Protein AF-A0A4Q2YGX0-F1 (afdb_monomer_lite)

Sequence (435 aa):
AQVLEQMKENGVRLKVLEDLTTLKMTSPLGIYGHFYEHHWKTAEKRLLVSARPHDRGGDFHHTRDIAAATGAAMVWLDSRIPEEKAMFGKFLGDMKAGEAVVLGWFTSERSGITTVSEYGIGTLPADFYVSGSVYSGTDHHIRIPAVPKKPALENKVYVSIIISDGDNIQYTQHAMRRVWDRTADIRGKFPLSWTIAPGLVDIGPAIMNYYYTHATPNDCFVTGPSGMGYMMPVNTLGDVIDDKVEVPVGEYLKDSARMDGYARLTETYLQRSGLRVATIWDEASPMHRASYEKHCRSLYGMTVQNFRDMPAVKGSVENNRLPFDKLVIPYAGSYDHIYGSLSRNVSCWDGKAPMFISYQADIWGDLKPDRLMQVHDDLLKAFPGKVEFVRADHYFNLHNEAKGRPYNLCMSSTTVAKSDSEGSLEALTDGTPET

Structure (mmCIF, N/CA/C/O backbone):
data_AF-A0A4Q2YGX0-F1
#
_entry.id   AF-A0A4Q2YGX0-F1
#
loop_
_atom_site.group_PDB
_atom_site.id
_atom_site.type_symbol
_atom_site.label_atom_id
_atom_site.label_alt_id
_atom_site.label_comp_id
_atom_site.label_asym_id
_atom_site.label_entity_id
_atom_site.label_seq_id
_atom_site.pdbx_PDB_ins_code
_atom_site.Cartn_x
_atom_site.Cartn_y
_atom_site.Cartn_z
_atom_site.occupancy
_atom_site.B_iso_or_equiv
_atom_site.auth_seq_id
_atom_site.auth_comp_id
_atom_site.auth_asym_id
_atom_site.auth_atom_id
_atom_site.pdbx_PDB_model_num
ATOM 1 N N . ALA A 1 1 ? 21.920 -17.804 -30.377 1.00 62.19 1 ALA A N 1
ATOM 2 C CA . ALA A 1 1 ? 22.000 -18.884 -31.387 1.00 62.19 1 ALA A CA 1
ATOM 3 C C . ALA A 1 1 ? 21.332 -20.174 -30.906 1.00 62.19 1 ALA A C 1
ATOM 5 O O . ALA A 1 1 ? 20.417 -20.629 -31.573 1.00 62.19 1 ALA A O 1
ATOM 6 N N . GLN A 1 2 ? 21.702 -20.718 -29.738 1.00 82.94 2 GLN A N 1
ATOM 7 C CA . GLN A 1 2 ? 21.226 -22.033 -29.273 1.00 82.94 2 GLN A CA 1
ATOM 8 C C . GLN A 1 2 ? 19.692 -22.186 -29.207 1.00 82.94 2 GLN A C 1
ATOM 10 O O . GLN A 1 2 ? 19.166 -23.140 -29.763 1.00 82.94 2 GLN A O 1
ATOM 15 N N . VAL A 1 3 ? 18.962 -21.233 -28.611 1.00 87.19 3 VAL A N 1
ATOM 16 C CA . VAL A 1 3 ? 17.488 -21.322 -28.492 1.00 87.19 3 VAL A CA 1
ATOM 17 C C . VAL A 1 3 ? 16.779 -21.203 -29.849 1.00 87.19 3 VAL A C 1
ATOM 19 O O . VAL A 1 3 ? 15.829 -21.932 -30.106 1.00 87.19 3 VAL A O 1
ATOM 22 N N . LEU A 1 4 ? 17.244 -20.320 -30.741 1.00 87.56 4 LEU A N 1
ATOM 23 C CA . LEU A 1 4 ? 16.642 -20.145 -32.071 1.00 87.56 4 LEU A CA 1
ATOM 24 C C . LEU A 1 4 ? 16.810 -21.400 -32.937 1.00 87.56 4 LEU A C 1
ATOM 26 O O . LEU A 1 4 ? 15.876 -21.788 -33.634 1.00 87.56 4 LEU A O 1
ATOM 30 N N . GLU A 1 5 ? 17.981 -22.038 -32.890 1.00 89.69 5 GLU A N 1
ATOM 31 C CA . GLU A 1 5 ? 18.196 -23.299 -33.603 1.00 89.69 5 GLU A CA 1
ATOM 32 C C . GLU A 1 5 ? 17.350 -24.427 -33.002 1.00 89.69 5 GLU A C 1
ATOM 34 O O . GLU A 1 5 ? 16.658 -25.114 -33.748 1.00 89.69 5 GLU A O 1
ATOM 39 N N . GLN A 1 6 ? 17.263 -24.529 -31.671 1.00 93.50 6 GLN A N 1
ATOM 40 C CA . GLN A 1 6 ? 16.359 -25.481 -31.013 1.00 93.50 6 GLN A CA 1
ATOM 41 C C . GLN A 1 6 ? 14.889 -25.262 -31.401 1.00 93.50 6 GLN A C 1
ATOM 43 O O . GLN A 1 6 ? 14.167 -26.225 -31.652 1.00 93.50 6 GLN A O 1
ATOM 48 N N . MET A 1 7 ? 14.424 -24.011 -31.499 1.00 92.81 7 MET A N 1
ATOM 49 C CA . MET A 1 7 ? 13.072 -23.707 -31.984 1.00 92.81 7 MET A CA 1
ATOM 50 C C . MET A 1 7 ? 12.863 -24.232 -33.409 1.00 92.81 7 MET A C 1
ATOM 52 O O . MET A 1 7 ? 11.864 -24.903 -33.670 1.00 92.81 7 MET A O 1
ATOM 56 N N . LYS A 1 8 ? 13.821 -23.995 -34.316 1.00 92.94 8 LYS A N 1
ATOM 57 C CA . LYS A 1 8 ? 13.754 -24.478 -35.705 1.00 92.94 8 LYS A CA 1
ATOM 58 C C . LYS A 1 8 ? 13.746 -26.004 -35.791 1.00 92.94 8 LYS A C 1
ATOM 60 O O . LYS A 1 8 ? 12.961 -26.546 -36.569 1.00 92.94 8 LYS A O 1
ATOM 65 N N . GLU A 1 9 ? 14.582 -26.679 -35.002 1.00 95.31 9 GLU A N 1
ATOM 66 C CA . GLU A 1 9 ? 14.627 -28.146 -34.892 1.00 95.31 9 GLU A CA 1
ATOM 67 C C . GLU A 1 9 ? 13.281 -28.721 -34.431 1.00 95.31 9 GLU A C 1
ATOM 69 O O . GLU A 1 9 ? 12.860 -29.771 -34.909 1.00 95.31 9 GLU A O 1
ATOM 74 N N . ASN A 1 10 ? 12.554 -27.986 -33.584 1.00 95.69 10 ASN A N 1
ATOM 75 C CA . ASN A 1 10 ? 11.211 -28.335 -33.115 1.00 95.69 10 ASN A CA 1
ATOM 76 C C . ASN A 1 10 ? 10.080 -27.780 -34.008 1.00 95.69 10 ASN A C 1
ATOM 78 O O . ASN A 1 10 ? 8.926 -27.712 -33.591 1.00 95.69 10 ASN A O 1
ATOM 82 N N . GLY A 1 11 ? 10.386 -27.366 -35.242 1.00 96.19 11 GLY A N 1
ATOM 83 C CA . GLY A 1 11 ? 9.389 -26.912 -36.218 1.00 96.19 11 GLY A CA 1
ATOM 84 C C . GLY A 1 11 ? 8.860 -25.488 -36.007 1.00 96.19 11 GLY A C 1
ATOM 85 O O . GLY A 1 11 ? 8.007 -25.040 -36.772 1.00 96.19 11 GLY A O 1
ATOM 86 N N . VAL A 1 12 ? 9.381 -24.741 -35.031 1.00 95.75 12 VAL A N 1
ATOM 87 C CA . VAL A 1 12 ? 9.000 -23.349 -34.758 1.00 95.75 12 VAL A CA 1
ATOM 88 C C . VAL A 1 12 ? 9.884 -22.403 -35.572 1.00 95.75 12 VAL A C 1
ATOM 90 O O . VAL A 1 12 ? 11.080 -22.254 -35.322 1.00 95.75 12 VAL A O 1
ATOM 93 N N . ARG A 1 13 ? 9.292 -21.737 -36.570 1.00 92.06 13 ARG A N 1
ATOM 94 C CA . ARG A 1 13 ? 9.995 -20.806 -37.469 1.00 92.06 13 ARG A CA 1
ATOM 95 C C . ARG A 1 13 ? 9.469 -19.385 -37.293 1.00 92.06 13 ARG A C 1
ATOM 97 O O . ARG A 1 13 ? 8.480 -19.006 -37.911 1.00 92.06 13 ARG A O 1
ATOM 104 N N . LEU A 1 14 ? 10.147 -18.599 -36.461 1.00 89.81 14 LEU A N 1
ATOM 105 C CA . LEU A 1 14 ? 9.826 -17.187 -36.240 1.00 89.81 14 LEU A CA 1
ATOM 106 C C . LEU A 1 14 ? 10.683 -16.286 -37.139 1.00 89.81 14 LEU A C 1
ATOM 108 O O . LEU A 1 14 ? 11.870 -16.547 -37.349 1.00 89.81 14 LEU A O 1
ATOM 112 N N . LYS A 1 15 ? 10.087 -15.212 -37.667 1.00 92.19 15 LYS A N 1
ATOM 113 C CA . LYS A 1 15 ? 10.819 -14.171 -38.401 1.00 92.19 15 LYS A CA 1
ATOM 114 C C . LYS A 1 15 ? 11.692 -13.388 -37.418 1.00 92.19 15 LYS A C 1
ATOM 116 O O . LYS A 1 15 ? 11.182 -12.880 -36.424 1.00 92.19 15 LYS A O 1
ATOM 121 N N . VAL A 1 16 ? 12.979 -13.231 -37.730 1.00 89.88 16 VAL A N 1
ATOM 122 C CA . VAL A 1 16 ? 13.850 -12.295 -37.005 1.00 89.88 16 VAL A CA 1
ATOM 123 C C . VAL A 1 16 ? 13.428 -10.876 -37.380 1.00 89.88 16 VAL A C 1
ATOM 125 O O . VAL A 1 16 ? 13.535 -10.485 -38.543 1.00 89.88 16 VAL A O 1
ATOM 128 N N . LEU A 1 17 ? 12.882 -10.142 -36.412 1.00 91.12 17 LEU A N 1
ATOM 129 C CA . LEU A 1 17 ? 12.509 -8.736 -36.588 1.00 91.12 17 LEU A CA 1
ATOM 130 C C . LEU A 1 17 ? 13.713 -7.815 -36.377 1.00 91.12 17 LEU A C 1
ATOM 132 O O . LEU A 1 17 ? 13.877 -6.855 -37.121 1.00 91.12 17 LEU A O 1
ATOM 136 N N . GLU A 1 18 ? 14.562 -8.150 -35.407 1.00 90.75 18 GLU A N 1
ATOM 137 C CA . GLU A 1 18 ? 15.748 -7.385 -35.034 1.00 90.75 18 GLU A CA 1
ATOM 138 C C . GLU A 1 18 ? 16.792 -8.311 -34.388 1.00 90.75 18 GLU A C 1
ATOM 140 O O . GLU A 1 18 ? 16.433 -9.239 -33.659 1.00 90.75 18 GLU A O 1
ATOM 145 N N . ASP A 1 19 ? 18.079 -8.079 -34.671 1.00 90.50 19 ASP A N 1
ATOM 146 C CA . ASP A 1 19 ? 19.200 -8.821 -34.078 1.00 90.50 19 ASP A CA 1
ATOM 147 C C . ASP A 1 19 ? 20.018 -7.924 -33.139 1.00 90.50 19 ASP A C 1
ATOM 149 O O . ASP A 1 19 ? 20.997 -7.275 -33.527 1.00 90.50 19 ASP A O 1
ATOM 153 N N . LEU A 1 20 ? 19.620 -7.937 -31.867 1.00 91.00 20 LEU A N 1
ATOM 154 C CA . LEU A 1 20 ? 20.273 -7.184 -30.798 1.00 91.00 20 LEU A CA 1
ATOM 155 C C . LEU A 1 20 ? 21.613 -7.800 -30.347 1.00 91.00 20 LEU A C 1
ATOM 157 O O . LEU A 1 20 ? 22.318 -7.191 -29.546 1.00 91.00 20 LEU A O 1
ATOM 161 N N . THR A 1 21 ? 22.017 -8.976 -30.850 1.00 87.44 21 THR A N 1
ATOM 162 C CA . THR A 1 21 ? 23.297 -9.612 -30.460 1.00 87.44 21 THR A CA 1
ATOM 163 C C . THR A 1 21 ? 24.525 -8.910 -31.046 1.00 87.44 21 THR A C 1
ATOM 165 O O . THR A 1 21 ? 25.661 -9.136 -30.618 1.00 87.44 21 THR A O 1
ATOM 168 N N . THR A 1 22 ? 24.304 -8.028 -32.022 1.00 89.62 22 THR A N 1
ATOM 169 C CA . THR A 1 22 ? 25.344 -7.195 -32.632 1.00 89.62 22 THR A CA 1
ATOM 170 C C . THR A 1 22 ? 25.799 -6.060 -31.712 1.00 89.62 22 THR A C 1
ATOM 172 O O . THR A 1 22 ? 26.944 -5.608 -31.822 1.00 89.62 22 THR A O 1
ATOM 175 N N . LEU A 1 23 ? 24.949 -5.649 -30.764 1.00 92.81 23 LEU A N 1
ATOM 176 C CA . LEU A 1 23 ? 25.240 -4.606 -29.788 1.00 92.81 23 LEU A CA 1
ATOM 177 C C . LEU A 1 23 ? 26.396 -5.025 -28.864 1.00 92.81 23 LEU A C 1
ATOM 179 O O . LEU A 1 23 ? 26.499 -6.173 -28.435 1.00 92.81 23 LEU A O 1
ATOM 183 N N . LYS A 1 24 ? 27.298 -4.080 -28.568 1.00 94.12 24 LYS A N 1
ATOM 184 C CA . LYS A 1 24 ? 28.525 -4.318 -27.774 1.00 94.12 24 LYS A CA 1
ATOM 185 C C . LYS A 1 24 ? 28.500 -3.684 -26.385 1.00 94.12 24 LYS A C 1
ATOM 187 O O . LYS A 1 24 ? 29.482 -3.774 -25.655 1.00 94.12 24 LYS A O 1
ATOM 192 N N . MET A 1 25 ? 27.402 -3.022 -26.031 1.00 93.88 25 MET A N 1
ATOM 193 C CA . MET A 1 25 ? 27.248 -2.359 -24.739 1.00 93.88 25 MET A CA 1
ATOM 194 C C . MET A 1 25 ? 27.134 -3.403 -23.628 1.00 93.88 25 MET A C 1
ATOM 196 O O . MET A 1 25 ? 26.355 -4.344 -23.741 1.00 93.88 25 MET A O 1
ATOM 200 N N . THR A 1 26 ? 27.903 -3.220 -22.556 1.00 91.25 26 THR A N 1
ATOM 201 C CA . THR A 1 26 ? 27.922 -4.129 -21.398 1.00 91.25 26 THR A CA 1
ATOM 202 C C . THR A 1 26 ? 27.529 -3.450 -20.088 1.00 91.25 26 THR A C 1
ATOM 204 O O . THR A 1 26 ? 27.266 -4.142 -19.109 1.00 91.25 26 THR A O 1
ATOM 207 N N . SER A 1 27 ? 27.479 -2.114 -20.047 1.00 94.75 27 SER A N 1
ATOM 208 C CA . SER A 1 27 ? 27.049 -1.358 -18.868 1.00 94.75 27 SER A CA 1
ATOM 209 C C . SER A 1 27 ? 25.545 -1.060 -18.914 1.00 94.75 27 SER A C 1
ATOM 211 O O . SER A 1 27 ? 25.017 -0.817 -20.007 1.00 94.75 27 SER A O 1
ATOM 213 N N . PRO A 1 28 ? 24.856 -0.995 -17.755 1.00 94.94 28 PRO A N 1
ATOM 214 C CA . PRO A 1 28 ? 23.454 -0.579 -17.689 1.00 94.94 28 PRO A CA 1
ATOM 215 C C . PRO A 1 28 ? 23.197 0.748 -18.413 1.00 94.94 28 PRO A C 1
ATOM 217 O O . PRO A 1 28 ? 22.279 0.840 -19.222 1.00 94.94 28 PRO A O 1
ATOM 220 N N . LEU A 1 29 ? 24.058 1.752 -18.217 1.00 97.38 29 LEU A N 1
ATOM 221 C CA . LEU A 1 29 ? 23.921 3.059 -18.870 1.00 97.38 29 LEU A CA 1
ATOM 222 C C . LEU A 1 29 ? 23.987 2.987 -20.397 1.00 97.38 29 LEU A C 1
ATOM 224 O O . LEU A 1 29 ? 23.206 3.660 -21.064 1.00 97.38 29 LEU A O 1
ATOM 228 N N . GLY A 1 30 ? 24.895 2.180 -20.956 1.00 96.81 30 GLY A N 1
ATOM 229 C CA . GLY A 1 30 ? 24.980 1.997 -22.404 1.00 96.81 30 GLY A CA 1
ATOM 230 C C . GLY A 1 30 ? 23.735 1.298 -22.945 1.00 96.81 30 GLY A C 1
ATOM 231 O O . GLY A 1 30 ? 23.107 1.787 -23.879 1.00 96.81 30 GLY A O 1
ATOM 232 N N . ILE A 1 31 ? 23.340 0.195 -22.305 1.00 96.00 31 ILE A N 1
ATOM 233 C CA . ILE A 1 31 ? 22.195 -0.627 -22.717 1.00 96.00 31 ILE A CA 1
ATOM 234 C C . ILE A 1 31 ? 20.890 0.178 -22.660 1.00 96.00 31 ILE A C 1
ATOM 236 O O . ILE A 1 31 ? 20.177 0.278 -23.659 1.00 96.00 31 ILE A O 1
ATOM 240 N N . TYR A 1 32 ? 20.583 0.785 -21.512 1.00 97.12 32 TYR A N 1
ATOM 241 C CA . TYR A 1 32 ? 19.331 1.520 -21.332 1.00 97.12 32 TYR A CA 1
ATOM 242 C C . TYR A 1 32 ? 19.355 2.899 -21.988 1.00 97.12 32 TYR A C 1
ATOM 244 O O . TYR A 1 32 ? 18.302 3.375 -22.398 1.00 97.12 32 TYR A O 1
ATOM 252 N N . GLY A 1 33 ? 20.531 3.509 -22.174 1.00 97.44 33 GLY A N 1
ATOM 253 C CA . GLY A 1 33 ? 20.682 4.705 -23.002 1.00 97.44 33 GLY A CA 1
ATOM 254 C C . GLY A 1 33 ? 20.326 4.430 -24.463 1.00 97.44 33 GLY A C 1
ATOM 255 O O . GLY A 1 33 ? 19.490 5.129 -25.032 1.00 97.44 33 GLY A O 1
ATOM 256 N N . HIS A 1 34 ? 20.862 3.351 -25.040 1.00 96.69 34 HIS A N 1
ATOM 257 C CA . HIS A 1 34 ? 20.499 2.926 -26.392 1.00 96.69 34 HIS A CA 1
ATOM 258 C C . HIS A 1 34 ? 19.005 2.604 -26.507 1.00 96.69 34 HIS A C 1
ATOM 260 O O . HIS A 1 34 ? 18.346 3.074 -27.436 1.00 96.69 34 HIS A O 1
ATOM 266 N N . PHE A 1 35 ? 18.448 1.867 -25.539 1.00 96.06 35 PHE A N 1
ATOM 267 C CA . PHE A 1 35 ? 17.017 1.564 -25.508 1.00 96.06 35 PHE A CA 1
ATOM 268 C C . PHE A 1 35 ? 16.149 2.831 -25.431 1.00 96.06 35 PHE A C 1
ATOM 270 O O . PHE A 1 35 ? 15.153 2.940 -26.151 1.00 96.06 35 PHE A O 1
ATOM 277 N N . TYR A 1 36 ? 16.540 3.805 -24.604 1.00 97.94 36 TYR A N 1
ATOM 278 C CA . TYR A 1 36 ? 15.854 5.092 -24.491 1.00 97.94 36 TYR A CA 1
ATOM 279 C C . TYR A 1 36 ? 15.825 5.843 -25.830 1.00 97.94 36 TYR A C 1
ATOM 281 O O . TYR A 1 36 ? 14.788 6.354 -26.244 1.00 97.94 36 TYR A O 1
ATOM 289 N N . GLU A 1 37 ? 16.948 5.875 -26.542 1.00 97.25 37 GLU A N 1
ATOM 290 C CA . GLU A 1 37 ? 17.062 6.585 -27.819 1.00 97.25 37 GLU A CA 1
ATOM 291 C C . GLU A 1 37 ? 16.275 5.918 -28.957 1.00 97.25 37 GLU A C 1
ATOM 293 O O . GLU A 1 37 ? 15.679 6.616 -29.779 1.00 97.25 37 GLU A O 1
ATOM 298 N N . HIS A 1 38 ? 16.251 4.582 -29.006 1.00 95.88 38 HIS A N 1
ATOM 299 C CA . HIS A 1 38 ? 15.778 3.846 -30.185 1.00 95.88 38 HIS A CA 1
ATOM 300 C C . HIS A 1 38 ? 14.375 3.249 -30.024 1.00 95.88 38 HIS A C 1
ATOM 302 O O . HIS A 1 38 ? 13.641 3.159 -31.008 1.00 95.88 38 HIS A O 1
ATOM 308 N N . HIS A 1 39 ? 13.971 2.870 -28.807 1.00 95.62 39 HIS A N 1
ATOM 309 C CA . HIS A 1 39 ? 12.738 2.102 -28.587 1.00 95.62 39 HIS A CA 1
ATOM 310 C C . HIS A 1 39 ? 11.758 2.768 -27.619 1.00 95.62 39 HIS A C 1
ATOM 312 O O . HIS A 1 39 ? 10.545 2.588 -27.750 1.00 95.62 39 HIS A O 1
ATOM 318 N N . TRP A 1 40 ? 12.241 3.570 -26.664 1.00 97.69 40 TRP A N 1
ATOM 319 C CA . TRP A 1 40 ? 11.368 4.159 -25.646 1.00 97.69 40 TRP A CA 1
ATOM 320 C C . TRP A 1 40 ? 10.278 5.050 -26.240 1.00 97.69 40 TRP A C 1
ATOM 322 O O . TRP A 1 40 ? 9.143 4.985 -25.779 1.00 97.69 40 TRP A O 1
ATOM 332 N N . LYS A 1 41 ? 10.557 5.802 -27.312 1.00 96.56 41 LYS A N 1
ATOM 333 C CA . LYS A 1 41 ? 9.565 6.671 -27.972 1.00 96.56 41 LYS A CA 1
ATOM 334 C C . LYS A 1 41 ? 8.278 5.940 -28.386 1.00 96.56 41 LYS A C 1
ATOM 336 O O . LYS A 1 41 ? 7.216 6.554 -28.391 1.00 96.56 41 LYS A O 1
ATOM 341 N N . THR A 1 42 ? 8.368 4.661 -28.744 1.00 95.75 42 THR A N 1
ATOM 342 C CA . THR A 1 42 ? 7.226 3.841 -29.186 1.00 95.75 42 THR A CA 1
ATOM 343 C C . THR A 1 42 ? 6.708 2.882 -28.118 1.00 95.75 42 THR A C 1
ATOM 345 O O . THR A 1 42 ? 5.686 2.242 -28.337 1.00 95.75 42 THR A O 1
ATOM 348 N N . ALA A 1 43 ? 7.404 2.752 -26.987 1.00 97.25 43 ALA A N 1
ATOM 349 C CA . ALA A 1 43 ? 6.978 1.893 -25.887 1.00 97.25 43 ALA A CA 1
ATOM 350 C C . ALA A 1 43 ? 5.782 2.492 -25.129 1.00 97.25 43 ALA A C 1
ATOM 352 O O . ALA A 1 43 ? 5.595 3.712 -25.107 1.00 97.25 43 ALA A O 1
ATOM 353 N N . GLU A 1 44 ? 5.030 1.648 -24.427 1.00 97.06 44 GLU A N 1
ATOM 354 C CA . GLU A 1 44 ? 4.002 2.081 -23.474 1.00 97.06 44 GLU A CA 1
ATOM 355 C C . GLU A 1 44 ? 4.609 2.984 -22.374 1.00 97.06 44 GLU A C 1
ATOM 357 O O . GLU A 1 44 ? 5.788 2.873 -22.025 1.00 97.06 44 GLU A O 1
ATOM 362 N N . LYS A 1 45 ? 3.813 3.935 -21.872 1.00 97.62 45 LYS A N 1
ATOM 363 C CA . LYS A 1 45 ? 4.181 4.949 -20.862 1.00 97.62 45 LYS A CA 1
ATOM 364 C C . LYS A 1 45 ? 3.350 4.844 -19.580 1.00 97.62 45 LYS A C 1
ATOM 366 O O . LYS A 1 45 ? 3.680 5.471 -18.579 1.00 97.62 45 LYS A O 1
ATOM 371 N N . ARG A 1 46 ? 2.278 4.054 -19.597 1.00 97.25 46 ARG A N 1
ATOM 372 C CA . ARG A 1 46 ? 1.420 3.745 -18.444 1.00 97.25 46 ARG A CA 1
ATOM 373 C C . ARG A 1 46 ? 1.959 2.591 -17.601 1.00 97.25 46 ARG A C 1
ATOM 375 O O . ARG A 1 46 ? 1.545 2.418 -16.460 1.00 97.25 46 ARG A O 1
ATOM 382 N N . LEU A 1 47 ? 2.878 1.804 -18.152 1.00 97.50 47 LEU A N 1
ATOM 383 C CA . LEU A 1 47 ? 3.503 0.685 -17.467 1.00 97.50 47 LEU A CA 1
ATOM 384 C C . LEU A 1 47 ? 4.995 0.636 -17.795 1.00 97.50 47 LEU A C 1
ATOM 386 O O . LEU A 1 47 ? 5.386 0.629 -18.962 1.00 97.50 47 LEU A O 1
ATOM 390 N N . LEU A 1 48 ? 5.810 0.552 -16.749 1.00 98.00 48 LEU A N 1
ATOM 391 C CA . LEU A 1 48 ? 7.226 0.214 -16.829 1.00 98.00 48 LEU A CA 1
ATOM 392 C C . LEU A 1 48 ? 7.497 -0.984 -15.921 1.00 98.00 48 LEU A C 1
ATOM 394 O O . LEU A 1 48 ? 6.954 -1.076 -14.823 1.00 98.00 48 LEU A O 1
ATOM 398 N N . VAL A 1 49 ? 8.346 -1.901 -16.373 1.00 97.06 49 VAL A N 1
ATOM 399 C CA . VAL A 1 49 ? 8.772 -3.056 -15.584 1.00 97.06 49 VAL A CA 1
ATOM 400 C C . VAL A 1 49 ? 10.214 -2.864 -15.133 1.00 97.06 49 VAL A C 1
ATOM 402 O O . VAL A 1 49 ? 11.122 -2.776 -15.956 1.00 97.06 49 VAL A O 1
ATOM 405 N N . SER A 1 50 ? 10.432 -2.828 -13.823 1.00 95.94 50 SER A N 1
ATOM 406 C CA . SER A 1 50 ? 11.760 -2.881 -13.224 1.00 95.94 50 SER A CA 1
ATOM 407 C C . SER A 1 50 ? 12.110 -4.335 -12.908 1.00 95.94 50 SER A C 1
ATOM 409 O O . SER A 1 50 ? 11.637 -4.893 -11.920 1.00 95.94 50 SER A O 1
ATOM 411 N N . ALA A 1 51 ? 12.883 -4.996 -13.770 1.00 92.25 51 ALA A N 1
ATOM 412 C CA . ALA A 1 51 ? 13.147 -6.431 -13.640 1.00 92.25 51 ALA A CA 1
ATOM 413 C C . ALA A 1 51 ? 14.599 -6.793 -13.926 1.00 92.25 51 ALA A C 1
ATOM 415 O O . ALA A 1 51 ? 15.159 -6.480 -14.979 1.00 92.25 51 ALA A O 1
ATOM 416 N N . ARG A 1 52 ? 15.192 -7.533 -12.990 1.00 89.44 52 ARG A N 1
ATOM 417 C CA . ARG A 1 52 ? 16.589 -7.946 -13.045 1.00 89.44 52 ARG A CA 1
ATOM 418 C C . ARG A 1 52 ? 16.853 -8.867 -14.246 1.00 89.44 52 ARG A C 1
ATOM 420 O O . ARG A 1 52 ? 16.107 -9.823 -14.457 1.00 89.44 52 ARG A O 1
ATOM 427 N N . PRO A 1 53 ? 17.914 -8.631 -15.042 1.00 86.44 53 PRO A N 1
ATOM 428 C CA . PRO A 1 53 ? 18.142 -9.361 -16.292 1.00 86.44 53 PRO A CA 1
ATOM 429 C C . PRO A 1 53 ? 18.856 -10.713 -16.126 1.00 86.44 53 PRO A C 1
ATOM 431 O O . PRO A 1 53 ? 19.111 -11.377 -17.128 1.00 86.44 53 PRO A O 1
ATOM 434 N N . HIS A 1 54 ? 19.215 -11.119 -14.904 1.00 78.81 54 HIS A N 1
ATOM 435 C CA . HIS A 1 54 ? 19.992 -12.333 -14.659 1.00 78.81 54 HIS A CA 1
ATOM 436 C C . HIS A 1 54 ? 19.453 -13.149 -13.471 1.00 78.81 54 HIS A C 1
ATOM 438 O O . HIS A 1 54 ? 18.821 -12.626 -12.558 1.00 78.81 54 HIS A O 1
ATOM 444 N N . ASP A 1 55 ? 19.763 -14.438 -13.500 1.00 59.59 55 ASP A N 1
ATOM 445 C CA . ASP A 1 55 ? 19.291 -15.565 -12.685 1.00 59.59 55 ASP A CA 1
ATOM 446 C C . ASP A 1 55 ? 19.644 -15.508 -11.191 1.00 59.59 55 ASP A C 1
ATOM 448 O O . ASP A 1 55 ? 18.926 -16.046 -10.346 1.00 59.59 55 ASP A O 1
ATOM 452 N N . ARG A 1 56 ? 20.728 -14.828 -10.806 1.00 53.47 56 ARG A N 1
ATOM 453 C CA . ARG A 1 56 ? 21.025 -14.616 -9.380 1.00 53.47 56 ARG A CA 1
ATOM 454 C C . ARG A 1 56 ? 20.122 -13.528 -8.789 1.00 53.47 56 ARG A C 1
ATOM 456 O O . ARG A 1 56 ? 20.517 -12.368 -8.776 1.00 53.47 56 ARG A O 1
ATOM 463 N N . GLY A 1 57 ? 18.955 -13.913 -8.268 1.00 54.34 57 GLY A N 1
ATOM 464 C CA . GLY A 1 57 ? 17.993 -13.003 -7.623 1.00 54.34 57 GLY A CA 1
ATOM 465 C C . GLY A 1 57 ? 17.137 -12.201 -8.607 1.00 54.34 57 GLY A C 1
ATOM 466 O O . GLY A 1 57 ? 16.733 -11.089 -8.293 1.00 54.34 57 GLY A O 1
ATOM 467 N N . GLY A 1 58 ? 16.961 -12.737 -9.809 1.00 57.97 58 GLY A N 1
ATOM 468 C CA . GLY A 1 58 ? 16.007 -12.339 -10.834 1.00 57.97 58 GLY A CA 1
ATOM 469 C C . GLY A 1 58 ? 15.654 -13.587 -11.632 1.00 57.97 58 GLY A C 1
ATOM 470 O O . GLY A 1 58 ? 16.176 -14.669 -11.350 1.00 57.97 58 GLY A O 1
ATOM 471 N N . ASP A 1 59 ? 14.808 -13.466 -12.645 1.00 67.31 59 ASP A N 1
ATOM 472 C CA . ASP A 1 59 ? 14.478 -14.609 -13.487 1.00 67.31 59 ASP A CA 1
ATOM 473 C C . ASP A 1 59 ? 14.049 -14.210 -14.910 1.00 67.31 59 ASP A C 1
ATOM 475 O O . ASP A 1 59 ? 13.861 -13.042 -15.279 1.00 67.31 59 ASP A O 1
ATOM 479 N N . PHE A 1 60 ? 13.929 -15.242 -15.741 1.00 75.44 60 PHE A N 1
ATOM 480 C CA . PHE A 1 60 ? 13.674 -15.129 -17.169 1.00 75.44 60 PHE A CA 1
ATOM 481 C C . PHE A 1 60 ? 12.187 -15.177 -17.549 1.00 75.44 60 PHE A C 1
ATOM 483 O O . PHE A 1 60 ? 11.895 -15.295 -18.737 1.00 75.44 60 PHE A O 1
ATOM 490 N N . HIS A 1 61 ? 11.243 -15.092 -16.603 1.00 80.50 61 HIS A N 1
ATOM 491 C CA . HIS A 1 61 ? 9.825 -15.355 -16.891 1.00 80.50 61 HIS A CA 1
ATOM 492 C C . HIS A 1 61 ? 8.803 -14.502 -16.123 1.00 80.50 61 HIS A C 1
ATOM 494 O O . HIS A 1 61 ? 7.777 -14.157 -16.707 1.00 80.50 61 HIS A O 1
ATOM 500 N N . HIS A 1 62 ? 9.053 -14.120 -14.874 1.00 90.19 62 HIS A N 1
ATOM 501 C CA . HIS A 1 62 ? 8.146 -13.308 -14.067 1.00 90.19 62 HIS A CA 1
ATOM 502 C C . HIS A 1 62 ? 7.984 -11.908 -14.659 1.00 90.19 62 HIS A C 1
ATOM 504 O O . HIS A 1 62 ? 8.960 -11.264 -15.049 1.00 90.19 62 HIS A O 1
ATOM 510 N N . THR A 1 63 ? 6.736 -11.445 -14.762 1.00 88.25 63 THR A N 1
ATOM 511 C CA . THR A 1 63 ? 6.332 -10.119 -15.278 1.00 88.25 63 THR A CA 1
ATOM 512 C C . THR A 1 63 ? 6.777 -9.786 -16.719 1.00 88.25 63 THR A C 1
ATOM 514 O O . THR A 1 63 ? 6.333 -8.803 -17.315 1.00 88.25 63 THR A O 1
ATOM 517 N N . ARG A 1 64 ? 7.601 -10.625 -17.359 1.00 91.50 64 ARG A N 1
ATOM 518 C CA . ARG A 1 64 ? 8.051 -10.445 -18.748 1.00 91.50 64 ARG A CA 1
ATOM 519 C C . ARG A 1 64 ? 6.929 -10.677 -19.751 1.00 91.50 64 ARG A C 1
ATOM 521 O O . ARG A 1 64 ? 6.909 -10.028 -20.793 1.00 91.50 64 ARG A O 1
ATOM 528 N N . ASP A 1 65 ? 5.999 -11.572 -19.433 1.00 94.06 65 ASP A N 1
ATOM 529 C CA . ASP A 1 65 ? 4.850 -11.874 -20.282 1.00 94.06 65 ASP A CA 1
ATOM 530 C C . ASP A 1 65 ? 3.894 -10.676 -20.385 1.00 94.06 65 ASP A C 1
ATOM 532 O O . ASP A 1 65 ? 3.500 -10.308 -21.491 1.00 94.06 65 ASP A O 1
ATOM 536 N N . ILE A 1 66 ? 3.592 -10.006 -19.265 1.00 94.81 66 ILE A N 1
ATOM 537 C CA . ILE A 1 66 ? 2.769 -8.792 -19.294 1.00 94.81 66 ILE A CA 1
ATOM 538 C C . ILE A 1 66 ? 3.498 -7.635 -19.983 1.00 94.81 66 ILE A C 1
ATOM 540 O O . ILE A 1 66 ? 2.884 -6.943 -20.790 1.00 94.81 66 ILE A O 1
ATOM 544 N N . ALA A 1 67 ? 4.810 -7.471 -19.764 1.00 94.88 67 ALA A N 1
ATOM 545 C CA . ALA A 1 67 ? 5.583 -6.438 -20.455 1.00 94.88 67 ALA A CA 1
ATOM 546 C C . ALA A 1 67 ? 5.515 -6.593 -21.981 1.00 94.88 67 ALA A C 1
ATOM 548 O O . ALA A 1 67 ? 5.286 -5.620 -22.701 1.00 94.88 67 ALA A O 1
ATOM 549 N N . ALA A 1 68 ? 5.669 -7.829 -22.466 1.00 94.62 68 ALA A N 1
ATOM 550 C CA . ALA A 1 68 ? 5.548 -8.146 -23.882 1.00 94.62 68 ALA A CA 1
ATOM 551 C C . ALA A 1 68 ? 4.122 -7.904 -24.407 1.00 94.62 68 ALA A C 1
ATOM 553 O O . ALA A 1 68 ? 3.967 -7.348 -25.492 1.00 94.62 68 ALA A O 1
ATOM 554 N N . ALA A 1 69 ? 3.093 -8.278 -23.639 1.00 95.81 69 ALA A N 1
ATOM 555 C CA . ALA A 1 69 ? 1.692 -8.117 -24.031 1.00 95.81 69 ALA A CA 1
ATOM 556 C C . ALA A 1 69 ? 1.264 -6.645 -24.161 1.00 95.81 69 ALA A C 1
ATOM 558 O O . ALA A 1 69 ? 0.455 -6.319 -25.027 1.00 95.81 69 ALA A O 1
ATOM 559 N N . THR A 1 70 ? 1.811 -5.752 -23.331 1.00 95.88 70 THR A N 1
ATOM 560 C CA . THR A 1 70 ? 1.448 -4.325 -23.325 1.00 95.88 70 THR A CA 1
ATOM 561 C C . THR A 1 70 ? 2.429 -3.437 -24.089 1.00 95.88 70 THR A C 1
ATOM 563 O O . THR A 1 70 ? 2.197 -2.239 -24.204 1.00 95.88 70 THR A O 1
ATOM 566 N N . GLY A 1 71 ? 3.559 -3.975 -24.561 1.00 96.44 71 GLY A N 1
ATOM 567 C CA . GLY A 1 71 ? 4.647 -3.165 -25.119 1.00 96.44 71 GLY A CA 1
ATOM 568 C C . GLY A 1 71 ? 5.334 -2.271 -24.078 1.00 96.44 71 GLY A C 1
ATOM 569 O O . GLY A 1 71 ? 5.840 -1.198 -24.421 1.00 96.44 71 GLY A O 1
ATOM 570 N N . ALA A 1 72 ? 5.326 -2.680 -22.804 1.00 96.62 72 ALA A N 1
ATOM 571 C CA . ALA A 1 72 ? 5.986 -1.945 -21.731 1.00 96.62 72 ALA A CA 1
ATOM 572 C C . ALA A 1 72 ? 7.507 -2.089 -21.809 1.00 96.62 72 ALA A C 1
ATOM 574 O O . ALA A 1 72 ? 8.047 -3.144 -22.151 1.00 96.62 72 ALA A O 1
ATOM 575 N N . ALA A 1 73 ? 8.204 -1.017 -21.441 1.00 96.62 73 ALA A N 1
ATOM 576 C CA . ALA A 1 73 ? 9.647 -1.068 -21.282 1.00 96.62 73 ALA A CA 1
ATOM 577 C C . ALA A 1 73 ? 10.033 -1.918 -20.071 1.00 96.62 73 ALA A C 1
ATOM 579 O O . ALA A 1 73 ? 9.365 -1.885 -19.036 1.00 96.62 73 ALA A O 1
ATOM 580 N N . MET A 1 74 ? 11.162 -2.613 -20.194 1.00 94.94 74 MET A N 1
ATOM 581 C CA . MET A 1 74 ? 11.794 -3.324 -19.095 1.00 94.94 74 MET A CA 1
ATOM 582 C C . MET A 1 74 ? 13.183 -2.755 -18.840 1.00 94.94 74 MET A C 1
ATOM 584 O O . MET A 1 74 ? 14.018 -2.737 -19.744 1.00 94.94 74 MET A O 1
ATOM 588 N N . VAL A 1 75 ? 13.426 -2.296 -17.616 1.00 95.81 75 VAL A N 1
ATOM 589 C CA . VAL A 1 75 ? 14.698 -1.694 -17.205 1.00 95.81 75 VAL A CA 1
ATOM 590 C C . VAL A 1 75 ? 15.175 -2.279 -15.877 1.00 95.81 75 VAL A C 1
ATOM 592 O O . VAL A 1 75 ? 14.394 -2.830 -15.111 1.00 95.81 75 VAL A O 1
ATOM 595 N N . TRP A 1 76 ? 16.471 -2.177 -15.598 1.00 95.38 76 TRP A N 1
ATOM 596 C CA . TRP A 1 76 ? 17.067 -2.548 -14.314 1.00 95.38 76 TRP A CA 1
ATOM 597 C C . TRP A 1 76 ? 18.237 -1.614 -14.035 1.00 95.38 76 TRP A C 1
ATOM 599 O O . TRP A 1 76 ? 19.348 -1.847 -14.512 1.00 95.38 76 TRP A O 1
ATOM 609 N N . LEU A 1 77 ? 17.945 -0.524 -13.332 1.00 96.25 77 LEU A N 1
ATOM 610 C CA . LEU A 1 77 ? 18.869 0.570 -13.043 1.00 96.25 77 LEU A CA 1
ATOM 611 C C . LEU A 1 77 ? 18.996 0.720 -11.528 1.00 96.25 77 LEU A C 1
ATOM 613 O O . LEU A 1 77 ? 17.991 0.787 -10.818 1.00 96.25 77 LEU A O 1
ATOM 617 N N . ASP A 1 78 ? 20.227 0.765 -11.030 1.00 94.56 78 ASP A N 1
ATOM 618 C CA . ASP A 1 78 ? 20.506 0.878 -9.606 1.00 94.56 78 ASP A CA 1
ATOM 619 C C . ASP A 1 78 ? 20.365 2.332 -9.141 1.00 94.56 78 ASP A C 1
ATOM 621 O O . ASP A 1 78 ? 21.219 3.178 -9.404 1.00 94.56 78 ASP A O 1
ATOM 625 N N . SER A 1 79 ? 19.299 2.631 -8.398 1.00 94.25 79 SER A N 1
ATOM 626 C CA . SER A 1 79 ? 19.023 3.997 -7.924 1.00 94.25 79 SER A CA 1
ATOM 627 C C . SER A 1 79 ? 20.033 4.514 -6.887 1.00 94.25 79 SER A C 1
ATOM 629 O O . SER A 1 79 ? 20.004 5.693 -6.536 1.00 94.25 79 SER A O 1
ATOM 631 N N . ARG A 1 80 ? 20.954 3.660 -6.423 1.00 91.50 80 ARG A N 1
ATOM 632 C CA . ARG A 1 80 ? 22.092 4.037 -5.570 1.00 91.50 80 ARG A CA 1
ATOM 633 C C . ARG A 1 80 ? 23.240 4.664 -6.356 1.00 91.50 80 ARG A C 1
ATOM 635 O O . ARG A 1 80 ? 24.065 5.366 -5.776 1.00 91.50 80 ARG A O 1
ATOM 642 N N . ILE A 1 81 ? 23.311 4.398 -7.660 1.00 93.94 81 ILE A N 1
ATOM 643 C CA . ILE A 1 81 ? 24.330 4.937 -8.559 1.00 93.94 81 ILE A CA 1
ATOM 644 C C . ILE A 1 81 ? 23.747 6.205 -9.202 1.00 93.94 81 ILE A C 1
ATOM 646 O O . ILE A 1 81 ? 22.762 6.097 -9.936 1.00 93.94 81 ILE A O 1
ATOM 650 N N . PRO A 1 82 ? 24.301 7.409 -8.951 1.00 94.88 82 PRO A N 1
ATOM 651 C CA . PRO A 1 82 ? 23.699 8.670 -9.395 1.00 94.88 82 PRO A CA 1
ATOM 652 C C . PRO A 1 82 ? 23.383 8.730 -10.893 1.00 94.88 82 PRO A C 1
ATOM 654 O O . PRO A 1 82 ? 22.328 9.225 -11.288 1.00 94.88 82 PRO A O 1
ATOM 657 N N . GLU A 1 83 ? 24.267 8.200 -11.734 1.00 97.69 83 GLU A N 1
ATOM 658 C CA . GLU A 1 83 ? 24.103 8.183 -13.186 1.00 97.69 83 GLU A CA 1
ATOM 659 C C . GLU A 1 83 ? 22.987 7.226 -13.628 1.00 97.69 83 GLU A C 1
ATOM 661 O O . GLU A 1 83 ? 22.234 7.538 -14.553 1.00 97.69 83 GLU A O 1
ATOM 666 N N . GLU A 1 84 ? 22.844 6.076 -12.962 1.00 97.88 84 GLU A N 1
ATOM 667 C CA . GLU A 1 84 ? 21.763 5.124 -13.241 1.00 97.88 84 GLU A CA 1
ATOM 668 C C . GLU A 1 84 ? 20.422 5.638 -12.716 1.00 97.88 84 GLU A C 1
ATOM 670 O O . GLU A 1 84 ? 19.426 5.547 -13.434 1.00 97.88 84 GLU A O 1
ATOM 675 N N . LYS A 1 85 ? 20.397 6.284 -11.539 1.00 97.44 85 LYS A N 1
ATOM 676 C CA . LYS A 1 85 ? 19.221 7.016 -11.041 1.00 97.44 85 LYS A CA 1
ATOM 677 C C . LYS A 1 85 ? 18.794 8.107 -12.024 1.00 97.44 85 LYS A C 1
ATOM 679 O O . LYS A 1 85 ? 17.608 8.228 -12.325 1.00 97.44 85 LYS A O 1
ATOM 684 N N . ALA A 1 86 ? 19.740 8.876 -12.566 1.00 98.44 86 ALA A N 1
ATOM 685 C CA . ALA A 1 86 ? 19.450 9.900 -13.568 1.00 98.44 86 ALA A CA 1
ATOM 686 C C . ALA A 1 86 ? 18.897 9.294 -14.868 1.00 98.44 86 ALA A C 1
ATOM 688 O O . ALA A 1 86 ? 17.952 9.836 -15.441 1.00 98.44 86 ALA A O 1
ATOM 689 N N . MET A 1 87 ? 19.441 8.160 -15.321 1.00 98.56 87 MET A N 1
ATOM 690 C CA . MET A 1 87 ? 18.893 7.425 -16.463 1.00 98.56 87 MET A CA 1
ATOM 691 C C . MET A 1 87 ? 17.474 6.924 -16.173 1.00 98.56 87 MET A C 1
ATOM 693 O O . MET A 1 87 ? 16.591 7.089 -17.010 1.00 98.56 87 MET A O 1
ATOM 697 N N . PHE A 1 88 ? 17.222 6.378 -14.982 1.00 98.62 88 PHE A N 1
ATOM 698 C CA . PHE A 1 88 ? 15.897 5.893 -14.600 1.00 98.62 88 PHE A CA 1
ATOM 699 C C . PHE A 1 88 ? 14.880 7.039 -14.544 1.00 98.62 88 PHE A C 1
ATOM 701 O O . PHE A 1 88 ? 13.775 6.923 -15.073 1.00 98.62 88 PHE A O 1
ATOM 708 N N . GLY A 1 89 ? 15.302 8.192 -14.019 1.00 98.50 89 GLY A N 1
ATOM 709 C CA . GLY A 1 89 ? 14.524 9.426 -14.008 1.00 98.50 89 GLY A CA 1
ATOM 710 C C . GLY A 1 89 ? 14.103 9.918 -15.395 1.00 98.50 89 GLY A C 1
ATOM 711 O O . GLY A 1 89 ? 13.039 10.516 -15.513 1.00 98.50 89 GLY A O 1
ATOM 712 N N . LYS A 1 90 ? 14.861 9.625 -16.464 1.00 98.50 90 LYS A N 1
ATOM 713 C CA . LYS A 1 90 ? 14.421 9.932 -17.838 1.00 98.50 90 LYS A CA 1
ATOM 714 C C . LYS A 1 90 ? 13.185 9.122 -18.231 1.00 98.50 90 LYS A C 1
ATOM 716 O O . LYS A 1 90 ? 12.228 9.689 -18.740 1.00 98.50 90 LYS A O 1
ATOM 721 N N . PHE A 1 91 ? 13.178 7.816 -17.952 1.00 98.69 91 PHE A N 1
ATOM 722 C CA . PHE A 1 91 ? 12.007 6.971 -18.207 1.00 98.69 91 PHE A CA 1
ATOM 723 C C . PHE A 1 91 ? 10.808 7.427 -17.371 1.00 98.69 91 PHE A C 1
ATOM 725 O O . PHE A 1 91 ? 9.734 7.660 -17.916 1.00 98.69 91 PHE A O 1
ATOM 732 N N . LEU A 1 92 ? 11.004 7.610 -16.062 1.00 98.69 92 LEU A N 1
ATOM 733 C CA . LEU A 1 92 ? 9.941 8.030 -15.145 1.00 98.69 92 LEU A CA 1
ATOM 734 C C . LEU A 1 92 ? 9.406 9.434 -15.466 1.00 98.69 92 LEU A C 1
ATOM 736 O O . LEU A 1 92 ? 8.218 9.688 -15.300 1.00 98.69 92 LEU A O 1
ATOM 740 N N . GLY A 1 93 ? 10.259 10.338 -15.953 1.00 98.19 93 GLY A N 1
ATOM 741 C CA . GLY A 1 93 ? 9.883 11.697 -16.347 1.00 98.19 93 GLY A CA 1
ATOM 742 C C . GLY A 1 93 ? 8.932 11.761 -17.541 1.00 98.19 93 GLY A C 1
ATOM 743 O O . GLY A 1 93 ? 8.121 12.683 -17.611 1.00 98.19 93 GLY A O 1
ATOM 744 N N . ASP A 1 94 ? 8.993 10.769 -18.432 1.00 98.00 94 ASP A N 1
ATOM 745 C CA . ASP A 1 94 ? 8.082 10.629 -19.574 1.00 98.00 94 ASP A CA 1
ATOM 746 C C . ASP A 1 94 ? 6.772 9.902 -19.207 1.00 98.00 94 ASP A C 1
ATOM 748 O O . ASP A 1 94 ? 5.830 9.869 -20.004 1.00 98.00 94 ASP A O 1
ATOM 752 N N . MET A 1 95 ? 6.695 9.305 -18.014 1.00 98.31 95 MET A N 1
ATOM 753 C CA . MET A 1 95 ? 5.491 8.658 -17.494 1.00 98.31 95 MET A CA 1
ATOM 754 C C . MET A 1 95 ? 4.611 9.682 -16.764 1.00 98.31 95 MET A C 1
ATOM 756 O O . MET A 1 95 ? 5.086 10.535 -16.014 1.00 98.31 95 MET A O 1
ATOM 760 N N . LYS A 1 96 ? 3.291 9.603 -16.963 1.00 97.88 96 LYS A N 1
ATOM 761 C CA . LYS A 1 96 ? 2.351 10.574 -16.389 1.00 97.88 96 LYS A CA 1
ATOM 762 C C . LYS A 1 96 ? 1.848 10.134 -15.012 1.00 97.88 96 LYS A C 1
ATOM 764 O O . LYS A 1 96 ? 1.170 9.113 -14.880 1.00 97.88 96 LYS A O 1
ATOM 769 N N . ALA A 1 97 ? 2.117 10.954 -13.996 1.00 97.19 97 ALA A N 1
ATOM 770 C CA . ALA A 1 97 ? 1.559 10.784 -12.657 1.00 97.19 97 ALA A CA 1
ATOM 771 C C . ALA A 1 97 ? 0.024 10.706 -12.706 1.00 97.19 97 ALA A C 1
ATOM 773 O O . ALA A 1 97 ? -0.643 11.541 -13.325 1.00 97.19 97 ALA A O 1
ATOM 774 N N . GLY A 1 98 ? -0.535 9.701 -12.036 1.00 96.38 98 GLY A N 1
ATOM 775 C CA . GLY A 1 98 ? -1.969 9.421 -12.051 1.00 96.38 98 GLY A CA 1
ATOM 776 C C . GLY A 1 98 ? -2.474 8.596 -13.240 1.00 96.38 98 GLY A C 1
ATOM 777 O O . GLY A 1 98 ? -3.670 8.341 -13.321 1.00 96.38 98 GLY A O 1
ATOM 778 N N . GLU A 1 99 ? -1.594 8.167 -14.146 1.00 97.12 99 GLU A N 1
ATOM 779 C CA . GLU A 1 99 ? -1.933 7.256 -15.253 1.00 97.12 99 GLU A CA 1
ATOM 780 C C . GLU A 1 99 ? -0.984 6.060 -15.358 1.00 97.12 99 GLU A C 1
ATOM 782 O O . GLU A 1 99 ? -1.285 5.105 -16.076 1.00 97.12 99 GLU A O 1
ATOM 787 N N . ALA A 1 100 ? 0.150 6.115 -14.657 1.00 97.75 100 ALA A N 1
ATOM 788 C CA . ALA A 1 100 ? 1.225 5.153 -14.793 1.00 97.75 100 ALA A CA 1
ATOM 789 C C . ALA A 1 100 ? 1.574 4.442 -13.480 1.00 97.75 100 ALA A C 1
ATOM 791 O O . ALA A 1 100 ? 1.433 5.007 -12.392 1.00 97.75 100 ALA A O 1
ATOM 792 N N . VAL A 1 101 ? 2.067 3.210 -13.609 1.00 97.88 101 VAL A N 1
ATOM 793 C CA . VAL A 1 101 ? 2.582 2.374 -12.515 1.00 97.88 101 VAL A CA 1
ATOM 794 C C . VAL A 1 101 ? 3.890 1.695 -12.922 1.00 97.88 101 VAL A C 1
ATOM 796 O O . VAL A 1 101 ? 4.166 1.500 -14.110 1.00 97.88 101 VAL A O 1
ATOM 799 N N . VAL A 1 102 ? 4.684 1.310 -11.927 1.00 98.50 102 VAL A N 1
ATOM 800 C CA . VAL A 1 102 ? 5.836 0.419 -12.108 1.00 98.50 102 VAL A CA 1
ATOM 801 C C . VAL A 1 102 ? 5.476 -0.975 -11.597 1.00 98.50 102 VAL A C 1
ATOM 803 O O . VAL A 1 102 ? 4.897 -1.105 -10.524 1.00 98.50 102 VAL A O 1
ATOM 806 N N . LEU A 1 103 ? 5.821 -2.022 -12.344 1.00 97.44 103 LEU A N 1
ATOM 807 C CA . LEU A 1 103 ? 5.825 -3.405 -11.854 1.00 97.44 103 LEU A CA 1
ATOM 808 C C . LEU A 1 103 ? 7.260 -3.875 -11.619 1.00 97.44 103 LEU A C 1
ATOM 810 O O . LEU A 1 103 ? 8.188 -3.389 -12.264 1.00 97.44 103 LEU A O 1
ATOM 814 N N . GLY A 1 104 ? 7.434 -4.879 -10.767 1.00 95.38 104 GLY A N 1
ATOM 815 C CA . GLY A 1 104 ? 8.718 -5.549 -10.561 1.00 95.38 104 GLY A CA 1
ATOM 816 C C . GLY A 1 104 ? 9.362 -5.151 -9.240 1.00 95.38 104 GLY A C 1
ATOM 817 O O . GLY A 1 104 ? 8.656 -5.024 -8.246 1.00 95.38 104 GLY A O 1
ATOM 818 N N . TRP A 1 105 ? 10.683 -4.993 -9.209 1.00 95.06 105 TRP A N 1
ATOM 819 C CA . TRP A 1 105 ? 11.419 -4.642 -7.992 1.00 95.06 105 TRP A CA 1
ATOM 820 C C . TRP A 1 105 ? 12.685 -3.838 -8.293 1.00 95.06 105 TRP A C 1
ATOM 822 O O . TRP A 1 105 ? 12.911 -3.429 -9.430 1.00 95.06 105 TRP A O 1
ATOM 832 N N . PHE A 1 106 ? 13.518 -3.589 -7.287 1.00 93.75 106 PHE A N 1
ATOM 833 C CA . PHE A 1 106 ? 14.713 -2.755 -7.400 1.00 93.75 106 PHE A CA 1
ATOM 834 C C . PHE A 1 106 ? 15.930 -3.421 -6.760 1.00 93.75 106 PHE A C 1
ATOM 836 O O . PHE A 1 106 ? 15.830 -4.432 -6.065 1.00 93.75 106 PHE A O 1
ATOM 843 N N . THR A 1 107 ? 17.106 -2.842 -6.992 1.00 90.19 107 THR A N 1
ATOM 844 C CA . THR A 1 107 ? 18.363 -3.263 -6.353 1.00 90.19 107 THR A CA 1
ATOM 845 C C . THR A 1 107 ? 18.336 -3.109 -4.832 1.00 90.19 107 THR A C 1
ATOM 847 O O . THR A 1 107 ? 19.030 -3.851 -4.137 1.00 90.19 107 THR A O 1
ATOM 850 N N . SER A 1 108 ? 17.538 -2.164 -4.335 1.00 90.44 108 SER A N 1
ATOM 851 C CA . SER A 1 108 ? 17.199 -1.950 -2.932 1.00 90.44 108 SER A CA 1
ATOM 852 C C . SER A 1 108 ? 15.822 -1.282 -2.852 1.00 90.44 108 SER A C 1
ATOM 854 O O . SER A 1 108 ? 15.473 -0.456 -3.701 1.00 90.44 108 SER A O 1
ATOM 856 N N . GLU A 1 109 ? 15.027 -1.671 -1.853 1.00 91.75 109 GLU A N 1
ATOM 857 C CA . GLU A 1 109 ? 13.646 -1.217 -1.674 1.00 91.75 109 GLU A CA 1
ATOM 858 C C . GLU A 1 109 ? 13.575 0.304 -1.558 1.00 91.75 109 GLU A C 1
ATOM 860 O O . GLU A 1 109 ? 12.916 0.965 -2.363 1.00 91.75 109 GLU A O 1
ATOM 865 N N . ARG A 1 110 ? 14.289 0.881 -0.581 1.00 92.19 110 ARG A N 1
ATOM 866 C CA . ARG A 1 110 ? 14.155 2.306 -0.276 1.00 92.19 110 ARG A CA 1
ATOM 867 C C . ARG A 1 110 ? 14.657 3.167 -1.421 1.00 92.19 110 ARG A C 1
ATOM 869 O O . ARG A 1 110 ? 14.004 4.162 -1.733 1.00 92.19 110 ARG A O 1
ATOM 876 N N . SER A 1 111 ? 15.762 2.815 -2.083 1.00 93.12 111 SER A N 1
ATOM 877 C CA . SER A 1 111 ? 16.297 3.652 -3.168 1.00 93.12 111 SER A CA 1
ATOM 878 C C . SER A 1 111 ? 15.422 3.604 -4.410 1.00 93.12 111 SER A C 1
ATOM 880 O O . SER A 1 111 ? 15.184 4.648 -5.020 1.00 93.12 111 SER A O 1
ATOM 882 N N . GLY A 1 112 ? 14.889 2.433 -4.755 1.00 95.56 112 GLY A N 1
ATOM 883 C CA . GLY A 1 112 ? 13.948 2.291 -5.857 1.00 95.56 112 GLY A CA 1
ATOM 884 C C . GLY A 1 112 ? 12.617 2.991 -5.595 1.00 95.56 112 GLY A C 1
ATOM 885 O O . GLY A 1 112 ? 12.213 3.859 -6.370 1.00 95.56 112 GLY A O 1
ATOM 886 N N . ILE A 1 113 ? 11.960 2.673 -4.474 1.00 96.75 113 ILE A N 1
ATOM 887 C CA . ILE A 1 113 ? 10.624 3.196 -4.153 1.00 96.75 113 ILE A CA 1
ATOM 888 C C . ILE A 1 113 ? 10.649 4.716 -4.005 1.00 96.75 113 ILE A C 1
ATOM 890 O O . ILE A 1 113 ? 9.786 5.389 -4.570 1.00 96.75 113 ILE A O 1
ATOM 894 N N . THR A 1 114 ? 11.636 5.288 -3.306 1.00 96.06 114 THR A N 1
ATOM 895 C CA . THR A 1 114 ? 11.743 6.753 -3.188 1.00 96.06 114 THR A CA 1
ATOM 896 C C . THR A 1 114 ? 11.994 7.420 -4.540 1.00 96.06 114 THR A C 1
ATOM 898 O O . THR A 1 114 ? 11.344 8.417 -4.847 1.00 96.06 114 THR A O 1
ATOM 901 N N . THR A 1 115 ? 12.844 6.836 -5.393 1.00 97.62 115 THR A N 1
ATOM 902 C CA . THR A 1 115 ? 13.108 7.348 -6.750 1.00 97.62 115 THR A CA 1
ATOM 903 C C . THR A 1 115 ? 11.851 7.356 -7.616 1.00 97.62 115 THR A C 1
ATOM 905 O O . THR A 1 115 ? 11.578 8.356 -8.272 1.00 97.62 115 THR A O 1
ATOM 908 N N . VAL A 1 116 ? 11.048 6.288 -7.598 1.00 98.44 116 VAL A N 1
ATOM 909 C CA . VAL A 1 116 ? 9.771 6.246 -8.337 1.00 98.44 116 VAL A CA 1
ATOM 910 C C . VAL A 1 116 ? 8.743 7.215 -7.734 1.00 98.44 116 VAL A C 1
ATOM 912 O O . VAL A 1 116 ? 8.030 7.906 -8.467 1.00 98.44 116 VAL A O 1
ATOM 915 N N . SER A 1 117 ? 8.727 7.352 -6.404 1.00 98.12 117 SER A N 1
ATOM 916 C CA . SER A 1 117 ? 7.824 8.260 -5.682 1.00 98.12 117 SER A CA 1
ATOM 917 C C . SER A 1 117 ? 8.040 9.732 -6.047 1.00 98.12 117 SER A C 1
ATOM 919 O O . SER A 1 117 ? 7.061 10.469 -6.127 1.00 98.12 117 SER A O 1
ATOM 921 N N . GLU A 1 118 ? 9.274 10.165 -6.351 1.00 98.31 118 GLU A N 1
ATOM 922 C CA . GLU A 1 118 ? 9.575 11.530 -6.835 1.00 98.31 118 GLU A CA 1
ATOM 923 C C . GLU A 1 118 ? 8.731 11.919 -8.072 1.00 98.31 118 GLU A C 1
ATOM 925 O O . GLU A 1 118 ? 8.470 13.104 -8.313 1.00 98.31 118 GLU A O 1
ATOM 930 N N . TYR A 1 119 ? 8.269 10.933 -8.850 1.00 98.62 119 TYR A N 1
ATOM 931 C CA . TYR A 1 119 ? 7.480 11.115 -10.070 1.00 98.62 119 TYR A CA 1
ATOM 932 C C . TYR A 1 119 ? 5.968 10.940 -9.866 1.00 98.62 119 TYR A C 1
ATOM 934 O O . TYR A 1 119 ? 5.213 11.072 -10.825 1.00 98.62 119 TYR A O 1
ATOM 942 N N . GLY A 1 120 ? 5.497 10.717 -8.632 1.00 98.31 120 GLY A N 1
ATOM 943 C CA . GLY A 1 120 ? 4.076 10.474 -8.345 1.00 98.31 120 GLY A CA 1
ATOM 944 C C . GLY A 1 120 ? 3.567 9.164 -8.951 1.00 98.31 120 GLY A C 1
ATOM 945 O O . GLY A 1 120 ? 2.424 9.088 -9.407 1.00 98.31 120 GLY A O 1
ATOM 946 N N . ILE A 1 121 ? 4.439 8.157 -9.007 1.00 98.62 121 ILE A N 1
ATOM 947 C CA . ILE A 1 121 ? 4.162 6.830 -9.555 1.00 98.62 121 ILE A CA 1
ATOM 948 C C . ILE A 1 121 ? 4.283 5.815 -8.413 1.00 98.62 121 ILE A C 1
ATOM 950 O O . ILE A 1 121 ? 5.173 5.915 -7.572 1.00 98.62 121 ILE A O 1
ATOM 954 N N . GLY A 1 122 ? 3.356 4.859 -8.362 1.00 97.94 122 GLY A N 1
ATOM 955 C CA . GLY A 1 122 ? 3.403 3.742 -7.416 1.00 97.94 122 GLY A CA 1
ATOM 956 C C . GLY A 1 122 ? 4.045 2.509 -8.041 1.00 97.94 122 GLY A C 1
ATOM 957 O O . GLY A 1 122 ? 3.925 2.290 -9.250 1.00 97.94 122 GLY A O 1
ATOM 958 N N . THR A 1 123 ? 4.683 1.686 -7.212 1.00 98.56 123 THR A N 1
ATOM 959 C CA . THR A 1 123 ? 5.216 0.380 -7.623 1.00 98.56 123 THR A CA 1
ATOM 960 C C . THR A 1 123 ? 4.325 -0.748 -7.116 1.00 98.56 123 THR A C 1
ATOM 962 O O . THR A 1 123 ? 3.980 -0.762 -5.944 1.00 98.56 123 THR A O 1
ATOM 965 N N . LEU A 1 124 ? 3.976 -1.723 -7.950 1.00 98.12 124 LEU A N 1
ATOM 966 C CA . LEU A 1 124 ? 3.434 -3.000 -7.484 1.00 98.12 124 LEU A CA 1
ATOM 967 C C . LEU A 1 124 ? 4.565 -4.041 -7.507 1.00 98.12 124 LEU A C 1
ATOM 969 O O . LEU A 1 124 ? 5.048 -4.372 -8.598 1.00 98.12 124 LEU A O 1
ATOM 973 N N . PRO A 1 125 ? 5.001 -4.556 -6.342 1.00 97.31 125 PRO A N 1
ATOM 974 C CA . PRO A 1 125 ? 6.035 -5.582 -6.275 1.00 97.31 125 PRO A CA 1
ATOM 975 C C . PRO A 1 125 ? 5.631 -6.839 -7.057 1.00 97.31 125 PRO A C 1
ATOM 977 O O . PRO A 1 125 ? 4.621 -7.475 -6.739 1.00 97.31 125 PRO A O 1
ATOM 980 N N . ALA A 1 126 ? 6.391 -7.164 -8.107 1.00 95.69 126 ALA A N 1
ATOM 981 C CA . ALA A 1 126 ? 6.008 -8.182 -9.095 1.00 95.69 126 ALA A CA 1
ATOM 982 C C . ALA A 1 126 ? 7.190 -8.950 -9.728 1.00 95.69 126 ALA A C 1
ATOM 984 O O . ALA A 1 126 ? 7.023 -9.615 -10.748 1.00 95.69 126 ALA A O 1
ATOM 985 N N . ASP A 1 127 ? 8.397 -8.879 -9.172 1.00 91.50 127 ASP A N 1
ATOM 986 C CA . ASP A 1 127 ? 9.579 -9.594 -9.676 1.00 91.50 127 ASP A CA 1
ATOM 987 C C . ASP A 1 127 ? 9.495 -11.137 -9.594 1.00 91.50 127 ASP A C 1
ATOM 989 O O . ASP A 1 127 ? 10.278 -11.823 -10.234 1.00 91.50 127 ASP A O 1
ATOM 993 N N . PHE A 1 128 ? 8.495 -11.676 -8.897 1.00 93.00 128 PHE A N 1
ATOM 994 C CA . PHE A 1 128 ? 8.095 -13.086 -8.803 1.00 93.00 128 PHE A CA 1
ATOM 995 C C . PHE A 1 128 ? 6.619 -13.330 -9.188 1.00 93.00 128 PHE A C 1
ATOM 997 O O . PHE A 1 128 ? 6.039 -14.378 -8.878 1.00 93.00 128 PHE A O 1
ATOM 1004 N N . TYR A 1 129 ? 5.966 -12.363 -9.840 1.00 95.00 129 TYR A N 1
ATOM 1005 C CA . TYR A 1 129 ? 4.591 -12.515 -10.320 1.00 95.00 129 TYR A CA 1
ATOM 1006 C C . TYR A 1 129 ? 4.565 -13.291 -11.643 1.00 95.00 129 TYR A C 1
ATOM 1008 O O . TYR A 1 129 ? 5.232 -12.922 -12.614 1.00 95.00 129 TYR A O 1
ATOM 1016 N N . VAL A 1 130 ? 3.804 -14.388 -11.696 1.00 93.94 130 VAL A N 1
ATOM 1017 C CA . VAL A 1 130 ? 3.700 -15.241 -12.893 1.00 93.94 130 VAL A CA 1
ATOM 1018 C C . VAL A 1 130 ? 2.430 -14.964 -13.685 1.00 93.94 130 VAL A C 1
ATOM 1020 O O . VAL A 1 130 ? 1.368 -14.715 -13.115 1.00 93.94 130 VAL A O 1
ATOM 1023 N N . SER A 1 131 ? 2.518 -15.167 -15.002 1.00 94.88 131 SER A N 1
ATOM 1024 C CA . SER A 1 131 ? 1.366 -15.235 -15.913 1.00 94.88 131 SER A CA 1
ATOM 1025 C C . SER A 1 131 ? 0.490 -13.977 -15.885 1.00 94.88 131 SER A C 1
ATOM 1027 O O . SER A 1 131 ? -0.737 -14.071 -15.954 1.00 94.88 131 SER A O 1
ATOM 1029 N N . GLY A 1 132 ? 1.099 -12.795 -15.757 1.00 94.88 132 GLY A N 1
ATOM 1030 C CA . GLY A 1 132 ? 0.356 -11.545 -15.632 1.00 94.88 132 GLY A CA 1
ATOM 1031 C C . GLY A 1 132 ? -0.515 -11.233 -16.846 1.00 94.88 132 GLY A C 1
ATOM 1032 O O . GLY A 1 132 ? -1.632 -10.752 -16.681 1.00 94.88 132 GLY A O 1
ATOM 1033 N N . SER A 1 133 ? -0.072 -11.589 -18.052 1.00 95.50 133 SER A N 1
ATOM 1034 C CA . SER A 1 133 ? -0.872 -11.476 -19.282 1.00 95.50 133 SER A CA 1
ATOM 1035 C C . SER A 1 133 ? -2.111 -12.381 -19.275 1.00 95.50 133 SER A C 1
ATOM 1037 O O . SER A 1 133 ? -3.157 -12.007 -19.797 1.00 95.50 133 SER A O 1
ATOM 1039 N N . VAL A 1 134 ? -2.027 -13.552 -18.637 1.00 96.12 134 VAL A N 1
ATOM 1040 C CA . VAL A 1 134 ? -3.150 -14.493 -18.516 1.00 96.12 134 VAL A CA 1
ATOM 1041 C C . VAL A 1 134 ? -4.127 -14.020 -17.447 1.00 96.12 134 VAL A C 1
ATOM 1043 O O . VAL A 1 134 ? -5.323 -13.937 -17.710 1.00 96.12 134 VAL A O 1
ATOM 1046 N N . TYR A 1 135 ? -3.632 -13.681 -16.254 1.00 96.38 135 TYR A N 1
ATOM 1047 C CA . TYR A 1 135 ? -4.478 -13.226 -15.150 1.00 96.38 135 TYR A CA 1
ATOM 1048 C C . TYR A 1 135 ? -5.202 -11.916 -15.479 1.00 96.38 135 TYR A C 1
ATOM 1050 O O . TYR A 1 135 ? -6.397 -11.806 -15.201 1.00 96.38 135 TYR A O 1
ATOM 1058 N N . SER A 1 136 ? -4.527 -10.968 -16.134 1.00 95.94 136 SER A N 1
ATOM 1059 C CA . SER A 1 136 ? -5.149 -9.717 -16.594 1.00 95.94 136 SER A CA 1
ATOM 1060 C C . SER A 1 136 ? -6.157 -9.904 -17.731 1.00 95.94 136 SER A C 1
ATOM 1062 O O . SER A 1 136 ? -7.021 -9.055 -17.926 1.00 95.94 136 SER A O 1
ATOM 1064 N N . GLY A 1 137 ? -6.100 -11.019 -18.463 1.00 94.56 137 GLY A N 1
ATOM 1065 C CA . GLY A 1 137 ? -7.069 -11.355 -19.510 1.00 94.56 137 GLY A CA 1
ATOM 1066 C C . GLY A 1 137 ? -8.366 -11.998 -19.003 1.00 94.56 137 GLY A C 1
ATOM 1067 O O . GLY A 1 137 ? -9.200 -12.384 -19.821 1.00 94.56 137 GLY A O 1
ATOM 1068 N N . THR A 1 138 ? -8.528 -12.173 -17.685 1.00 92.38 138 THR A N 1
ATOM 1069 C CA . THR A 1 138 ? -9.740 -12.767 -17.084 1.00 92.38 138 THR A CA 1
ATOM 1070 C C . THR A 1 138 ? -10.875 -11.746 -16.938 1.00 92.38 138 THR A C 1
ATOM 1072 O O . THR A 1 138 ? -10.742 -10.618 -17.389 1.00 92.38 138 THR A O 1
ATOM 1075 N N . ASP A 1 139 ? -12.020 -12.137 -16.372 1.00 94.00 139 ASP A N 1
ATOM 1076 C CA . ASP A 1 139 ? -13.137 -11.223 -16.091 1.00 94.00 139 ASP A CA 1
ATOM 1077 C C . ASP A 1 139 ? -12.741 -10.159 -15.049 1.00 94.00 139 ASP A C 1
ATOM 1079 O O . ASP A 1 139 ? -12.225 -10.499 -13.983 1.00 94.00 139 ASP A O 1
ATOM 1083 N N . HIS A 1 140 ? -12.997 -8.885 -15.366 1.00 95.06 140 HIS A N 1
ATOM 1084 C CA . HIS A 1 140 ? -12.655 -7.716 -14.542 1.00 95.06 140 HIS A CA 1
ATOM 1085 C C . HIS A 1 140 ? -13.766 -7.317 -13.562 1.00 95.06 140 HIS A C 1
ATOM 1087 O O . HIS A 1 140 ? -13.575 -6.380 -12.790 1.00 95.06 140 HIS A O 1
ATOM 1093 N N . HIS A 1 141 ? -14.912 -8.004 -13.564 1.00 95.56 141 HIS A N 1
ATOM 1094 C CA . HIS A 1 141 ? -15.970 -7.769 -12.584 1.00 95.56 141 HIS A CA 1
ATOM 1095 C C . HIS A 1 141 ? -15.526 -8.208 -11.177 1.00 95.56 141 HIS A C 1
ATOM 1097 O O . HIS A 1 141 ? -15.239 -9.386 -10.935 1.00 95.56 141 HIS A O 1
ATOM 1103 N N . ILE A 1 142 ? -15.475 -7.271 -10.228 1.00 97.12 142 ILE A N 1
ATOM 1104 C CA . ILE A 1 142 ? -15.002 -7.482 -8.856 1.00 97.12 142 ILE A CA 1
ATOM 1105 C C . ILE A 1 142 ? -16.177 -7.731 -7.909 1.00 97.12 142 ILE A C 1
ATOM 1107 O O . ILE A 1 142 ? -17.077 -6.913 -7.726 1.00 97.12 142 ILE A O 1
ATOM 1111 N N . ARG A 1 143 ? -16.134 -8.875 -7.229 1.00 95.50 143 ARG A N 1
ATOM 1112 C CA . ARG A 1 143 ? -17.175 -9.351 -6.313 1.00 95.50 143 ARG A CA 1
ATOM 1113 C C . ARG A 1 143 ? -16.898 -8.852 -4.903 1.00 95.50 143 ARG A C 1
ATOM 1115 O O . ARG A 1 143 ? -16.462 -9.623 -4.053 1.00 95.50 143 ARG A O 1
ATOM 1122 N N . ILE A 1 144 ? -17.074 -7.553 -4.684 1.00 95.75 144 ILE A N 1
ATOM 1123 C CA . ILE A 1 144 ? -16.741 -6.905 -3.409 1.00 95.75 144 ILE A CA 1
ATOM 1124 C C . ILE A 1 144 ? -17.562 -7.541 -2.262 1.00 95.75 144 ILE A C 1
ATOM 1126 O O . ILE A 1 144 ? -18.779 -7.683 -2.403 1.00 95.75 144 ILE A O 1
ATOM 1130 N N . PRO A 1 145 ? -16.939 -7.947 -1.134 1.00 93.69 145 PRO A N 1
ATOM 1131 C CA . PRO A 1 145 ? -17.658 -8.564 -0.022 1.00 93.69 145 PRO A CA 1
ATOM 1132 C C . PRO A 1 145 ? -18.608 -7.574 0.652 1.00 93.69 145 PRO A C 1
ATOM 1134 O O . PRO A 1 145 ? -18.264 -6.407 0.837 1.00 93.69 145 PRO A O 1
ATOM 1137 N N . ALA A 1 146 ? -19.766 -8.058 1.103 1.00 89.88 146 ALA A N 1
ATOM 1138 C CA . ALA A 1 146 ? -20.688 -7.252 1.897 1.00 89.88 146 ALA A CA 1
ATOM 1139 C C . ALA A 1 146 ? -20.028 -6.775 3.201 1.00 89.88 146 ALA A C 1
ATOM 1141 O O . ALA A 1 146 ? -19.342 -7.548 3.882 1.00 89.88 146 ALA A O 1
ATOM 1142 N N . VAL A 1 147 ? -20.276 -5.522 3.591 1.00 90.56 147 VAL A N 1
ATOM 1143 C CA . VAL A 1 147 ? -19.761 -4.995 4.855 1.00 90.56 147 VAL A CA 1
ATOM 1144 C C . VAL A 1 147 ? -20.761 -5.263 5.986 1.00 90.56 147 VAL A C 1
ATOM 1146 O O . VAL A 1 147 ? -21.896 -4.785 5.942 1.00 90.56 147 VAL A O 1
ATOM 1149 N N . PRO A 1 148 ? -20.383 -6.022 7.033 1.00 92.62 148 PRO A N 1
ATOM 1150 C CA . PRO A 1 148 ? -21.259 -6.258 8.168 1.00 92.62 148 PRO A CA 1
ATOM 1151 C C . PRO A 1 148 ? -21.422 -4.998 9.019 1.00 92.62 148 PRO A C 1
ATOM 1153 O O . PRO A 1 148 ? -20.604 -4.073 8.995 1.00 92.62 148 PRO A O 1
ATOM 1156 N N . LYS A 1 149 ? -22.468 -4.997 9.847 1.00 93.12 149 LYS A N 1
ATOM 1157 C CA . LYS A 1 149 ? -22.691 -3.953 10.850 1.00 93.12 149 LYS A CA 1
ATOM 1158 C C . LYS A 1 149 ? -21.529 -3.908 11.848 1.00 93.12 149 LYS A C 1
ATOM 1160 O O . LYS A 1 149 ? -21.053 -4.950 12.295 1.00 93.12 149 LYS A O 1
ATOM 1165 N N . LYS A 1 150 ? -21.105 -2.699 12.216 1.00 95.12 150 LYS A N 1
ATOM 1166 C CA . LYS A 1 150 ? -20.136 -2.471 13.296 1.00 95.12 150 LYS A CA 1
ATOM 1167 C C . LYS A 1 150 ? -20.820 -2.654 14.663 1.00 95.12 150 LYS A C 1
ATOM 1169 O O . LYS A 1 150 ? -22.032 -2.421 14.759 1.00 95.12 150 LYS A O 1
ATOM 1174 N N . PRO A 1 151 ? -20.081 -3.014 15.729 1.00 95.81 151 PRO A N 1
ATOM 1175 C CA . PRO A 1 151 ? -20.636 -3.031 17.081 1.00 95.81 151 PRO A CA 1
ATOM 1176 C C . PRO A 1 151 ? -21.106 -1.633 17.517 1.00 95.81 151 PRO A C 1
ATOM 1178 O O . PRO A 1 151 ? -20.730 -0.609 16.935 1.00 95.81 151 PRO A O 1
ATOM 1181 N N . ALA A 1 152 ? -21.950 -1.580 18.549 1.00 95.88 152 ALA A N 1
ATOM 1182 C CA . ALA A 1 152 ? -22.319 -0.308 19.162 1.00 95.88 152 ALA A CA 1
ATOM 1183 C C . ALA A 1 152 ? -21.074 0.368 19.758 1.00 95.88 152 ALA A C 1
ATOM 1185 O O . ALA A 1 152 ? -20.177 -0.300 20.282 1.00 95.88 152 ALA A O 1
ATOM 1186 N N . LEU A 1 153 ? -21.013 1.697 19.654 1.00 97.38 153 LEU A N 1
ATOM 1187 C CA . LEU A 1 153 ? -19.949 2.457 20.289 1.00 97.38 153 LEU A CA 1
ATOM 1188 C C . LEU A 1 153 ? -20.162 2.466 21.807 1.00 97.38 153 LEU A C 1
ATOM 1190 O O . LEU A 1 153 ? -21.197 2.911 22.299 1.00 97.38 153 LEU A O 1
ATOM 1194 N N . GLU A 1 154 ? -19.153 2.011 22.536 1.00 97.44 154 GLU A N 1
ATOM 1195 C CA . GLU A 1 154 ? -19.110 1.950 23.992 1.00 97.44 154 GLU A CA 1
ATOM 1196 C C . GLU A 1 154 ? -17.778 2.521 24.494 1.00 97.44 154 GLU A C 1
ATOM 1198 O O . GLU A 1 154 ? -16.826 2.710 23.733 1.00 97.44 154 GLU A O 1
ATOM 1203 N N . ASN A 1 155 ? -17.673 2.754 25.801 1.00 98.31 155 ASN A N 1
ATOM 1204 C CA . ASN A 1 155 ? -16.382 3.007 26.428 1.00 98.31 155 ASN A CA 1
ATOM 1205 C C . ASN A 1 155 ? -15.625 1.679 26.518 1.00 98.31 155 ASN A C 1
ATOM 1207 O O . ASN A 1 155 ? -15.738 0.982 27.519 1.00 98.31 155 ASN A O 1
ATOM 1211 N N . LYS A 1 156 ? -14.885 1.339 25.460 1.00 98.56 156 LYS A N 1
ATOM 1212 C CA . LYS A 1 156 ? -13.998 0.172 25.351 1.00 98.56 156 LYS A CA 1
ATOM 1213 C C . LYS A 1 156 ? -12.677 0.552 24.685 1.00 98.56 156 LYS A C 1
ATOM 1215 O O . LYS A 1 156 ? -12.538 1.631 24.101 1.00 98.56 156 LYS A O 1
ATOM 1220 N N . VAL A 1 157 ? -11.713 -0.360 24.745 1.00 98.75 157 VAL A N 1
ATOM 1221 C CA . VAL A 1 157 ? -10.518 -0.325 23.902 1.00 98.75 157 VAL A CA 1
ATOM 1222 C C . VAL A 1 157 ? -10.799 -1.073 22.604 1.00 98.75 157 VAL A C 1
ATOM 1224 O O . VAL A 1 157 ? -10.910 -2.297 22.608 1.00 98.75 157 VAL A O 1
ATOM 1227 N N . TYR A 1 158 ? -10.890 -0.343 21.499 1.00 98.81 158 TYR A N 1
ATOM 1228 C CA . TYR A 1 158 ? -11.040 -0.904 20.163 1.00 98.81 158 TYR A CA 1
ATOM 1229 C C . TYR A 1 158 ? -9.671 -1.196 19.550 1.00 98.81 158 TYR A C 1
ATOM 1231 O O . TYR A 1 158 ? -8.822 -0.303 19.448 1.00 98.81 158 TYR A O 1
ATOM 1239 N N . VAL A 1 159 ? -9.470 -2.447 19.137 1.00 98.75 159 VAL A N 1
ATOM 1240 C CA . VAL A 1 159 ? -8.211 -2.946 18.575 1.00 98.75 159 VAL A CA 1
ATOM 1241 C C . VAL A 1 159 ? -8.418 -3.367 17.126 1.00 98.75 159 VAL A C 1
ATOM 1243 O O . VAL A 1 159 ? -9.278 -4.197 16.846 1.00 98.75 159 VAL A O 1
ATOM 1246 N N . SER A 1 160 ? -7.597 -2.844 16.215 1.00 98.50 160 SER A N 1
ATOM 1247 C CA . SER A 1 160 ? -7.530 -3.319 14.827 1.00 98.50 160 SER A CA 1
ATOM 1248 C C . SER A 1 160 ? -6.141 -3.868 14.520 1.00 98.50 160 SER A C 1
ATOM 1250 O O . SER A 1 160 ? -5.141 -3.169 14.701 1.00 98.50 160 SER A O 1
ATOM 1252 N N . ILE A 1 161 ? -6.080 -5.104 14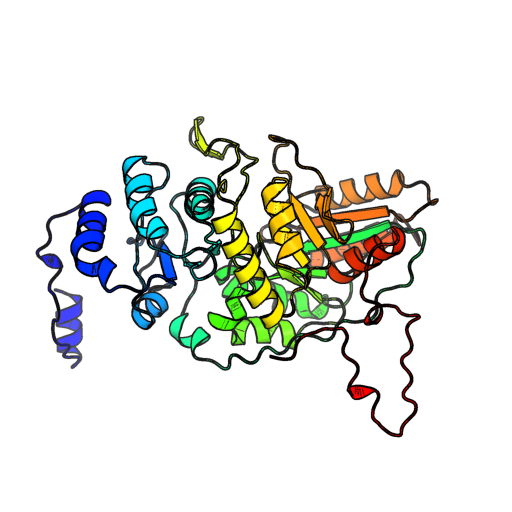.020 1.00 98.25 161 ILE A N 1
ATOM 1253 C CA . ILE A 1 161 ? -4.844 -5.736 13.543 1.00 98.25 161 ILE A CA 1
ATOM 1254 C C . ILE A 1 161 ? -4.900 -5.848 12.020 1.00 98.25 161 ILE A C 1
ATOM 1256 O O . ILE A 1 161 ? -5.855 -6.390 11.458 1.00 98.25 161 ILE A O 1
ATOM 1260 N N . ILE A 1 162 ? -3.862 -5.326 11.369 1.00 98.38 162 ILE A N 1
ATOM 1261 C CA . ILE A 1 162 ? -3.691 -5.325 9.917 1.00 98.38 162 ILE A CA 1
ATOM 1262 C C . ILE A 1 162 ? -2.516 -6.242 9.556 1.00 98.38 162 ILE A C 1
ATOM 1264 O O . ILE A 1 162 ? -1.401 -6.027 10.014 1.00 98.38 162 ILE A O 1
ATOM 1268 N N . ILE A 1 163 ? -2.735 -7.250 8.722 1.00 97.56 163 ILE A N 1
ATOM 1269 C CA . ILE A 1 163 ? -1.674 -8.095 8.162 1.00 97.56 163 ILE A CA 1
ATOM 1270 C C . ILE A 1 163 ? -0.960 -7.335 7.041 1.00 97.56 163 ILE A C 1
ATOM 1272 O O . ILE A 1 163 ? -1.619 -6.730 6.191 1.00 97.56 163 ILE A O 1
ATOM 1276 N N . SER A 1 164 ? 0.374 -7.348 7.063 1.00 96.62 164 SER A N 1
ATOM 1277 C CA . SER A 1 164 ? 1.251 -6.621 6.139 1.00 96.62 164 SER A CA 1
ATOM 1278 C C . SER A 1 164 ? 1.367 -7.243 4.732 1.00 96.62 164 SER A C 1
ATOM 1280 O O . SER A 1 164 ? 0.797 -8.299 4.455 1.00 96.62 164 SER A O 1
ATOM 1282 N N . ASP A 1 165 ? 2.127 -6.559 3.863 1.00 96.56 165 ASP A N 1
ATOM 1283 C CA . ASP A 1 165 ? 2.664 -7.034 2.572 1.00 96.56 165 ASP A CA 1
ATOM 1284 C C . ASP A 1 165 ? 1.661 -7.277 1.436 1.00 96.56 165 ASP A C 1
ATOM 1286 O O . ASP A 1 165 ? 1.985 -7.867 0.414 1.00 96.56 165 ASP A O 1
ATOM 1290 N N . GLY A 1 166 ? 0.425 -6.814 1.553 1.00 97.19 166 GLY A N 1
ATOM 1291 C CA . GLY A 1 166 ? -0.584 -7.001 0.515 1.00 97.19 166 GLY A CA 1
ATOM 1292 C C . GLY A 1 166 ? -0.452 -6.112 -0.720 1.00 97.19 166 GLY A C 1
ATOM 1293 O O . GLY A 1 166 ? -1.070 -6.421 -1.734 1.00 97.19 166 GLY A O 1
ATOM 1294 N N . ASP A 1 167 ? 0.328 -5.029 -0.669 1.00 97.44 167 ASP A N 1
ATOM 1295 C CA . ASP A 1 167 ? 0.712 -4.237 -1.852 1.00 97.44 167 ASP A CA 1
ATOM 1296 C C . ASP A 1 167 ? 1.514 -5.076 -2.862 1.00 97.44 167 ASP A C 1
ATOM 1298 O O . ASP A 1 167 ? 1.439 -4.865 -4.074 1.00 97.44 167 ASP A O 1
ATOM 1302 N N . ASN A 1 168 ? 2.230 -6.074 -2.348 1.00 97.69 168 ASN A N 1
ATOM 1303 C CA . ASN A 1 168 ? 3.041 -7.014 -3.087 1.00 97.69 168 ASN A CA 1
ATOM 1304 C C . ASN A 1 168 ? 2.142 -8.061 -3.785 1.00 97.69 168 ASN A C 1
ATOM 1306 O O . ASN A 1 168 ? 1.650 -9.027 -3.192 1.00 97.69 168 ASN A O 1
ATOM 1310 N N . ILE A 1 169 ? 1.907 -7.877 -5.090 1.00 97.62 169 ILE A N 1
ATOM 1311 C CA . ILE A 1 169 ? 0.947 -8.702 -5.845 1.00 97.62 169 ILE A CA 1
ATOM 1312 C C . ILE A 1 169 ? 1.398 -10.161 -5.981 1.00 97.62 169 ILE A C 1
ATOM 1314 O O . ILE A 1 169 ? 0.568 -11.068 -5.988 1.00 97.62 169 ILE A O 1
ATOM 1318 N N . GLN A 1 170 ? 2.700 -10.432 -5.992 1.00 95.88 170 GLN A N 1
ATOM 1319 C CA . GLN A 1 170 ? 3.229 -11.801 -5.926 1.00 95.88 170 GLN A CA 1
ATOM 1320 C C . GLN A 1 170 ? 3.018 -12.444 -4.543 1.00 95.88 170 GLN A C 1
ATOM 1322 O O . GLN A 1 170 ? 2.714 -13.633 -4.471 1.00 95.88 170 GLN A O 1
ATOM 1327 N N . TYR A 1 171 ? 3.082 -11.694 -3.438 1.00 97.62 171 TYR A N 1
ATOM 1328 C CA . TYR A 1 171 ? 2.679 -12.199 -2.123 1.00 97.62 171 TYR A CA 1
ATOM 1329 C C . TYR A 1 171 ? 1.202 -12.609 -2.152 1.00 97.62 171 TYR A C 1
ATOM 1331 O O . TYR A 1 171 ? 0.878 -13.730 -1.745 1.00 97.62 171 TYR A O 1
ATOM 1339 N N . THR A 1 172 ? 0.331 -11.770 -2.724 1.00 97.94 172 THR A N 1
ATOM 1340 C CA . THR A 1 172 ? -1.098 -12.098 -2.867 1.00 97.94 172 THR A CA 1
ATOM 1341 C C . THR A 1 172 ? -1.341 -13.298 -3.790 1.00 97.94 172 THR A C 1
ATOM 1343 O O . THR A 1 172 ? -2.223 -14.106 -3.514 1.00 97.94 172 THR A O 1
ATOM 1346 N N . GLN A 1 173 ? -0.537 -13.486 -4.841 1.00 97.75 173 GLN A N 1
ATOM 1347 C CA . GLN A 1 173 ? -0.622 -14.650 -5.731 1.00 97.75 173 GLN A CA 1
ATOM 1348 C C . GLN A 1 173 ? -0.146 -15.943 -5.045 1.00 97.75 173 GLN A C 1
ATOM 1350 O O . GLN A 1 173 ? -0.685 -17.019 -5.310 1.00 97.75 173 GLN A O 1
ATOM 1355 N N . HIS A 1 174 ? 0.843 -15.847 -4.150 1.00 96.94 174 HIS A N 1
ATOM 1356 C CA . HIS A 1 174 ? 1.566 -17.004 -3.616 1.00 96.94 174 HIS A CA 1
ATOM 1357 C C . HIS A 1 174 ? 1.388 -17.195 -2.109 1.00 96.94 174 HIS A C 1
ATOM 1359 O O . HIS A 1 174 ? 0.676 -18.094 -1.664 1.00 96.94 174 HIS A O 1
ATOM 1365 N N . ALA A 1 175 ? 2.109 -16.424 -1.298 1.00 97.62 175 ALA A N 1
ATOM 1366 C CA . ALA A 1 175 ? 2.243 -16.687 0.132 1.00 97.62 175 ALA A CA 1
ATOM 1367 C C . ALA A 1 175 ? 0.936 -16.425 0.892 1.00 97.62 175 ALA A C 1
ATOM 1369 O O . ALA A 1 175 ? 0.544 -17.266 1.706 1.00 97.62 175 ALA A O 1
ATOM 1370 N N . MET A 1 176 ? 0.221 -15.345 0.559 1.00 97.88 176 MET A N 1
ATOM 1371 C CA . MET A 1 176 ? -1.100 -15.057 1.119 1.00 97.88 176 MET A CA 1
ATOM 1372 C C . MET A 1 176 ? -2.057 -16.219 0.876 1.00 97.88 176 MET A C 1
ATOM 1374 O O . MET A 1 176 ? -2.726 -16.651 1.807 1.00 97.88 176 MET A O 1
ATOM 1378 N N . ARG A 1 177 ? -2.054 -16.799 -0.331 1.00 97.50 177 ARG A N 1
ATOM 1379 C CA . ARG A 1 177 ? -2.930 -17.921 -0.693 1.00 97.50 177 ARG A CA 1
ATOM 1380 C C . ARG A 1 177 ? -2.697 -19.127 0.213 1.00 97.50 177 ARG A C 1
ATOM 1382 O O . ARG A 1 177 ? -3.644 -19.743 0.693 1.00 97.50 177 ARG A O 1
ATOM 1389 N N . ARG A 1 178 ? -1.430 -19.446 0.491 1.00 97.38 178 ARG A N 1
ATOM 1390 C CA . ARG A 1 178 ? -1.063 -20.560 1.382 1.00 97.38 178 ARG A CA 1
ATOM 1391 C C . ARG A 1 178 ? -1.479 -20.303 2.825 1.00 97.38 178 ARG A C 1
ATOM 1393 O O . ARG A 1 178 ? -1.930 -21.231 3.490 1.00 97.38 178 ARG A O 1
ATOM 1400 N N . VAL A 1 179 ? -1.296 -19.077 3.320 1.00 96.94 179 VAL A N 1
ATOM 1401 C CA . VAL A 1 179 ? -1.725 -18.699 4.675 1.00 96.94 179 VAL A CA 1
ATOM 1402 C C . VAL A 1 179 ? -3.247 -18.744 4.776 1.00 96.94 179 VAL A C 1
ATOM 1404 O O . VAL A 1 179 ? -3.775 -19.362 5.697 1.00 96.94 179 VAL A O 1
ATOM 1407 N N . TRP A 1 180 ? -3.940 -18.154 3.805 1.00 97.00 180 TRP A N 1
ATOM 1408 C CA . TRP A 1 180 ? -5.396 -18.108 3.711 1.00 97.00 180 TRP A CA 1
ATOM 1409 C C . TRP A 1 180 ? -6.028 -19.499 3.781 1.00 97.00 180 TRP A C 1
ATOM 1411 O O . TRP A 1 180 ? -6.918 -19.728 4.597 1.00 97.00 180 TRP A O 1
ATOM 1421 N N . ASP A 1 181 ? -5.519 -20.441 2.983 1.00 96.00 181 ASP A N 1
ATOM 1422 C CA . ASP A 1 181 ? -6.017 -21.818 2.949 1.00 96.00 181 ASP A CA 1
ATOM 1423 C C . ASP A 1 181 ? -5.667 -22.585 4.235 1.00 96.00 181 ASP A C 1
ATOM 1425 O O . ASP A 1 181 ? -6.514 -23.282 4.790 1.00 96.00 181 ASP A O 1
ATOM 1429 N N . ARG A 1 182 ? -4.439 -22.433 4.755 1.00 96.31 182 ARG A N 1
ATOM 1430 C CA . ARG A 1 182 ? -4.002 -23.101 5.997 1.00 96.31 182 ARG A CA 1
ATOM 1431 C C . ARG A 1 182 ? -4.834 -22.686 7.209 1.00 96.31 182 ARG A C 1
ATOM 1433 O O . ARG A 1 182 ? -4.972 -23.468 8.138 1.00 96.31 182 ARG A O 1
ATOM 1440 N N . THR A 1 183 ? -5.327 -21.453 7.207 1.00 95.44 183 THR A N 1
ATOM 1441 C CA . THR A 1 183 ? -6.038 -20.844 8.339 1.00 95.44 183 THR A CA 1
ATOM 1442 C C . THR A 1 183 ? -7.550 -20.821 8.146 1.00 95.44 183 THR A C 1
ATOM 1444 O O . THR A 1 183 ? -8.262 -20.160 8.896 1.00 95.44 183 THR A O 1
ATOM 1447 N N . ALA A 1 184 ? -8.072 -21.543 7.154 1.00 94.25 184 ALA A N 1
ATOM 1448 C CA . ALA A 1 184 ? -9.486 -21.499 6.800 1.00 94.25 184 ALA A CA 1
ATOM 1449 C C . ALA A 1 184 ? -10.440 -21.868 7.955 1.00 94.25 184 ALA A C 1
ATOM 1451 O O . ALA A 1 184 ? -11.552 -21.354 8.003 1.00 94.25 184 ALA A O 1
ATOM 1452 N N . ASP A 1 185 ? -10.018 -22.716 8.896 1.00 93.75 185 ASP A N 1
ATOM 1453 C CA . ASP A 1 185 ? -10.804 -23.145 10.061 1.00 93.75 185 ASP A CA 1
ATOM 1454 C C . ASP A 1 185 ? -10.796 -22.136 11.226 1.00 93.75 185 ASP A C 1
ATOM 1456 O O . ASP A 1 185 ? -11.589 -22.256 12.169 1.00 93.75 185 ASP A O 1
ATOM 1460 N N . ILE A 1 186 ? -9.898 -21.151 11.187 1.00 93.75 186 ILE A N 1
ATOM 1461 C CA . ILE A 1 186 ? -9.790 -20.080 12.185 1.00 93.75 186 ILE A CA 1
ATOM 1462 C C . ILE A 1 186 ? -10.201 -18.711 11.643 1.00 93.75 186 ILE A C 1
ATOM 1464 O O . ILE A 1 186 ? -10.666 -17.873 12.420 1.00 93.75 186 ILE A O 1
ATOM 1468 N N . ARG A 1 187 ? -10.086 -18.478 10.326 1.00 92.38 187 ARG A N 1
ATOM 1469 C CA . ARG A 1 187 ? -10.616 -17.264 9.694 1.00 92.38 187 ARG A CA 1
ATOM 1470 C C . ARG A 1 187 ? -12.110 -17.161 9.991 1.00 92.38 187 ARG A C 1
ATOM 1472 O O . ARG A 1 187 ? -12.842 -18.146 9.951 1.00 92.38 187 ARG A O 1
ATOM 1479 N N . GLY A 1 188 ? -12.555 -15.962 10.349 1.00 92.00 188 GLY A N 1
ATOM 1480 C CA . GLY A 1 188 ? -13.931 -15.726 10.778 1.00 92.00 188 GLY A CA 1
ATOM 1481 C C . GLY A 1 188 ? -14.177 -15.801 12.282 1.00 92.00 188 GLY A C 1
ATOM 1482 O O . GLY A 1 188 ? -15.188 -15.267 12.730 1.00 92.00 188 GLY A O 1
ATOM 1483 N N . LYS A 1 189 ? -13.278 -16.386 13.087 1.00 96.56 189 LYS A N 1
ATOM 1484 C CA . LYS A 1 189 ? -13.462 -16.461 14.552 1.00 96.56 189 LYS A CA 1
ATOM 1485 C C . LYS A 1 189 ? -13.193 -15.141 15.274 1.00 96.56 189 LYS A C 1
ATOM 1487 O O . LYS A 1 189 ? -13.767 -14.908 16.331 1.00 96.56 189 LYS A O 1
ATOM 1492 N N . PHE A 1 190 ? -12.362 -14.280 14.694 1.00 96.81 190 PHE A N 1
ATOM 1493 C CA . PHE A 1 190 ? -12.072 -12.942 15.201 1.00 96.81 190 PHE A CA 1
ATOM 1494 C C . PHE A 1 190 ? -11.829 -11.968 14.034 1.00 96.81 190 PHE A C 1
ATOM 1496 O O . PHE A 1 190 ? -11.464 -12.422 12.944 1.00 96.81 190 PHE A O 1
ATOM 1503 N N . PRO A 1 191 ? -12.031 -10.651 14.229 1.00 97.88 191 PRO A N 1
ATOM 1504 C CA . PRO A 1 191 ? -11.789 -9.648 13.195 1.00 97.88 191 PRO A CA 1
ATOM 1505 C C . PRO A 1 191 ? -10.318 -9.530 12.797 1.00 97.88 191 PRO A C 1
ATOM 1507 O O . PRO A 1 191 ? -9.448 -9.335 13.647 1.00 97.88 191 PRO A O 1
ATOM 1510 N N . LEU A 1 192 ? -10.052 -9.580 11.493 1.00 97.00 192 LEU A N 1
ATOM 1511 C CA . LEU A 1 192 ? -8.712 -9.479 10.929 1.00 97.00 192 LEU A CA 1
ATOM 1512 C C . LEU A 1 192 ? -8.745 -8.687 9.624 1.00 97.00 192 LEU A C 1
ATOM 1514 O O . LEU A 1 192 ? -9.604 -8.899 8.767 1.00 97.00 192 LEU A O 1
ATOM 1518 N N . SER A 1 193 ? -7.806 -7.755 9.476 1.00 98.25 193 SER A N 1
ATOM 1519 C CA . SER A 1 193 ? -7.692 -6.944 8.265 1.00 98.25 193 SER A CA 1
ATOM 1520 C C . SER A 1 193 ? -6.478 -7.373 7.456 1.00 98.25 193 SER A C 1
ATOM 1522 O O . SER A 1 193 ? -5.388 -7.501 8.000 1.00 98.25 193 SER A O 1
ATOM 1524 N N . TRP A 1 194 ? -6.652 -7.570 6.159 1.00 98.38 194 TRP A N 1
ATOM 1525 C CA . TRP A 1 194 ? -5.622 -8.006 5.227 1.00 98.38 194 TRP A CA 1
ATOM 1526 C C . TRP A 1 194 ? -5.284 -6.849 4.300 1.00 98.38 194 TRP A C 1
ATOM 1528 O O . TRP A 1 194 ? -6.180 -6.283 3.669 1.00 98.38 194 TRP A O 1
ATOM 1538 N N . THR A 1 195 ? -4.009 -6.481 4.204 1.00 98.56 195 THR A N 1
ATOM 1539 C CA . THR A 1 195 ? -3.599 -5.613 3.098 1.00 98.56 195 THR A CA 1
ATOM 1540 C C . THR A 1 195 ? -3.775 -6.363 1.773 1.00 98.56 195 THR A C 1
ATOM 1542 O O . THR A 1 195 ? -3.605 -7.582 1.707 1.00 98.56 195 THR A O 1
ATOM 1545 N N . ILE A 1 196 ? -4.128 -5.640 0.713 1.00 98.56 196 ILE A N 1
ATOM 1546 C CA . ILE A 1 196 ? -4.201 -6.143 -0.662 1.00 98.56 196 ILE A CA 1
ATOM 1547 C C . ILE A 1 196 ? -3.985 -4.984 -1.643 1.00 98.56 196 ILE A C 1
ATOM 1549 O O . ILE A 1 196 ? -4.386 -3.852 -1.370 1.00 98.56 196 ILE A O 1
ATOM 1553 N N . ALA A 1 197 ? -3.348 -5.239 -2.782 1.00 98.06 197 ALA A N 1
ATOM 1554 C CA . ALA A 1 197 ? -3.109 -4.219 -3.790 1.00 98.06 197 ALA A CA 1
ATOM 1555 C C . ALA A 1 197 ? -4.395 -3.946 -4.584 1.00 98.06 197 ALA A C 1
ATOM 1557 O O . ALA A 1 197 ? -4.929 -4.864 -5.217 1.00 98.06 197 ALA A O 1
ATOM 1558 N N . PRO A 1 198 ? -4.878 -2.694 -4.645 1.00 97.75 198 PRO A N 1
ATOM 1559 C CA . PRO A 1 198 ? -6.062 -2.374 -5.430 1.00 97.75 198 PRO A CA 1
ATOM 1560 C C . PRO A 1 198 ? -5.812 -2.554 -6.935 1.00 97.75 198 PRO A C 1
ATOM 1562 O O . PRO A 1 198 ? -6.754 -2.794 -7.678 1.00 97.75 198 PRO A O 1
ATOM 1565 N N . GLY A 1 199 ? -4.553 -2.536 -7.395 1.00 97.06 199 GLY A N 1
ATOM 1566 C CA . GLY A 1 199 ? -4.191 -2.833 -8.784 1.00 97.06 199 GLY A CA 1
ATOM 1567 C C . GLY A 1 199 ? -4.521 -4.254 -9.256 1.00 97.06 199 GLY A C 1
ATOM 1568 O O . GLY A 1 199 ? -4.573 -4.486 -10.465 1.00 97.06 199 GLY A O 1
ATOM 1569 N N . LEU A 1 200 ? -4.813 -5.193 -8.342 1.00 98.19 200 LEU A N 1
ATOM 1570 C CA . LEU A 1 200 ? -5.279 -6.534 -8.712 1.00 98.19 200 LEU A CA 1
ATOM 1571 C C . LEU A 1 200 ? -6.560 -6.509 -9.544 1.00 98.19 200 LEU A C 1
ATOM 1573 O O . LEU A 1 200 ? -6.756 -7.442 -10.309 1.00 98.19 200 LEU A O 1
ATOM 1577 N N . VAL A 1 201 ? -7.380 -5.455 -9.470 1.00 97.56 201 VAL A N 1
ATOM 1578 C CA . VAL A 1 201 ? -8.577 -5.338 -10.322 1.00 97.56 201 VAL A CA 1
ATOM 1579 C C . VAL A 1 201 ? -8.263 -5.392 -11.820 1.00 97.56 201 VAL A C 1
ATOM 1581 O O . VAL A 1 201 ? -9.137 -5.774 -12.583 1.00 97.56 201 VAL A O 1
ATOM 1584 N N . ASP A 1 202 ? -7.034 -5.047 -12.228 1.00 96.44 202 ASP A N 1
ATOM 1585 C CA . ASP A 1 202 ? -6.583 -5.142 -13.621 1.00 96.44 202 ASP A CA 1
ATOM 1586 C C . ASP A 1 202 ? -5.563 -6.262 -13.835 1.00 96.44 202 ASP A C 1
ATOM 1588 O O . ASP A 1 202 ? -5.675 -7.032 -14.786 1.00 96.44 202 ASP A O 1
ATOM 1592 N N . ILE A 1 203 ? -4.543 -6.365 -12.973 1.00 96.75 203 ILE A N 1
ATOM 1593 C CA . ILE A 1 203 ? -3.420 -7.290 -13.212 1.00 96.75 203 ILE A CA 1
ATOM 1594 C C . ILE A 1 203 ? -3.727 -8.735 -12.786 1.00 96.75 203 ILE A C 1
ATOM 1596 O O . ILE A 1 203 ? -3.046 -9.671 -13.215 1.00 96.75 203 ILE A O 1
ATOM 1600 N N . GLY A 1 204 ? -4.752 -8.932 -11.954 1.00 97.50 204 GLY A N 1
ATOM 1601 C CA . GLY A 1 204 ? -5.182 -10.249 -11.497 1.00 97.50 204 GLY A CA 1
ATOM 1602 C C . GLY A 1 204 ? -6.562 -10.257 -10.839 1.00 97.50 204 GLY A C 1
ATOM 1603 O O . GLY A 1 204 ? -6.657 -10.637 -9.667 1.00 97.50 204 GLY A O 1
ATOM 1604 N N . PRO A 1 205 ? -7.641 -9.892 -11.558 1.00 98.06 205 PRO A N 1
ATOM 1605 C CA . PRO A 1 205 ? -8.971 -9.764 -10.960 1.00 98.06 205 PRO A CA 1
ATOM 1606 C C . PRO A 1 205 ? -9.490 -11.093 -10.403 1.00 98.06 205 PRO A C 1
ATOM 1608 O O . PRO A 1 205 ? -10.086 -11.125 -9.327 1.00 98.06 205 PRO A O 1
ATOM 1611 N N . ALA A 1 206 ? -9.166 -12.222 -11.045 1.00 97.50 206 ALA A N 1
ATOM 1612 C CA . ALA A 1 206 ? -9.460 -13.553 -10.512 1.00 97.50 206 ALA A CA 1
ATOM 1613 C C . ALA A 1 206 ? -8.787 -13.833 -9.149 1.00 97.50 206 ALA A C 1
ATOM 1615 O O . ALA A 1 206 ? -9.364 -14.535 -8.318 1.00 97.50 206 ALA A O 1
ATOM 1616 N N . ILE A 1 207 ? -7.596 -13.274 -8.895 1.00 98.19 207 ILE A N 1
ATOM 1617 C CA . ILE A 1 207 ? -6.889 -13.411 -7.611 1.00 98.19 207 ILE A CA 1
ATOM 1618 C C . ILE A 1 207 ? -7.620 -12.609 -6.530 1.00 98.19 207 ILE A C 1
ATOM 1620 O O . ILE A 1 207 ? -7.912 -13.150 -5.466 1.00 98.19 207 ILE A O 1
ATOM 1624 N N . MET A 1 208 ? -7.978 -11.350 -6.805 1.00 98.31 208 MET A N 1
ATOM 1625 C CA . MET A 1 208 ? -8.759 -10.540 -5.860 1.00 98.31 208 MET A CA 1
ATOM 1626 C C . MET A 1 208 ? -10.122 -11.181 -5.570 1.00 98.31 208 MET A C 1
ATOM 1628 O O . MET A 1 208 ? -10.492 -11.358 -4.409 1.00 98.31 208 MET A O 1
ATOM 1632 N N . ASN A 1 209 ? -10.828 -11.626 -6.613 1.00 97.94 209 ASN A N 1
ATOM 1633 C CA . ASN A 1 209 ? -12.111 -12.308 -6.477 1.00 97.94 209 ASN A CA 1
ATOM 1634 C C . ASN A 1 209 ? -12.014 -13.609 -5.683 1.00 97.94 209 ASN A C 1
ATOM 1636 O O . ASN A 1 209 ? -12.955 -13.932 -4.958 1.00 97.94 209 ASN A O 1
ATOM 1640 N N . TYR A 1 210 ? -10.906 -14.350 -5.769 1.00 97.94 210 TYR A N 1
ATOM 1641 C CA . TYR A 1 210 ? -10.699 -15.519 -4.917 1.00 97.94 210 TYR A CA 1
ATOM 1642 C C . TYR A 1 210 ? -10.786 -15.133 -3.436 1.00 97.94 210 TYR A C 1
ATOM 1644 O O . TYR A 1 210 ? -11.584 -15.712 -2.703 1.00 97.94 210 TYR A O 1
ATOM 1652 N N . TYR A 1 211 ? -10.044 -14.115 -3.001 1.00 98.31 211 TYR A N 1
ATOM 1653 C CA . TYR A 1 211 ? -10.081 -13.675 -1.606 1.00 98.31 211 TYR A CA 1
ATOM 1654 C C . TYR A 1 211 ? -11.436 -13.103 -1.206 1.00 98.31 211 TYR A C 1
ATOM 1656 O O . TYR A 1 211 ? -11.961 -13.448 -0.150 1.00 98.31 211 TYR A O 1
ATOM 1664 N N . TYR A 1 212 ? -12.027 -12.276 -2.065 1.00 97.88 212 TYR A N 1
ATOM 1665 C CA . TYR A 1 212 ? -13.289 -11.611 -1.767 1.00 97.88 212 TYR A CA 1
ATOM 1666 C C . TYR A 1 212 ? -14.450 -12.600 -1.632 1.00 97.88 212 TYR A C 1
ATOM 1668 O O . TYR A 1 212 ? -15.208 -12.546 -0.668 1.00 97.88 212 TYR A O 1
ATOM 1676 N N . THR A 1 213 ? -14.554 -13.567 -2.543 1.00 97.00 213 THR A N 1
ATOM 1677 C CA . THR A 1 213 ? -15.637 -14.567 -2.514 1.00 97.00 213 THR A CA 1
ATOM 1678 C C . THR A 1 213 ? -15.525 -15.564 -1.361 1.00 97.00 213 THR A C 1
ATOM 1680 O O . THR A 1 213 ? -16.525 -16.173 -0.993 1.00 97.00 213 THR A O 1
ATOM 1683 N N . HIS A 1 214 ? -14.336 -15.719 -0.774 1.00 96.94 214 HIS A N 1
ATOM 1684 C CA . HIS A 1 214 ? -14.089 -16.604 0.370 1.00 96.94 214 HIS A CA 1
ATOM 1685 C C . HIS A 1 214 ? -13.910 -15.832 1.689 1.00 96.94 214 HIS A C 1
ATOM 1687 O O . HIS A 1 214 ? -13.495 -16.414 2.699 1.00 96.94 214 HIS A O 1
ATOM 1693 N N . ALA A 1 215 ? -14.174 -14.524 1.690 1.00 97.31 215 ALA A N 1
ATOM 1694 C CA . ALA A 1 215 ? -14.103 -13.691 2.879 1.00 97.31 215 ALA A CA 1
ATOM 1695 C C . ALA A 1 215 ? -15.242 -14.031 3.847 1.00 97.31 215 ALA A C 1
ATOM 1697 O O . ALA A 1 215 ? -16.392 -14.221 3.452 1.00 97.31 215 ALA A O 1
ATOM 1698 N N . THR A 1 216 ? -14.923 -14.098 5.135 1.00 97.12 216 THR A N 1
ATOM 1699 C CA . THR A 1 216 ? -15.920 -14.158 6.206 1.00 97.12 216 THR A CA 1
ATOM 1700 C C . THR A 1 216 ? -16.336 -12.735 6.597 1.00 97.12 216 THR A C 1
ATOM 1702 O O . THR A 1 216 ? -15.621 -11.783 6.279 1.00 97.12 216 THR A O 1
ATOM 1705 N N . PRO A 1 217 ? -17.428 -12.543 7.361 1.00 96.38 217 PRO A N 1
ATOM 1706 C CA . PRO A 1 217 ? -17.778 -11.219 7.880 1.00 96.38 217 PRO A CA 1
ATOM 1707 C C . PRO A 1 217 ? -16.656 -10.554 8.697 1.00 96.38 217 PRO A C 1
ATOM 1709 O O . PRO A 1 217 ? -16.569 -9.330 8.739 1.00 96.38 217 PRO A O 1
ATOM 1712 N N . ASN A 1 218 ? -15.769 -11.340 9.311 1.00 97.44 218 ASN A N 1
ATOM 1713 C CA . ASN A 1 218 ? -14.660 -10.838 10.120 1.00 97.44 218 ASN A CA 1
ATOM 1714 C C . ASN A 1 218 ? -13.371 -10.589 9.319 1.00 97.44 218 ASN A C 1
ATOM 1716 O O . ASN A 1 218 ? -12.426 -10.036 9.878 1.00 97.44 218 ASN A O 1
ATOM 1720 N N . ASP A 1 219 ? -13.333 -10.924 8.027 1.00 97.69 219 ASP A N 1
ATOM 1721 C CA . ASP A 1 219 ? -12.247 -10.511 7.142 1.00 97.69 219 ASP A CA 1
ATOM 1722 C C . ASP A 1 219 ? -12.542 -9.125 6.559 1.00 97.69 219 ASP A C 1
ATOM 1724 O O . ASP A 1 219 ? -13.602 -8.874 5.984 1.00 97.69 219 ASP A O 1
ATOM 1728 N N . CYS A 1 220 ? -11.580 -8.219 6.685 1.00 97.62 220 CYS A N 1
ATOM 1729 C CA . CYS A 1 220 ? -11.591 -6.921 6.020 1.00 97.62 220 CYS A CA 1
ATOM 1730 C C . CYS A 1 220 ? -10.398 -6.830 5.079 1.00 97.62 220 CYS A C 1
ATOM 1732 O O . CYS A 1 220 ? -9.305 -7.256 5.439 1.00 97.62 220 CYS A O 1
ATOM 1734 N N . PHE A 1 221 ? -10.570 -6.220 3.911 1.00 98.44 221 PHE A N 1
ATOM 1735 C CA . PHE A 1 221 ? -9.449 -5.881 3.041 1.00 98.44 221 PHE A CA 1
ATOM 1736 C C . PHE A 1 221 ? -9.176 -4.383 3.109 1.00 98.44 221 PHE A C 1
ATOM 1738 O O . PHE A 1 221 ? -10.099 -3.568 3.133 1.00 98.44 221 PHE A O 1
ATOM 1745 N N . VAL A 1 222 ? -7.900 -4.022 3.160 1.00 98.31 222 VAL A N 1
ATOM 1746 C CA . VAL A 1 222 ? -7.419 -2.637 3.153 1.00 98.31 222 VAL A CA 1
ATOM 1747 C C . VAL A 1 222 ? -6.338 -2.506 2.090 1.00 98.31 222 VAL A C 1
ATOM 1749 O O . VAL A 1 222 ? -5.690 -3.496 1.759 1.00 98.31 222 VAL A O 1
ATOM 1752 N N . THR A 1 223 ? -6.109 -1.314 1.541 1.00 97.50 223 THR A N 1
ATOM 1753 C CA . THR A 1 223 ? -4.974 -1.175 0.622 1.00 97.50 223 THR A CA 1
ATOM 1754 C C . THR A 1 223 ? -3.665 -1.281 1.390 1.00 97.50 223 THR A C 1
ATOM 1756 O O . THR A 1 223 ? -3.506 -0.660 2.447 1.00 97.50 223 THR A O 1
ATOM 1759 N N . GLY A 1 224 ? -2.729 -2.055 0.836 1.00 95.25 224 GLY A N 1
ATOM 1760 C CA . GLY A 1 224 ? -1.326 -1.997 1.235 1.00 95.25 224 GLY A CA 1
ATOM 1761 C C . GLY A 1 224 ? -0.720 -0.602 1.012 1.00 95.25 224 GLY A C 1
ATOM 1762 O O . GLY A 1 224 ? -1.395 0.293 0.477 1.00 95.25 224 GLY A O 1
ATOM 1763 N N . PRO A 1 225 ? 0.531 -0.384 1.450 1.00 94.94 225 PRO A N 1
ATOM 1764 C CA . PRO A 1 225 ? 1.232 0.875 1.242 1.00 94.94 225 PRO A CA 1
ATOM 1765 C C . PRO A 1 225 ? 1.288 1.215 -0.257 1.00 94.94 225 PRO A C 1
ATOM 1767 O O . PRO A 1 225 ? 1.542 0.348 -1.078 1.00 94.94 225 PRO A O 1
ATOM 1770 N N . SER A 1 226 ? 1.034 2.439 -0.710 1.00 95.25 226 SER A N 1
ATOM 1771 C CA . SER A 1 226 ? 0.409 3.557 0.011 1.00 95.25 226 SER A CA 1
ATOM 1772 C C . SER A 1 226 ? -0.883 4.014 -0.672 1.00 95.25 226 SER A C 1
ATOM 1774 O O . SER A 1 226 ? -1.223 5.191 -0.643 1.00 95.25 226 SER A O 1
ATOM 1776 N N . GLY A 1 227 ? -1.579 3.110 -1.364 1.00 95.75 227 GLY A N 1
ATOM 1777 C CA . GLY A 1 227 ? -2.688 3.433 -2.262 1.00 95.75 227 GLY A CA 1
ATOM 1778 C C . GLY A 1 227 ? -2.637 2.573 -3.520 1.00 95.75 227 GLY A C 1
ATOM 1779 O O . GLY A 1 227 ? -2.511 1.359 -3.423 1.00 95.75 227 GLY A O 1
ATOM 1780 N N . MET A 1 228 ? -2.706 3.193 -4.705 1.00 96.25 228 MET A N 1
ATOM 1781 C CA . MET A 1 228 ? -2.651 2.452 -5.976 1.00 96.25 228 MET A CA 1
ATOM 1782 C C . MET A 1 228 ? -1.429 1.522 -6.093 1.00 96.25 228 MET A C 1
ATOM 1784 O O . MET A 1 228 ? -1.525 0.448 -6.678 1.00 96.25 228 MET A O 1
ATOM 1788 N N . GLY A 1 229 ? -0.287 1.924 -5.544 1.00 96.38 229 GLY A N 1
ATOM 1789 C CA . GLY A 1 229 ? 0.887 1.071 -5.430 1.00 96.38 229 GLY A CA 1
ATOM 1790 C C . GLY A 1 229 ? 1.776 1.532 -4.289 1.00 96.38 229 GLY A C 1
ATOM 1791 O O . GLY A 1 229 ? 1.499 2.530 -3.622 1.00 96.38 229 GLY A O 1
ATOM 1792 N N . TYR A 1 230 ? 2.873 0.828 -4.069 1.00 97.88 230 TYR A N 1
ATOM 1793 C CA . TYR A 1 230 ? 3.837 1.218 -3.068 1.00 97.88 230 TYR A CA 1
ATOM 1794 C C . TYR A 1 230 ? 4.539 2.516 -3.472 1.00 97.88 230 TYR A C 1
ATOM 1796 O O . TYR A 1 230 ? 5.244 2.595 -4.482 1.00 97.88 230 TYR A O 1
ATOM 1804 N N . MET A 1 231 ? 4.274 3.553 -2.679 1.00 96.12 231 MET A N 1
ATOM 1805 C CA . MET A 1 231 ? 4.872 4.876 -2.756 1.00 96.12 231 MET A CA 1
ATOM 1806 C C . MET A 1 231 ? 5.361 5.268 -1.359 1.00 96.12 231 MET A C 1
ATOM 1808 O O . MET A 1 231 ? 4.639 5.096 -0.372 1.00 96.12 231 MET A O 1
ATOM 1812 N N . MET A 1 232 ? 6.560 5.840 -1.293 1.00 95.69 232 MET A N 1
ATOM 1813 C CA . MET A 1 232 ? 7.184 6.380 -0.085 1.00 95.69 232 MET A CA 1
ATOM 1814 C C . MET A 1 232 ? 7.372 7.894 -0.266 1.00 95.69 232 MET A C 1
ATOM 1816 O O . MET A 1 232 ? 8.452 8.347 -0.655 1.00 95.69 232 MET A O 1
ATOM 1820 N N . PRO A 1 233 ? 6.314 8.700 -0.041 1.00 94.50 233 PRO A N 1
ATOM 1821 C CA . PRO A 1 233 ? 6.388 10.146 -0.234 1.00 94.50 233 PRO A CA 1
ATOM 1822 C C . PRO A 1 233 ? 7.348 10.823 0.755 1.00 94.50 233 PRO A C 1
ATOM 1824 O O . PRO A 1 233 ? 8.008 11.803 0.402 1.00 94.50 233 PRO A O 1
ATOM 1827 N N . VAL A 1 234 ? 7.467 10.283 1.972 1.00 94.69 234 VAL A N 1
ATOM 1828 C CA . VAL A 1 234 ? 8.461 10.677 2.975 1.00 94.69 234 VAL A CA 1
ATOM 1829 C C . VAL A 1 234 ? 9.118 9.418 3.534 1.00 94.69 234 VAL A C 1
ATOM 1831 O O . VAL A 1 234 ? 8.429 8.532 4.024 1.00 94.69 234 VAL A O 1
ATOM 1834 N N . ASN A 1 235 ? 10.447 9.352 3.485 1.00 92.06 235 ASN A N 1
ATOM 1835 C CA . ASN A 1 235 ? 11.244 8.280 4.077 1.00 92.06 235 ASN A CA 1
ATOM 1836 C C . ASN A 1 235 ? 11.611 8.635 5.527 1.00 92.06 235 ASN A C 1
ATOM 1838 O O . ASN A 1 235 ? 12.233 9.682 5.738 1.00 92.06 235 ASN A O 1
ATOM 1842 N N . THR A 1 236 ? 11.291 7.776 6.505 1.00 88.81 236 THR A N 1
ATOM 1843 C CA . THR A 1 236 ? 11.651 7.981 7.927 1.00 88.81 236 THR A CA 1
ATOM 1844 C C . THR A 1 236 ? 12.744 7.045 8.443 1.00 88.81 236 THR A C 1
ATOM 1846 O O . THR A 1 236 ? 13.109 7.070 9.622 1.00 88.81 236 THR A O 1
ATOM 1849 N N . LEU A 1 237 ? 13.311 6.222 7.563 1.00 85.25 237 LEU A N 1
ATOM 1850 C CA . LEU A 1 237 ? 14.403 5.327 7.902 1.00 85.25 237 LEU A CA 1
ATOM 1851 C C . LEU A 1 237 ? 15.530 5.495 6.886 1.00 85.25 237 LEU A C 1
ATOM 1853 O O . LEU A 1 237 ? 15.395 5.181 5.706 1.00 85.25 237 LEU A O 1
ATOM 1857 N N . GLY A 1 238 ? 16.671 5.988 7.364 1.00 74.94 238 GLY A N 1
ATOM 1858 C CA . GLY A 1 238 ? 17.904 5.909 6.594 1.00 74.94 238 GLY A CA 1
ATOM 1859 C C . GLY A 1 238 ? 18.280 4.443 6.448 1.00 74.94 238 GLY A C 1
ATOM 1860 O O . GLY A 1 238 ? 18.642 3.827 7.454 1.00 74.94 238 GLY A O 1
ATOM 1861 N N . ASP A 1 239 ? 18.145 3.896 5.241 1.00 68.56 239 ASP A N 1
ATOM 1862 C CA . ASP A 1 239 ? 18.601 2.538 4.952 1.00 68.56 239 ASP A CA 1
ATOM 1863 C C . ASP A 1 239 ? 20.117 2.505 5.104 1.00 68.56 239 ASP A C 1
ATOM 1865 O O . ASP A 1 239 ? 20.790 3.382 4.559 1.00 68.56 239 ASP A O 1
ATOM 1869 N N . VAL A 1 240 ? 20.654 1.565 5.877 1.00 64.81 240 VAL A N 1
ATOM 1870 C CA . VAL A 1 240 ? 22.101 1.452 6.083 1.00 64.81 240 VAL A CA 1
ATOM 1871 C C . VAL A 1 240 ? 22.568 0.136 5.491 1.00 64.81 240 VAL A C 1
ATOM 1873 O O . VAL A 1 240 ? 22.299 -0.923 6.050 1.00 64.81 240 VAL A O 1
ATOM 1876 N N . ILE A 1 241 ? 23.313 0.221 4.392 1.00 60.78 241 ILE A N 1
ATOM 1877 C CA . ILE A 1 241 ? 24.046 -0.908 3.816 1.00 60.78 241 ILE A CA 1
ATOM 1878 C C . ILE A 1 241 ? 25.536 -0.618 3.992 1.00 60.78 241 ILE A C 1
ATOM 1880 O O . ILE A 1 241 ? 25.999 0.471 3.650 1.00 60.78 241 ILE A O 1
ATOM 1884 N N . ASP A 1 242 ? 26.280 -1.578 4.548 1.00 62.34 242 ASP A N 1
ATOM 1885 C CA . ASP A 1 242 ? 27.728 -1.477 4.788 1.00 62.34 242 ASP A CA 1
ATOM 1886 C C . ASP A 1 242 ? 28.137 -0.168 5.506 1.00 62.34 242 ASP A C 1
ATOM 1888 O O . ASP A 1 242 ? 29.011 0.573 5.049 1.00 62.34 242 ASP A O 1
ATOM 1892 N N . ASP A 1 243 ? 27.452 0.145 6.615 1.00 58.41 243 ASP A N 1
ATOM 1893 C CA . ASP A 1 243 ? 27.650 1.341 7.457 1.00 58.41 243 ASP A CA 1
ATOM 1894 C C . ASP A 1 243 ? 27.446 2.699 6.751 1.00 58.41 243 ASP A C 1
ATOM 1896 O O . ASP A 1 243 ? 27.807 3.754 7.285 1.00 58.41 243 ASP A O 1
ATOM 1900 N N . LYS A 1 244 ? 26.823 2.716 5.566 1.00 62.16 244 LYS A N 1
ATOM 1901 C CA . LYS A 1 244 ? 26.489 3.940 4.827 1.00 62.16 244 LYS A CA 1
ATOM 1902 C C . LYS A 1 244 ? 24.988 4.094 4.674 1.00 62.16 244 LYS A C 1
ATOM 1904 O O . LYS A 1 244 ? 24.303 3.158 4.278 1.00 62.16 244 LYS A O 1
ATOM 1909 N N . VAL A 1 245 ? 24.495 5.30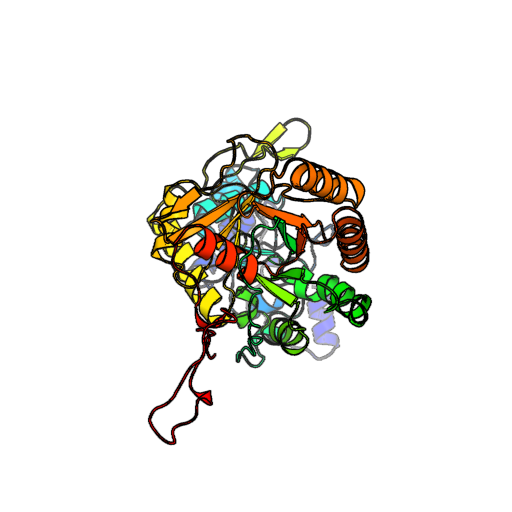6 4.941 1.00 68.31 245 VAL A N 1
ATOM 1910 C CA . VAL A 1 245 ? 23.115 5.676 4.613 1.00 68.31 245 VAL A CA 1
ATOM 1911 C C . VAL A 1 245 ? 22.970 5.648 3.092 1.00 68.31 245 VAL A C 1
ATOM 1913 O O . VAL A 1 245 ? 23.507 6.514 2.405 1.00 68.31 245 VAL A O 1
ATOM 1916 N N . GLU A 1 246 ? 22.275 4.638 2.580 1.00 74.88 246 GLU A N 1
ATOM 1917 C CA . GLU A 1 246 ? 21.992 4.456 1.158 1.00 74.88 246 GLU A CA 1
ATOM 1918 C C . GLU A 1 246 ? 21.004 5.522 0.675 1.00 74.88 246 GLU A C 1
ATOM 1920 O O . GLU A 1 246 ? 21.198 6.155 -0.362 1.00 74.88 246 GLU A O 1
ATOM 1925 N N . VAL A 1 247 ? 19.955 5.747 1.468 1.00 86.06 247 VAL A N 1
ATOM 1926 C CA . VAL A 1 247 ? 18.855 6.655 1.146 1.00 86.06 247 VAL A CA 1
ATOM 1927 C C . VAL A 1 247 ? 18.630 7.587 2.327 1.00 86.06 247 VAL A C 1
ATOM 1929 O O . VAL A 1 247 ? 18.240 7.122 3.401 1.00 86.06 247 VAL A O 1
ATOM 1932 N N . PRO A 1 248 ? 18.864 8.900 2.175 1.00 88.56 248 PRO A N 1
ATOM 1933 C CA . PRO A 1 248 ? 18.611 9.853 3.242 1.00 88.56 248 PRO A CA 1
ATOM 1934 C C . PRO A 1 248 ? 17.148 9.847 3.696 1.00 88.56 248 PRO A C 1
ATOM 1936 O O . PRO A 1 248 ? 16.217 9.653 2.911 1.00 88.56 248 PRO A O 1
ATOM 1939 N N . VAL A 1 249 ? 16.940 10.119 4.978 1.00 89.75 249 VAL A N 1
ATOM 1940 C CA . VAL A 1 249 ? 15.627 10.505 5.498 1.00 89.75 249 VAL A CA 1
ATOM 1941 C C . VAL A 1 249 ? 15.187 11.806 4.824 1.00 89.75 249 VAL A C 1
ATOM 1943 O O . VAL A 1 249 ? 15.992 12.728 4.677 1.00 89.75 249 VAL A O 1
ATOM 1946 N N . GLY A 1 250 ? 13.913 11.910 4.451 1.00 91.88 250 GLY A N 1
ATOM 1947 C CA . GLY A 1 250 ? 13.381 13.142 3.876 1.00 91.88 250 GLY A CA 1
ATOM 1948 C C . GLY A 1 250 ? 12.115 12.961 3.054 1.00 91.88 250 GLY A C 1
ATOM 1949 O O . GLY A 1 250 ? 11.638 11.852 2.834 1.00 91.88 250 GLY A O 1
ATOM 1950 N N . GLU A 1 251 ? 11.570 14.086 2.602 1.00 94.62 251 GLU A N 1
ATOM 1951 C CA . GLU A 1 251 ? 10.452 14.138 1.661 1.00 94.62 251 GLU A CA 1
ATOM 1952 C C . GLU A 1 251 ? 10.967 13.978 0.225 1.00 94.62 251 GLU A C 1
ATOM 1954 O O . GLU A 1 251 ? 11.860 14.719 -0.197 1.00 94.62 251 GLU A O 1
ATOM 1959 N N . TYR A 1 252 ? 10.403 13.020 -0.512 1.00 96.12 252 TYR A N 1
ATOM 1960 C CA . TYR A 1 252 ? 10.803 12.659 -1.876 1.00 96.12 252 TYR A CA 1
ATOM 1961 C C . TYR A 1 252 ? 9.784 13.130 -2.914 1.00 96.12 252 TYR A C 1
ATOM 1963 O O . TYR A 1 252 ? 10.163 13.705 -3.934 1.00 96.12 252 TYR A O 1
ATOM 1971 N N . LEU A 1 253 ? 8.488 12.994 -2.635 1.00 97.75 253 LEU A N 1
ATOM 1972 C CA . LEU A 1 253 ? 7.450 13.556 -3.495 1.00 97.75 253 LEU A CA 1
ATOM 1973 C C . LEU A 1 253 ? 7.154 15.004 -3.081 1.00 97.75 253 LEU A C 1
ATOM 1975 O O . LEU A 1 253 ? 6.442 15.266 -2.125 1.00 97.75 253 LEU A O 1
ATOM 1979 N N . LYS A 1 254 ? 7.736 15.973 -3.792 1.00 98.06 254 LYS A N 1
ATOM 1980 C CA . LYS A 1 254 ? 7.588 17.412 -3.467 1.00 98.06 254 LYS A CA 1
ATOM 1981 C C . LYS A 1 254 ? 6.629 18.160 -4.388 1.00 98.06 254 LYS A C 1
ATOM 1983 O O . LYS A 1 254 ? 6.209 19.271 -4.079 1.00 98.06 254 LYS A O 1
ATOM 1988 N N . ASP A 1 255 ? 6.310 17.569 -5.533 1.00 98.44 255 ASP A N 1
ATOM 1989 C CA . ASP A 1 255 ? 5.428 18.155 -6.536 1.00 98.44 255 ASP A CA 1
ATOM 1990 C C . ASP A 1 255 ? 3.969 17.798 -6.216 1.00 98.44 255 ASP A C 1
ATOM 1992 O O . ASP A 1 255 ? 3.555 16.637 -6.295 1.00 98.44 255 ASP A O 1
ATOM 1996 N N . SER A 1 256 ? 3.179 18.813 -5.865 1.00 98.31 256 SER A N 1
ATOM 1997 C CA . SER A 1 256 ? 1.770 18.638 -5.515 1.00 98.31 256 SER A CA 1
ATOM 1998 C C . SER A 1 256 ? 0.904 18.198 -6.694 1.00 98.31 256 SER A C 1
ATOM 2000 O O . SER A 1 256 ? -0.075 17.492 -6.481 1.00 98.31 256 SER A O 1
ATOM 2002 N N . ALA A 1 257 ? 1.251 18.545 -7.937 1.00 98.62 257 ALA A N 1
ATOM 2003 C CA . ALA A 1 257 ? 0.503 18.101 -9.110 1.00 98.62 257 ALA A CA 1
ATOM 2004 C C . ALA A 1 257 ? 0.716 16.603 -9.367 1.00 98.62 257 ALA A C 1
ATOM 2006 O O . ALA A 1 257 ? -0.236 15.894 -9.711 1.00 98.62 257 ALA A O 1
ATOM 2007 N N . ARG A 1 258 ? 1.943 16.111 -9.149 1.00 98.69 258 ARG A N 1
ATOM 2008 C CA . ARG A 1 258 ? 2.256 14.674 -9.188 1.00 98.69 258 ARG A CA 1
ATOM 2009 C C . ARG A 1 258 ? 1.538 13.917 -8.074 1.00 98.69 258 ARG A C 1
ATOM 2011 O O . ARG A 1 258 ? 0.916 12.893 -8.352 1.00 98.69 258 ARG A O 1
ATOM 2018 N N . MET A 1 259 ? 1.545 14.453 -6.853 1.00 98.62 259 MET A N 1
ATOM 2019 C CA . MET A 1 259 ? 0.805 13.862 -5.735 1.00 98.62 259 MET A CA 1
ATOM 2020 C C . MET A 1 259 ? -0.710 13.834 -5.985 1.00 98.62 259 MET A C 1
ATOM 2022 O O . MET A 1 259 ? -1.342 12.793 -5.822 1.00 98.62 259 MET A O 1
ATOM 2026 N N . ASP A 1 260 ? -1.289 14.932 -6.477 1.00 98.81 260 ASP A N 1
ATOM 2027 C CA . ASP A 1 260 ? -2.702 14.998 -6.861 1.00 98.81 260 ASP A CA 1
ATOM 2028 C C . ASP A 1 260 ? -3.034 13.982 -7.972 1.00 98.81 260 ASP A C 1
ATOM 2030 O O . ASP A 1 260 ? -4.114 13.389 -7.972 1.00 98.81 260 ASP A O 1
ATOM 2034 N N . GLY A 1 261 ? -2.114 13.753 -8.916 1.00 98.69 261 GLY A N 1
ATOM 2035 C CA . GLY A 1 261 ? -2.210 12.678 -9.909 1.00 98.69 261 GLY A CA 1
ATOM 2036 C C . GLY A 1 261 ? -2.291 11.299 -9.263 1.00 98.69 261 GLY A C 1
ATOM 2037 O O . GLY A 1 261 ? -3.251 10.564 -9.499 1.00 98.69 261 GLY A O 1
ATOM 2038 N N . TYR A 1 262 ? -1.323 10.979 -8.407 1.00 98.69 262 TYR A N 1
ATOM 2039 C CA . TYR A 1 262 ? -1.270 9.715 -7.678 1.00 98.69 262 TYR A CA 1
ATOM 2040 C C . TYR A 1 262 ? -2.531 9.469 -6.827 1.00 98.69 262 TYR A C 1
ATOM 2042 O O . TYR A 1 262 ? -3.100 8.374 -6.850 1.00 98.69 262 TYR A O 1
ATOM 2050 N N . ALA A 1 263 ? -3.021 10.490 -6.117 1.00 98.75 263 ALA A N 1
ATOM 2051 C CA . ALA A 1 263 ? -4.213 10.382 -5.279 1.00 98.75 263 ALA A CA 1
ATOM 2052 C C . ALA A 1 263 ? -5.491 10.130 -6.101 1.00 98.75 263 ALA A C 1
ATOM 2054 O O . ALA A 1 263 ? -6.341 9.343 -5.690 1.00 98.75 263 ALA A O 1
ATOM 2055 N N . ARG A 1 264 ? -5.631 10.736 -7.291 1.00 98.69 264 ARG A N 1
ATOM 2056 C CA . ARG A 1 264 ? -6.765 10.454 -8.197 1.00 98.69 264 ARG A CA 1
ATOM 2057 C C . ARG A 1 264 ? -6.744 9.027 -8.739 1.00 98.69 264 ARG A C 1
ATOM 2059 O O . ARG A 1 264 ? -7.796 8.392 -8.835 1.00 98.69 264 ARG A O 1
ATOM 2066 N N . LEU A 1 265 ? -5.561 8.526 -9.089 1.00 98.50 265 LEU A N 1
ATOM 2067 C CA . LEU A 1 265 ? -5.409 7.138 -9.517 1.00 98.50 265 LEU A CA 1
ATOM 2068 C C . LEU A 1 265 ? -5.737 6.182 -8.368 1.00 98.50 265 LEU A C 1
ATOM 2070 O O . LEU A 1 265 ? -6.487 5.231 -8.561 1.00 98.50 265 LEU A O 1
ATOM 2074 N N . THR A 1 266 ? -5.266 6.495 -7.159 1.00 98.56 266 THR A N 1
ATOM 2075 C CA . THR A 1 266 ? -5.624 5.758 -5.943 1.00 98.56 266 THR A CA 1
ATOM 2076 C C . THR A 1 266 ? -7.140 5.701 -5.758 1.00 98.56 266 THR A C 1
ATOM 2078 O O . THR A 1 266 ? -7.678 4.604 -5.688 1.00 98.56 266 THR A O 1
ATOM 2081 N N . GLU A 1 267 ? -7.858 6.829 -5.779 1.00 98.06 267 GLU A N 1
ATOM 2082 C CA . GLU A 1 267 ? -9.326 6.826 -5.652 1.00 98.06 267 GLU A CA 1
ATOM 2083 C C . GLU A 1 267 ? -10.012 5.974 -6.725 1.00 98.06 267 GLU A C 1
ATOM 2085 O O . GLU A 1 267 ? -10.922 5.210 -6.410 1.00 98.06 267 GLU A O 1
ATOM 2090 N N . THR A 1 268 ? -9.559 6.063 -7.979 1.00 97.06 268 THR A N 1
ATOM 2091 C CA . THR A 1 268 ? -10.122 5.268 -9.083 1.00 97.06 268 THR A CA 1
ATOM 2092 C C . THR A 1 268 ? -10.096 3.778 -8.748 1.00 97.06 268 THR A C 1
ATOM 2094 O O . THR A 1 268 ? -11.094 3.076 -8.910 1.00 97.06 268 THR A O 1
ATOM 2097 N N . TYR A 1 269 ? -8.973 3.294 -8.225 1.00 97.50 269 TYR A N 1
ATOM 2098 C CA . TYR A 1 269 ? -8.815 1.884 -7.901 1.00 97.50 269 TYR A CA 1
ATOM 2099 C C . TYR A 1 269 ? -9.391 1.504 -6.534 1.00 97.50 269 TYR A C 1
ATOM 2101 O O . TYR A 1 269 ? -9.838 0.372 -6.377 1.00 97.50 269 TYR A O 1
ATOM 2109 N N . LEU A 1 270 ? -9.486 2.422 -5.569 1.00 97.56 270 LEU A N 1
ATOM 2110 C CA . LEU A 1 270 ? -10.249 2.207 -4.331 1.00 97.56 270 LEU A CA 1
ATOM 2111 C C . LEU A 1 270 ? -11.746 2.019 -4.616 1.00 97.56 270 LEU A C 1
ATOM 2113 O O . LEU A 1 270 ? -12.397 1.178 -3.999 1.00 97.56 270 LEU A O 1
ATOM 2117 N N . GLN A 1 271 ? -12.298 2.756 -5.584 1.00 96.12 271 GLN A N 1
ATOM 2118 C CA . GLN A 1 271 ? -13.676 2.554 -6.034 1.00 96.12 271 GLN A CA 1
ATOM 2119 C C . GLN A 1 271 ? -13.837 1.191 -6.716 1.00 96.12 271 GLN A C 1
ATOM 2121 O O . GLN A 1 271 ? -14.690 0.408 -6.314 1.00 96.12 271 GLN A O 1
ATOM 2126 N N . ARG A 1 272 ? -12.964 0.849 -7.670 1.00 96.75 272 ARG A N 1
ATOM 2127 C CA . ARG A 1 272 ? -13.034 -0.442 -8.381 1.00 96.75 272 ARG A CA 1
ATOM 2128 C C . ARG A 1 272 ? -12.782 -1.665 -7.495 1.00 96.75 272 ARG A C 1
ATOM 2130 O O . ARG A 1 272 ? -13.262 -2.744 -7.801 1.00 96.75 272 ARG A O 1
ATOM 2137 N N . SER A 1 273 ? -12.014 -1.521 -6.418 1.00 97.12 273 SER A N 1
ATOM 2138 C CA . SER A 1 273 ? -11.701 -2.627 -5.501 1.00 97.12 273 SER A CA 1
ATOM 2139 C C . SER A 1 273 ? -12.604 -2.680 -4.270 1.00 97.12 273 SER A C 1
ATOM 2141 O O . SER A 1 273 ? -12.559 -3.661 -3.530 1.00 97.12 273 SER A O 1
ATOM 2143 N N . GLY A 1 274 ? -13.386 -1.632 -3.999 1.00 96.31 274 GLY A N 1
ATOM 2144 C CA . GLY A 1 274 ? -14.183 -1.520 -2.776 1.00 96.31 274 GLY A CA 1
ATOM 2145 C C . GLY A 1 274 ? -13.378 -1.254 -1.503 1.00 96.31 274 GLY A C 1
ATOM 2146 O O . GLY A 1 274 ? -13.952 -1.247 -0.418 1.00 96.31 274 GLY A O 1
ATOM 2147 N N . LEU A 1 275 ? -12.067 -1.018 -1.593 1.00 97.62 275 LEU A N 1
ATOM 2148 C CA . LEU A 1 275 ? -11.236 -0.744 -0.420 1.00 97.62 275 LEU A CA 1
ATOM 2149 C C . LEU A 1 275 ? -11.566 0.644 0.156 1.00 97.62 275 LEU A C 1
ATOM 2151 O O . LEU A 1 275 ? -11.779 1.613 -0.576 1.00 97.62 275 LEU A O 1
ATOM 2155 N N . ARG A 1 276 ? -11.640 0.739 1.490 1.00 97.00 276 ARG A N 1
ATOM 2156 C CA . ARG A 1 276 ? -12.062 1.959 2.217 1.00 97.00 276 ARG A CA 1
ATOM 2157 C C . ARG A 1 276 ? -11.073 2.426 3.282 1.00 97.00 276 ARG A C 1
ATOM 2159 O O . ARG A 1 276 ? -11.289 3.449 3.927 1.00 97.00 276 ARG A O 1
ATOM 2166 N N . VAL A 1 277 ? -9.987 1.688 3.471 1.00 98.25 277 VAL A N 1
ATOM 2167 C CA . VAL A 1 277 ? -8.906 2.015 4.401 1.00 98.25 277 VAL A CA 1
ATOM 2168 C C . VAL A 1 277 ? -7.585 1.783 3.691 1.00 98.25 277 VAL A C 1
ATOM 2170 O O . VAL A 1 277 ? -7.463 0.825 2.926 1.00 98.25 277 VAL A O 1
ATOM 2173 N N . ALA A 1 278 ? -6.611 2.649 3.955 1.00 97.94 278 ALA A N 1
ATOM 2174 C CA . ALA A 1 278 ? -5.279 2.557 3.380 1.00 97.94 278 ALA A CA 1
ATOM 2175 C C . ALA A 1 278 ? -4.181 2.562 4.432 1.00 97.94 278 ALA A C 1
ATOM 2177 O O . ALA A 1 278 ? -4.301 3.224 5.457 1.00 97.94 278 ALA A O 1
ATOM 2178 N N . THR A 1 279 ? -3.080 1.873 4.162 1.00 97.31 279 THR A N 1
ATOM 2179 C CA . THR A 1 279 ? -1.859 2.017 4.958 1.00 97.31 279 THR A CA 1
ATOM 2180 C C . THR A 1 279 ? -0.856 2.885 4.218 1.00 97.31 279 THR A C 1
ATOM 2182 O O . THR A 1 279 ? -0.820 2.838 3.000 1.00 97.31 279 THR A O 1
ATOM 2185 N N . ILE A 1 280 ? -0.033 3.648 4.928 1.00 96.38 280 ILE A N 1
ATOM 2186 C CA . ILE A 1 280 ? 1.145 4.345 4.410 1.00 96.38 280 ILE A CA 1
ATOM 2187 C C . ILE A 1 280 ? 2.329 3.853 5.233 1.00 96.38 280 ILE A C 1
ATOM 2189 O O . ILE A 1 280 ? 2.315 3.963 6.462 1.00 96.38 280 ILE A O 1
ATOM 2193 N N . TRP A 1 281 ? 3.331 3.284 4.568 1.00 92.62 281 TRP A N 1
ATOM 2194 C CA . TRP A 1 281 ? 4.614 3.000 5.210 1.00 92.62 281 TRP A CA 1
ATOM 2195 C C . TRP A 1 281 ? 5.418 4.292 5.289 1.00 92.62 281 TRP A C 1
ATOM 2197 O O . TRP A 1 281 ? 5.424 5.069 4.336 1.00 92.62 281 TRP A O 1
ATOM 2207 N N . ASP A 1 282 ? 6.068 4.516 6.431 1.00 92.38 282 ASP A N 1
ATOM 2208 C CA . ASP A 1 282 ? 6.672 5.799 6.792 1.00 92.38 282 ASP A CA 1
ATOM 2209 C C . ASP A 1 282 ? 5.618 6.928 6.938 1.00 92.38 282 ASP A C 1
ATOM 2211 O O . ASP A 1 282 ? 4.605 6.768 7.629 1.00 92.38 282 ASP A O 1
ATOM 2215 N N . GLU A 1 283 ? 5.860 8.095 6.337 1.00 93.44 283 GLU A N 1
ATOM 2216 C CA . GLU A 1 283 ? 5.135 9.336 6.619 1.00 93.44 283 GLU A CA 1
ATOM 2217 C C . GLU A 1 283 ? 4.533 9.971 5.351 1.00 93.44 283 GLU A C 1
ATOM 2219 O O . GLU A 1 283 ? 5.011 9.802 4.232 1.00 93.44 283 GLU A O 1
ATOM 2224 N N . ALA A 1 284 ? 3.474 10.749 5.548 1.00 95.44 284 ALA A N 1
ATOM 2225 C CA . ALA A 1 284 ? 2.859 11.666 4.608 1.00 95.44 284 ALA A CA 1
ATOM 2226 C C . ALA A 1 284 ? 2.897 13.092 5.189 1.00 95.44 284 ALA A C 1
ATOM 2228 O O . ALA A 1 284 ? 2.270 13.387 6.210 1.00 95.44 284 ALA A O 1
ATOM 2229 N N . SER A 1 285 ? 3.603 14.007 4.520 1.00 96.06 285 SER A N 1
ATOM 2230 C CA . SER A 1 285 ? 3.609 15.433 4.892 1.00 96.06 285 SER A CA 1
ATOM 2231 C C . SER A 1 285 ? 2.208 16.073 4.774 1.00 96.06 285 SER A C 1
ATOM 2233 O O . SER A 1 285 ? 1.319 15.489 4.146 1.00 96.06 285 SER A O 1
ATOM 2235 N N . PRO A 1 286 ? 1.979 17.287 5.317 1.00 97.50 286 PRO A N 1
ATOM 2236 C CA . PRO A 1 286 ? 0.692 17.976 5.183 1.00 97.50 286 PRO A CA 1
ATOM 2237 C C . PRO A 1 286 ? 0.195 18.099 3.733 1.00 97.50 286 PRO A C 1
ATOM 2239 O O . PRO A 1 286 ? -0.997 17.950 3.486 1.00 97.50 286 PRO A O 1
ATOM 2242 N N . MET A 1 287 ? 1.100 18.289 2.764 1.00 98.12 287 MET A N 1
ATOM 2243 C CA . MET A 1 287 ? 0.750 18.341 1.338 1.00 98.12 287 MET A CA 1
ATOM 2244 C C . MET A 1 287 ? 0.163 17.007 0.853 1.00 98.12 287 MET A C 1
ATOM 2246 O O . MET A 1 287 ? -0.895 16.981 0.224 1.00 98.12 287 MET A O 1
ATOM 2250 N N . HIS A 1 288 ? 0.803 15.892 1.209 1.00 98.44 288 HIS A N 1
ATOM 2251 C CA . HIS A 1 288 ? 0.333 14.553 0.857 1.00 98.44 288 HIS A CA 1
ATOM 2252 C C . HIS A 1 288 ? -1.023 14.237 1.489 1.00 98.44 288 HIS A C 1
ATOM 2254 O O . HIS A 1 288 ? -1.923 13.740 0.812 1.00 98.44 288 HIS A O 1
ATOM 2260 N N . ARG A 1 289 ? -1.182 14.552 2.782 1.00 98.50 289 ARG A N 1
ATOM 2261 C CA . ARG A 1 289 ? -2.432 14.323 3.520 1.00 98.50 289 ARG A CA 1
ATOM 2262 C C . ARG A 1 289 ? -3.590 15.116 2.921 1.00 98.50 289 ARG A C 1
ATOM 2264 O O . ARG A 1 289 ? -4.648 14.537 2.685 1.00 98.50 289 ARG A O 1
ATOM 2271 N N . ALA A 1 290 ? -3.364 16.389 2.591 1.00 98.62 290 ALA A N 1
ATOM 2272 C CA . ALA A 1 290 ? -4.339 17.233 1.904 1.00 98.62 290 ALA A CA 1
ATOM 2273 C C . ALA A 1 290 ? -4.731 16.672 0.527 1.00 98.62 290 ALA A C 1
ATOM 2275 O O . ALA A 1 290 ? -5.905 16.694 0.164 1.00 98.62 290 ALA A O 1
ATOM 2276 N N . SER A 1 291 ? -3.776 16.123 -0.230 1.00 98.75 291 SER A N 1
ATOM 2277 C CA . SER A 1 291 ? -4.059 15.517 -1.535 1.00 98.75 291 SER A CA 1
ATOM 2278 C C . SER A 1 291 ? -4.928 14.256 -1.421 1.00 98.75 291 SER A C 1
ATOM 2280 O O . SER A 1 291 ? -5.942 14.141 -2.118 1.00 98.75 291 SER A O 1
ATOM 2282 N N . TYR A 1 292 ? -4.608 13.346 -0.489 1.00 98.69 292 TYR A N 1
ATOM 2283 C CA . TYR A 1 292 ? -5.468 12.194 -0.190 1.00 98.69 292 TYR A CA 1
ATOM 2284 C C . TYR A 1 292 ? -6.854 12.630 0.281 1.00 98.69 292 TYR A C 1
ATOM 2286 O O . TYR A 1 292 ? -7.853 12.091 -0.184 1.00 98.69 292 TYR A O 1
ATOM 2294 N N . GLU A 1 293 ? -6.950 13.622 1.167 1.00 98.38 293 GLU A N 1
ATOM 2295 C CA . GLU A 1 293 ? -8.244 14.105 1.645 1.00 98.38 293 GLU A CA 1
ATOM 2296 C C . GLU A 1 293 ? -9.091 14.679 0.502 1.00 98.38 293 GLU A C 1
ATOM 2298 O O . GLU A 1 293 ? -10.268 14.338 0.374 1.00 98.38 293 GLU A O 1
ATOM 2303 N N . LYS A 1 294 ? -8.487 15.468 -0.382 1.00 98.50 294 LYS A N 1
ATOM 2304 C CA . LYS A 1 294 ? -9.171 16.081 -1.520 1.00 98.50 294 LYS A CA 1
ATOM 2305 C C . LYS A 1 294 ? -9.641 15.054 -2.553 1.00 98.50 294 LYS A C 1
ATOM 2307 O O . LYS A 1 294 ? -10.729 15.202 -3.113 1.00 98.50 294 LYS A O 1
ATOM 2312 N N . HIS A 1 295 ? -8.820 14.044 -2.844 1.00 98.56 295 HIS A N 1
ATOM 2313 C CA . HIS A 1 295 ? -9.033 13.152 -3.986 1.00 98.56 295 HIS A CA 1
ATOM 2314 C C . HIS A 1 295 ? -9.560 11.761 -3.619 1.00 98.56 295 HIS A C 1
ATOM 2316 O O . HIS A 1 295 ? -10.337 11.210 -4.390 1.00 98.56 295 HIS A O 1
ATOM 2322 N N . CYS A 1 296 ? -9.217 11.214 -2.451 1.00 97.88 296 CYS A N 1
ATOM 2323 C CA . CYS A 1 296 ? -9.648 9.889 -1.996 1.00 97.88 296 CYS A CA 1
ATOM 2324 C C . CYS A 1 296 ? -10.869 9.995 -1.073 1.00 97.88 296 CYS A C 1
ATOM 2326 O O . CYS A 1 296 ? -10.785 9.882 0.158 1.00 97.88 296 CYS A O 1
ATOM 2328 N N . ARG A 1 297 ? -12.032 10.289 -1.663 1.00 93.31 297 ARG A N 1
ATOM 2329 C CA . ARG A 1 297 ? -13.278 10.512 -0.908 1.00 93.31 297 ARG A CA 1
ATOM 2330 C C . ARG A 1 297 ? -13.886 9.222 -0.364 1.00 93.31 297 ARG A C 1
ATOM 2332 O O . ARG A 1 297 ? -14.634 9.296 0.607 1.00 93.31 297 ARG A O 1
ATOM 2339 N N . SER A 1 298 ? -13.539 8.076 -0.945 1.00 93.62 298 SER A N 1
ATOM 2340 C CA . SER A 1 298 ? -13.970 6.754 -0.478 1.00 93.62 298 SER A CA 1
ATOM 2341 C C . SER A 1 298 ? -13.365 6.335 0.865 1.00 93.62 298 SER A C 1
ATOM 2343 O O . SER A 1 298 ? -13.936 5.491 1.552 1.00 93.62 298 SER A O 1
ATOM 2345 N N . LEU A 1 299 ? -12.226 6.911 1.258 1.00 97.06 299 LEU A N 1
ATOM 2346 C CA . LEU A 1 299 ? -11.506 6.487 2.455 1.00 97.06 299 LEU A CA 1
ATOM 2347 C C . LEU A 1 299 ? -12.215 6.903 3.750 1.00 97.06 299 LEU A C 1
ATOM 2349 O O . LEU A 1 299 ? -12.540 8.077 3.949 1.00 97.06 299 LEU A O 1
ATOM 2353 N N . TYR A 1 300 ? -12.353 5.942 4.666 1.00 97.19 300 TYR A N 1
ATOM 2354 C CA . TYR A 1 300 ? -12.727 6.165 6.065 1.00 97.19 300 TYR A CA 1
ATOM 2355 C C . TYR A 1 300 ? -11.540 6.607 6.919 1.00 97.19 300 TYR A C 1
ATOM 2357 O O . TYR A 1 300 ? -11.726 7.297 7.922 1.00 97.19 300 TYR A O 1
ATOM 2365 N N . GLY A 1 301 ? -10.329 6.219 6.521 1.00 97.88 301 GLY A N 1
ATOM 2366 C CA . GLY A 1 301 ? -9.098 6.555 7.214 1.00 97.88 301 GLY A CA 1
ATOM 2367 C C . GLY A 1 301 ? -7.870 5.929 6.577 1.00 97.88 301 GLY A C 1
ATOM 2368 O O . GLY A 1 301 ? -7.965 5.034 5.731 1.00 97.88 301 GLY A O 1
ATOM 2369 N N . MET A 1 302 ? -6.711 6.423 6.994 1.00 98.25 302 MET A N 1
ATOM 2370 C CA . MET A 1 302 ? -5.412 5.893 6.604 1.00 98.25 302 MET A CA 1
ATOM 2371 C C . MET A 1 302 ? -4.557 5.643 7.841 1.00 98.25 302 MET A C 1
ATOM 2373 O O . MET A 1 302 ? -4.702 6.348 8.836 1.00 98.25 302 MET A O 1
ATOM 2377 N N . THR A 1 303 ? -3.643 4.679 7.789 1.00 97.69 303 THR A N 1
ATOM 2378 C CA . THR A 1 303 ? -2.615 4.514 8.824 1.00 97.69 303 THR A CA 1
ATOM 2379 C C . THR A 1 303 ? -1.281 5.083 8.354 1.00 97.69 303 THR A C 1
ATOM 2381 O O . THR A 1 303 ? -0.948 4.937 7.184 1.00 97.69 303 THR A O 1
ATOM 2384 N N . VAL A 1 304 ? -0.487 5.657 9.254 1.00 96.38 304 VAL A N 1
ATOM 2385 C CA . VAL A 1 304 ? 0.927 6.019 9.031 1.00 96.38 304 VAL A CA 1
ATOM 2386 C C . VAL A 1 304 ? 1.825 5.219 9.970 1.00 96.38 304 VAL A C 1
ATOM 2388 O O . VAL A 1 304 ? 1.393 4.806 11.054 1.00 96.38 304 VAL A O 1
ATOM 2391 N N . GLN A 1 305 ? 3.068 4.980 9.561 1.00 90.81 305 GLN A N 1
ATOM 2392 C CA . GLN A 1 305 ? 3.963 4.039 10.228 1.00 90.81 305 GLN A CA 1
ATOM 2393 C C . GLN A 1 305 ? 5.283 4.671 10.614 1.00 90.81 305 GLN A C 1
ATOM 2395 O O . GLN A 1 305 ? 5.846 5.480 9.895 1.00 90.81 305 GLN A O 1
ATOM 2400 N N . ASN A 1 306 ? 5.802 4.263 11.763 1.00 83.50 306 ASN A N 1
ATOM 2401 C CA . ASN A 1 306 ? 6.966 4.892 12.351 1.00 83.50 306 ASN A CA 1
ATOM 2402 C C . ASN A 1 306 ? 8.077 3.885 12.625 1.00 83.50 306 ASN A C 1
ATOM 2404 O O . ASN A 1 306 ? 8.059 3.231 13.665 1.00 83.50 306 ASN A O 1
ATOM 2408 N N . PHE A 1 307 ? 9.047 3.773 11.721 1.00 79.50 307 PHE A N 1
ATOM 2409 C CA . PHE A 1 307 ? 10.128 2.799 11.877 1.00 79.50 307 PHE A CA 1
ATOM 2410 C C . PHE A 1 307 ? 11.274 3.291 12.771 1.00 79.50 307 PHE A C 1
ATOM 2412 O O . PHE A 1 307 ? 11.918 2.473 13.428 1.00 79.50 307 PHE A O 1
ATOM 2419 N N . ARG A 1 308 ? 11.555 4.603 12.809 1.00 71.75 308 ARG A N 1
ATOM 2420 C CA . ARG A 1 308 ? 12.729 5.137 13.533 1.00 71.75 308 ARG A CA 1
ATOM 2421 C C . ARG A 1 30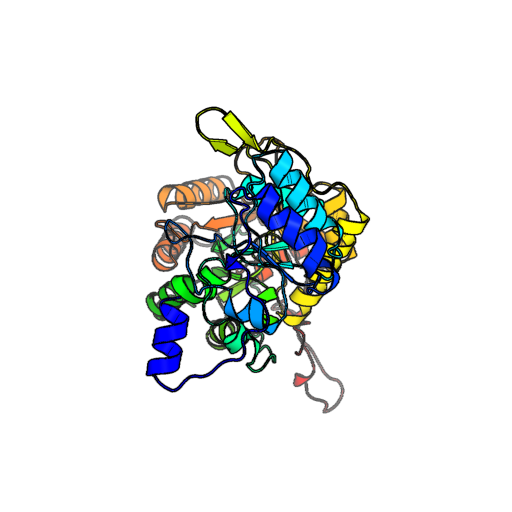8 ? 12.562 6.543 14.129 1.00 71.75 308 ARG A C 1
ATOM 2423 O O . ARG A 1 308 ? 13.544 7.104 14.604 1.00 71.75 308 ARG A O 1
ATOM 2430 N N . ASP A 1 309 ? 11.357 7.119 14.129 1.00 64.38 309 ASP A N 1
ATOM 2431 C CA . ASP A 1 309 ? 11.071 8.461 14.672 1.00 64.38 309 ASP A CA 1
ATOM 2432 C C . ASP A 1 309 ? 11.903 9.605 14.049 1.00 64.38 309 ASP A C 1
ATOM 2434 O O . ASP A 1 309 ? 12.117 10.646 14.673 1.00 64.38 309 ASP A O 1
ATOM 2438 N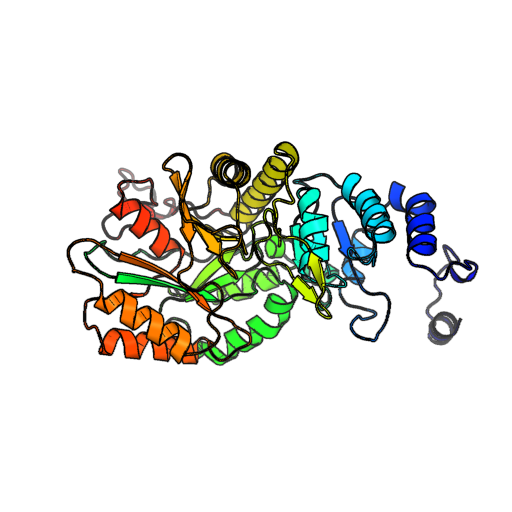 N . MET A 1 310 ? 12.367 9.452 12.804 1.00 67.06 310 MET A N 1
ATOM 2439 C CA . MET A 1 310 ? 13.216 10.438 12.126 1.00 67.06 310 MET A CA 1
ATOM 2440 C C . MET A 1 310 ? 12.801 10.619 10.653 1.00 67.06 310 MET A C 1
ATOM 2442 O O . MET A 1 310 ? 13.308 9.883 9.817 1.00 67.06 310 MET A O 1
ATOM 2446 N N . PRO A 1 311 ? 11.943 11.604 10.298 1.00 69.06 311 PRO A N 1
ATOM 2447 C CA . PRO A 1 311 ? 11.223 12.501 11.202 1.00 69.06 311 PRO A CA 1
ATOM 2448 C C . PRO A 1 311 ? 10.184 11.755 12.048 1.00 69.06 311 PRO A C 1
ATOM 2450 O O . PRO A 1 311 ? 9.719 10.678 11.682 1.00 69.06 311 PRO A O 1
ATOM 2453 N N . ALA A 1 312 ? 9.800 12.353 13.177 1.00 80.44 312 ALA A N 1
ATOM 2454 C CA . ALA A 1 312 ? 8.760 11.803 14.037 1.00 80.44 312 ALA A CA 1
ATOM 2455 C C . ALA A 1 312 ? 7.427 11.712 13.285 1.00 80.44 312 ALA A C 1
ATOM 2457 O O . ALA A 1 312 ? 6.903 12.730 12.825 1.00 80.44 312 ALA A O 1
ATOM 2458 N N . VAL A 1 313 ? 6.858 10.509 13.234 1.00 88.94 313 VAL A N 1
ATOM 2459 C CA . VAL A 1 313 ? 5.568 10.264 12.586 1.00 88.94 313 VAL A CA 1
ATOM 2460 C C . VAL A 1 313 ? 4.433 10.543 13.559 1.00 88.94 313 VAL A C 1
ATOM 2462 O O . VAL A 1 313 ? 4.475 10.130 14.726 1.00 88.94 313 VAL A O 1
ATOM 2465 N N . LYS A 1 314 ? 3.399 11.256 13.105 1.00 91.75 314 LYS A N 1
ATOM 2466 C CA . LYS A 1 314 ? 2.248 11.619 13.951 1.00 91.75 314 LYS A CA 1
ATOM 2467 C C . LYS A 1 314 ? 0.920 11.376 13.262 1.00 91.75 314 LYS A C 1
ATOM 2469 O O . LYS A 1 314 ? 0.754 11.671 12.083 1.00 91.75 314 LYS A O 1
ATOM 2474 N N . GLY A 1 315 ? -0.069 10.935 14.033 1.00 94.88 315 GLY A N 1
ATOM 2475 C CA . GLY A 1 315 ? -1.442 10.942 13.550 1.00 94.88 315 GLY A CA 1
ATOM 2476 C C . GLY A 1 315 ? -1.956 12.371 13.335 1.00 94.88 315 GLY A C 1
ATOM 2477 O O . GLY A 1 315 ? -1.471 13.316 13.961 1.00 94.88 315 GLY A O 1
ATOM 2478 N N . SER A 1 316 ? -2.924 12.545 12.442 1.00 97.00 316 SER A N 1
ATOM 2479 C CA . SER A 1 316 ? -3.665 13.804 12.273 1.00 97.00 316 SER A CA 1
ATOM 2480 C C . SER A 1 316 ? -5.066 13.534 11.733 1.00 97.00 316 SER A C 1
ATOM 2482 O O . SER A 1 316 ? -5.434 12.394 11.465 1.00 97.00 316 SER A O 1
ATOM 2484 N N . VAL A 1 317 ? -5.860 14.590 11.572 1.00 97.56 317 VAL A N 1
ATOM 2485 C CA . VAL A 1 317 ? -7.114 14.527 10.823 1.00 97.56 317 VAL A CA 1
ATOM 2486 C C . VAL A 1 317 ? -7.129 15.683 9.842 1.00 97.56 317 VAL A C 1
ATOM 2488 O O . VAL A 1 317 ? -7.043 16.837 10.258 1.00 97.56 317 VAL A O 1
ATOM 2491 N N . GLU A 1 318 ? -7.242 15.368 8.558 1.00 98.06 318 GLU A N 1
ATOM 2492 C CA . GLU A 1 318 ? -7.287 16.361 7.489 1.00 98.06 318 GLU A CA 1
ATOM 2493 C C . GLU A 1 318 ? -8.737 16.798 7.240 1.00 98.06 318 GLU A C 1
ATOM 2495 O O . GLU A 1 318 ? -9.641 15.957 7.162 1.00 98.06 318 GLU A O 1
ATOM 2500 N N . ASN A 1 319 ? -8.969 18.115 7.184 1.00 96.06 319 ASN A N 1
ATOM 2501 C CA . ASN A 1 319 ? -10.279 18.750 6.958 1.00 96.06 319 ASN A CA 1
ATOM 2502 C C . ASN A 1 319 ? -11.440 18.178 7.798 1.00 96.06 319 ASN A C 1
ATOM 2504 O O . ASN A 1 319 ? -12.580 18.097 7.343 1.00 96.06 319 ASN A O 1
ATOM 2508 N N . ASN A 1 320 ? -11.151 17.759 9.039 1.00 95.25 320 ASN A N 1
ATOM 2509 C CA . ASN A 1 320 ? -12.093 17.085 9.948 1.00 95.25 320 ASN A CA 1
ATOM 2510 C C . ASN A 1 320 ? -12.819 15.865 9.325 1.00 95.25 320 ASN A C 1
ATOM 2512 O O . ASN A 1 320 ? -13.877 15.455 9.805 1.00 95.25 320 ASN A O 1
ATOM 2516 N N . ARG A 1 321 ? -12.249 15.284 8.261 1.00 95.06 321 ARG A N 1
ATOM 2517 C CA . ARG A 1 321 ? -12.843 14.198 7.477 1.00 95.06 321 ARG A CA 1
ATOM 2518 C C . ARG A 1 321 ? -11.972 12.956 7.482 1.00 95.06 321 ARG A C 1
ATOM 2520 O O . ARG A 1 321 ? -12.465 11.892 7.837 1.00 95.06 321 ARG A O 1
ATOM 2527 N N . LEU A 1 322 ? -10.710 13.083 7.069 1.00 98.00 322 LEU A N 1
ATOM 2528 C CA . LEU A 1 322 ? -9.838 11.936 6.832 1.00 98.00 322 LEU A CA 1
ATOM 2529 C C . LEU A 1 322 ? -8.828 11.780 7.979 1.00 98.00 322 LEU A C 1
ATOM 2531 O O . LEU A 1 322 ? -7.880 12.566 8.064 1.00 98.00 322 LEU A O 1
ATOM 2535 N N . PRO A 1 323 ? -9.016 10.806 8.885 1.00 98.00 323 PRO A N 1
ATOM 2536 C CA . PRO A 1 323 ? -8.032 10.500 9.913 1.00 98.00 323 PRO A CA 1
ATOM 2537 C C . PRO A 1 323 ? -6.818 9.769 9.327 1.00 98.00 323 PRO A C 1
ATOM 2539 O O . PRO A 1 323 ? -6.957 8.817 8.561 1.00 98.00 323 PRO A O 1
ATOM 2542 N N . PHE A 1 324 ? -5.635 10.193 9.761 1.00 98.00 324 PHE A N 1
ATOM 2543 C CA . PHE A 1 324 ? -4.361 9.502 9.609 1.00 98.00 324 PHE A CA 1
ATOM 2544 C C . PHE A 1 324 ? -3.977 8.968 10.987 1.00 98.00 324 PHE A C 1
ATOM 2546 O O . PHE A 1 324 ? -3.528 9.736 11.839 1.00 98.00 324 PHE A O 1
ATOM 2553 N N . ASP A 1 325 ? -4.213 7.685 11.240 1.00 96.81 325 ASP A N 1
ATOM 2554 C CA . ASP A 1 325 ? -3.921 7.046 12.521 1.00 96.81 325 ASP A CA 1
ATOM 2555 C C . ASP A 1 325 ? -2.479 6.536 12.553 1.00 96.81 325 ASP A C 1
ATOM 2557 O O . ASP A 1 325 ? -2.018 5.890 11.614 1.00 96.81 325 ASP A O 1
ATOM 2561 N N . LYS A 1 326 ? -1.739 6.821 13.625 1.00 96.00 326 LYS A N 1
ATOM 2562 C CA . LYS A 1 326 ? -0.378 6.294 13.755 1.00 96.00 326 LYS A CA 1
ATOM 2563 C C . LYS A 1 326 ? -0.453 4.901 14.360 1.00 96.00 326 LYS A C 1
ATOM 2565 O O . LYS A 1 326 ? -0.902 4.777 15.498 1.00 96.00 326 LYS A O 1
ATOM 2570 N N . LEU A 1 327 ? 0.062 3.896 13.650 1.00 95.75 327 LEU A N 1
ATOM 2571 C CA . LEU A 1 327 ? 0.155 2.548 14.211 1.00 95.75 327 LEU A CA 1
ATOM 2572 C C . LEU A 1 327 ? 0.959 2.572 15.516 1.00 95.75 327 LEU A C 1
ATOM 2574 O O . LEU A 1 327 ? 2.014 3.209 15.601 1.00 95.75 327 LEU A O 1
ATOM 2578 N N . VAL A 1 328 ? 0.475 1.853 16.529 1.00 95.56 328 VAL A N 1
ATOM 2579 C CA . VAL A 1 328 ? 1.187 1.721 17.809 1.00 95.56 328 VAL A CA 1
ATOM 2580 C C . VAL A 1 328 ? 2.487 0.947 17.606 1.00 95.56 328 VAL A C 1
ATOM 2582 O O . VAL A 1 328 ? 3.522 1.329 18.147 1.00 95.56 328 VAL A O 1
ATOM 2585 N N . ILE A 1 329 ? 2.435 -0.114 16.797 1.00 93.12 329 ILE A N 1
ATOM 2586 C CA . ILE A 1 329 ? 3.610 -0.814 16.273 1.00 93.12 329 ILE A CA 1
ATOM 2587 C C . ILE A 1 329 ? 3.432 -0.944 14.755 1.00 93.12 329 ILE A C 1
ATOM 2589 O O . ILE A 1 329 ? 2.410 -1.491 14.324 1.00 93.12 329 ILE A O 1
ATOM 2593 N N . PRO A 1 330 ? 4.397 -0.466 13.946 1.00 88.62 330 PRO A N 1
ATOM 2594 C CA . PRO A 1 330 ? 4.303 -0.520 12.489 1.00 88.62 330 PRO A CA 1
ATOM 2595 C C . PRO A 1 330 ? 4.505 -1.929 11.924 1.00 88.62 330 PRO A C 1
ATOM 2597 O O . PRO A 1 330 ? 3.952 -2.243 10.882 1.00 88.62 330 PRO A O 1
ATOM 2600 N N . TYR A 1 331 ? 5.290 -2.770 12.600 1.00 89.69 331 TYR A N 1
ATOM 2601 C CA . TYR A 1 331 ? 5.626 -4.112 12.134 1.00 89.69 331 TYR A CA 1
ATOM 2602 C C . TYR A 1 331 ? 5.922 -5.015 13.339 1.00 89.69 331 TYR A C 1
ATOM 2604 O O . TYR A 1 331 ? 7.044 -5.095 13.846 1.00 89.69 331 TYR A O 1
ATOM 2612 N N . ALA A 1 332 ? 4.877 -5.618 13.907 1.00 93.75 332 ALA A N 1
ATOM 2613 C CA . ALA A 1 332 ? 5.024 -6.522 15.040 1.00 93.75 332 ALA A CA 1
ATOM 2614 C C . ALA A 1 332 ? 5.462 -7.912 14.550 1.00 93.75 332 ALA A C 1
ATOM 2616 O O . ALA A 1 332 ? 4.739 -8.545 13.792 1.00 93.75 332 ALA A O 1
ATOM 2617 N N . GLY A 1 333 ? 6.632 -8.387 14.992 1.00 93.38 333 GLY A N 1
ATOM 2618 C CA . GLY A 1 333 ? 7.206 -9.668 14.546 1.00 93.38 333 GLY A CA 1
ATOM 2619 C C . GLY A 1 333 ? 6.937 -10.883 15.443 1.00 93.38 333 GLY A C 1
ATOM 2620 O O . GLY A 1 333 ? 7.218 -12.011 15.042 1.00 93.38 333 GLY A O 1
ATOM 2621 N N . SER A 1 334 ? 6.428 -10.687 16.665 1.00 95.94 334 SER A N 1
ATOM 2622 C CA . SER A 1 334 ? 6.234 -11.777 17.632 1.00 95.94 334 SER A CA 1
ATOM 2623 C C . SER A 1 334 ? 5.053 -11.548 18.568 1.00 95.94 334 SER A C 1
ATOM 2625 O O . SER A 1 334 ? 4.628 -10.411 18.796 1.00 95.94 334 SER A O 1
ATOM 2627 N N . TYR A 1 335 ? 4.562 -12.644 19.150 1.00 97.31 335 TYR A N 1
ATOM 2628 C CA . TYR A 1 335 ? 3.513 -12.627 20.171 1.00 97.31 335 TYR A CA 1
ATOM 2629 C C . TYR A 1 335 ? 3.830 -11.676 21.329 1.00 97.31 335 TYR A C 1
ATOM 2631 O O . TYR A 1 335 ? 3.027 -10.799 21.634 1.00 97.31 335 TYR A O 1
ATOM 2639 N N . ASP A 1 336 ? 5.013 -11.791 21.940 1.00 96.75 336 ASP A N 1
ATOM 2640 C CA . ASP A 1 336 ? 5.368 -10.986 23.116 1.00 96.75 336 ASP A CA 1
ATOM 2641 C C . ASP A 1 336 ? 5.425 -9.489 22.791 1.00 96.75 336 ASP A C 1
ATOM 2643 O O . ASP A 1 336 ? 5.045 -8.650 23.613 1.00 96.75 336 ASP A O 1
ATOM 2647 N N . HIS A 1 337 ? 5.855 -9.145 21.573 1.00 94.56 337 HIS A N 1
ATOM 2648 C CA . HIS A 1 337 ? 5.925 -7.761 21.126 1.00 94.56 337 HIS A CA 1
ATOM 2649 C C . HIS A 1 337 ? 4.527 -7.134 21.037 1.00 94.56 337 HIS A C 1
ATOM 2651 O O . HIS A 1 337 ? 4.284 -6.076 21.630 1.00 94.56 337 HIS A O 1
ATOM 2657 N N . ILE A 1 338 ? 3.593 -7.803 20.350 1.00 97.19 338 ILE A N 1
ATOM 2658 C CA . ILE A 1 338 ? 2.232 -7.286 20.173 1.00 97.19 338 ILE A CA 1
ATOM 2659 C C . ILE A 1 338 ? 1.411 -7.389 21.465 1.00 97.19 338 ILE A C 1
ATOM 2661 O O . ILE A 1 338 ? 0.841 -6.390 21.903 1.00 97.19 338 ILE A O 1
ATOM 2665 N N . TYR A 1 339 ? 1.409 -8.547 22.134 1.00 98.25 339 TYR A N 1
ATOM 2666 C CA . TYR A 1 339 ? 0.633 -8.786 23.353 1.00 98.25 339 TYR A CA 1
ATOM 2667 C C . TYR A 1 339 ? 1.104 -7.900 24.507 1.00 98.25 339 TYR A C 1
ATOM 2669 O O . TYR A 1 339 ? 0.284 -7.321 25.225 1.00 98.25 339 TYR A O 1
ATOM 2677 N N . GLY A 1 340 ? 2.421 -7.736 24.670 1.00 98.12 340 GLY A N 1
ATOM 2678 C CA . GLY A 1 340 ? 2.986 -6.857 25.687 1.00 98.12 340 GLY A CA 1
ATOM 2679 C C . GLY A 1 340 ? 2.580 -5.398 25.475 1.00 98.12 340 GLY A C 1
ATOM 2680 O O . GLY A 1 340 ? 2.246 -4.707 26.438 1.00 98.12 340 GLY A O 1
ATOM 2681 N N . SER A 1 341 ? 2.566 -4.921 24.225 1.00 97.62 341 SER A N 1
ATOM 2682 C CA . SER A 1 341 ? 2.104 -3.565 23.909 1.00 97.62 341 SER A CA 1
ATOM 2683 C C . SER A 1 341 ? 0.604 -3.396 24.132 1.00 97.62 341 SER A C 1
ATOM 2685 O O . SER A 1 341 ? 0.193 -2.443 24.798 1.00 97.62 341 SER A O 1
ATOM 2687 N N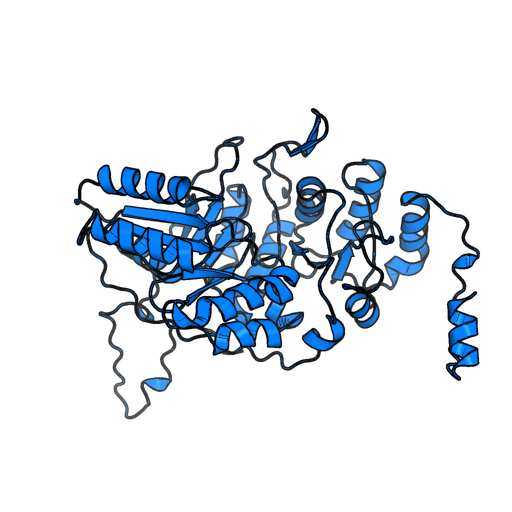 . LEU A 1 342 ? -0.210 -4.338 23.648 1.00 98.19 342 LEU A N 1
ATOM 2688 C CA . LEU A 1 342 ? -1.655 -4.347 23.865 1.00 98.19 342 LEU A CA 1
ATOM 2689 C C . LEU A 1 342 ? -1.979 -4.305 25.360 1.00 98.19 342 LEU A C 1
ATOM 2691 O O . LEU A 1 342 ? -2.627 -3.368 25.817 1.00 98.19 342 LEU A O 1
ATOM 2695 N N . SER A 1 343 ? -1.441 -5.243 26.139 1.00 98.31 343 SER A N 1
ATOM 2696 C CA . SER A 1 343 ? -1.685 -5.339 27.582 1.00 98.31 343 SER A CA 1
ATOM 2697 C C . SER A 1 343 ? -1.312 -4.061 28.332 1.00 98.31 343 SER A C 1
ATOM 2699 O O . SER A 1 343 ? -2.062 -3.623 29.207 1.00 98.31 343 SER A O 1
ATOM 2701 N N . ARG A 1 344 ? -0.186 -3.420 27.979 1.00 98.31 344 ARG A N 1
ATOM 2702 C CA . ARG A 1 344 ? 0.208 -2.128 28.565 1.00 98.31 344 ARG A CA 1
ATOM 2703 C C . ARG A 1 344 ? -0.789 -1.024 28.227 1.00 98.31 344 ARG A C 1
ATOM 2705 O O . ARG A 1 344 ? -1.223 -0.320 29.132 1.00 98.31 344 ARG A O 1
ATOM 2712 N N . ASN A 1 345 ? -1.177 -0.893 26.958 1.00 97.81 345 ASN A N 1
ATOM 2713 C CA . ASN A 1 345 ? -2.141 0.124 26.539 1.00 97.81 345 ASN A CA 1
ATOM 2714 C C . ASN A 1 345 ? -3.498 -0.076 27.231 1.00 97.81 345 ASN A C 1
ATOM 2716 O O . ASN A 1 345 ? -4.021 0.871 27.813 1.00 97.81 345 ASN A O 1
ATOM 2720 N N . VAL A 1 346 ? -4.034 -1.303 27.249 1.00 97.88 346 VAL A N 1
ATOM 2721 C CA . VAL A 1 346 ? -5.315 -1.602 27.915 1.00 97.88 346 VAL A CA 1
ATOM 2722 C C . VAL A 1 346 ? -5.242 -1.349 29.426 1.00 97.88 346 VAL A C 1
ATOM 2724 O O . VAL A 1 346 ? -6.193 -0.830 30.003 1.00 97.88 346 VAL A O 1
ATOM 2727 N N . SER A 1 347 ? -4.114 -1.654 30.076 1.00 97.81 347 SER A N 1
ATOM 2728 C CA . SER A 1 347 ? -3.935 -1.405 31.518 1.00 97.81 347 SER A CA 1
ATOM 2729 C C . SER A 1 347 ? -3.902 0.083 31.878 1.00 97.81 347 SER A C 1
ATOM 2731 O O . SER A 1 347 ? -4.318 0.451 32.973 1.00 97.81 347 SER A O 1
ATOM 2733 N N . CYS A 1 348 ? -3.420 0.937 30.970 1.00 97.00 348 CYS A N 1
ATOM 2734 C CA . CYS A 1 348 ? -3.360 2.388 31.164 1.00 97.00 348 CYS A CA 1
ATOM 2735 C C . CYS A 1 348 ? -4.685 3.107 30.861 1.00 97.00 348 CYS A C 1
ATOM 2737 O O . CYS A 1 348 ? -4.798 4.306 31.117 1.00 97.00 348 CYS A O 1
ATOM 2739 N N . TRP A 1 349 ? -5.672 2.413 30.293 1.00 98.06 349 TRP A N 1
ATOM 2740 C CA . TRP A 1 349 ? -6.956 2.998 29.928 1.00 98.06 349 TRP A CA 1
ATOM 2741 C C . TRP A 1 349 ? -7.868 3.178 31.154 1.00 98.06 349 TRP A C 1
ATOM 2743 O O . TRP A 1 349 ? -8.079 2.251 31.936 1.00 98.06 349 TRP A O 1
ATOM 2753 N N . ASP A 1 350 ? -8.428 4.380 31.319 1.00 96.62 350 ASP A N 1
ATOM 2754 C CA . ASP A 1 350 ? -9.164 4.791 32.525 1.00 96.62 350 ASP A CA 1
ATOM 2755 C C . ASP A 1 350 ? -10.671 4.477 32.500 1.00 96.62 350 ASP A C 1
ATOM 2757 O O . ASP A 1 350 ? -11.375 4.738 33.479 1.00 96.62 350 ASP A O 1
ATOM 2761 N N . GLY A 1 351 ? -11.177 3.931 31.391 1.00 96.75 351 GLY A N 1
ATOM 2762 C CA . GLY A 1 351 ? -12.583 3.559 31.235 1.00 96.75 351 GLY A CA 1
ATOM 2763 C C . GLY A 1 351 ? -13.543 4.707 30.903 1.00 96.75 351 GLY A C 1
ATOM 2764 O O . GLY A 1 351 ? -14.738 4.460 30.739 1.00 96.75 351 GLY A O 1
ATOM 2765 N N . LYS A 1 352 ? -13.080 5.963 30.816 1.00 97.00 352 LYS A N 1
ATOM 2766 C CA . LYS A 1 352 ? -13.983 7.130 30.724 1.00 97.00 352 LYS A CA 1
ATOM 2767 C C . LYS A 1 352 ? -14.418 7.482 29.306 1.00 97.00 352 LYS A C 1
ATOM 2769 O O . LYS A 1 352 ? -15.467 8.099 29.133 1.00 97.00 352 LYS A O 1
ATOM 2774 N N . ALA A 1 353 ? -13.619 7.118 28.313 1.00 97.62 353 ALA A N 1
ATOM 2775 C CA . ALA A 1 353 ? -13.878 7.360 26.898 1.00 97.62 353 ALA A CA 1
ATOM 2776 C C . ALA A 1 353 ? -13.314 6.199 26.068 1.00 97.62 353 ALA A C 1
ATOM 2778 O O . ALA A 1 353 ? -12.360 5.567 26.524 1.00 97.62 353 ALA A O 1
ATOM 2779 N N . PRO A 1 354 ? -13.834 5.913 24.863 1.00 98.31 354 PRO A N 1
ATOM 2780 C CA . PRO A 1 354 ? -13.265 4.877 24.010 1.00 98.31 354 PRO A CA 1
ATOM 2781 C C . PRO A 1 354 ? -11.804 5.178 23.655 1.00 98.31 354 PRO A C 1
ATOM 2783 O O . PRO A 1 354 ? -11.434 6.327 23.390 1.00 98.31 354 PRO A O 1
ATOM 2786 N N . MET A 1 355 ? -10.984 4.130 23.621 1.00 98.38 355 MET A N 1
ATOM 2787 C CA . MET A 1 355 ? -9.600 4.182 23.154 1.00 98.38 355 MET A CA 1
ATOM 2788 C C . MET A 1 355 ? -9.469 3.379 21.864 1.00 98.38 355 MET A C 1
ATOM 2790 O O . MET A 1 355 ? -10.054 2.310 21.739 1.00 98.38 355 MET A O 1
ATOM 2794 N N . PHE A 1 356 ? -8.684 3.887 20.921 1.00 98.31 356 PHE A N 1
ATOM 2795 C CA . PHE A 1 356 ? -8.475 3.283 19.611 1.00 98.31 356 PHE A CA 1
ATOM 2796 C C . PHE A 1 356 ? -6.985 3.009 19.446 1.00 98.31 356 PHE A C 1
ATOM 2798 O O . PHE A 1 356 ? -6.180 3.931 19.582 1.00 98.31 356 PHE A O 1
ATOM 2805 N N . ILE A 1 357 ? -6.625 1.745 19.228 1.00 97.69 357 ILE A N 1
ATOM 2806 C CA . ILE A 1 357 ? -5.247 1.332 18.964 1.00 97.69 357 ILE A CA 1
ATOM 2807 C C . ILE A 1 357 ? -5.189 0.383 17.767 1.00 97.69 357 ILE A C 1
ATOM 2809 O O . ILE A 1 357 ? -5.923 -0.603 17.687 1.00 97.69 357 ILE A O 1
ATOM 2813 N N . SER A 1 358 ? -4.283 0.674 16.841 1.00 97.38 358 SER A N 1
ATOM 2814 C CA . SER A 1 358 ? -4.078 -0.095 15.618 1.00 97.38 358 SER A CA 1
ATOM 2815 C C . SER A 1 358 ? -2.644 -0.622 15.535 1.00 97.38 358 SER A C 1
ATOM 2817 O O . SER A 1 358 ? -1.688 0.015 15.991 1.00 97.38 358 SER A O 1
ATOM 2819 N N . TYR A 1 359 ? -2.499 -1.820 14.976 1.00 97.56 359 TYR A N 1
ATOM 2820 C CA . TYR A 1 359 ? -1.228 -2.527 14.835 1.00 97.56 359 TYR A CA 1
ATOM 2821 C C . TYR A 1 359 ? -1.130 -3.131 13.441 1.00 97.56 359 TYR A C 1
ATOM 2823 O O . TYR A 1 359 ? -2.142 -3.562 12.883 1.00 97.56 359 TYR A O 1
ATOM 2831 N N . GLN A 1 360 ? 0.090 -3.231 12.920 1.00 96.75 360 GLN A N 1
ATOM 2832 C CA . GLN A 1 360 ? 0.371 -4.086 11.774 1.00 96.75 360 GLN A CA 1
ATOM 2833 C C . GLN A 1 360 ? 1.241 -5.273 12.194 1.00 96.75 360 GLN A C 1
ATOM 2835 O O . GLN A 1 360 ? 2.201 -5.128 12.955 1.00 96.75 360 GLN A O 1
ATOM 2840 N N . ALA A 1 361 ? 0.841 -6.459 11.743 1.00 96.94 361 ALA A N 1
ATOM 2841 C CA . ALA A 1 361 ? 1.495 -7.728 12.017 1.00 96.94 361 ALA A CA 1
ATOM 2842 C C . ALA A 1 361 ? 2.348 -8.148 10.817 1.00 96.94 361 ALA A C 1
ATOM 2844 O O . ALA A 1 361 ? 1.851 -8.164 9.690 1.00 96.94 361 ALA A O 1
ATOM 2845 N N . ASP A 1 362 ? 3.602 -8.505 11.094 1.00 95.44 362 ASP A N 1
ATOM 2846 C CA . ASP A 1 362 ? 4.535 -9.084 10.131 1.00 95.44 362 ASP A CA 1
ATOM 2847 C C . ASP A 1 362 ? 4.056 -10.476 9.715 1.00 95.44 362 ASP A C 1
ATOM 2849 O O . ASP A 1 362 ? 4.064 -11.425 10.512 1.00 95.44 362 ASP A O 1
ATOM 2853 N N . ILE A 1 363 ? 3.659 -10.609 8.452 1.00 94.75 363 ILE A N 1
ATOM 2854 C CA . ILE A 1 363 ? 3.167 -11.882 7.933 1.00 94.75 363 ILE A CA 1
ATOM 2855 C C . ILE A 1 363 ? 4.267 -12.916 7.686 1.00 94.75 363 ILE A C 1
ATOM 2857 O O . ILE A 1 363 ? 3.989 -14.123 7.639 1.00 94.75 363 ILE A O 1
ATOM 2861 N N . TRP A 1 364 ? 5.518 -12.487 7.547 1.00 95.00 364 TRP A N 1
ATOM 2862 C CA . TRP A 1 364 ? 6.659 -13.368 7.324 1.00 95.00 364 TRP A CA 1
ATOM 2863 C C . TRP A 1 364 ? 7.102 -14.045 8.623 1.00 95.00 364 TRP A C 1
ATOM 2865 O O . TRP A 1 364 ? 7.493 -15.215 8.590 1.00 95.00 364 TRP A O 1
ATOM 2875 N N . GLY A 1 365 ? 6.935 -13.363 9.758 1.00 91.38 365 GLY A N 1
ATOM 2876 C CA . GLY A 1 365 ? 7.270 -13.837 11.101 1.00 91.38 365 GLY A CA 1
ATOM 2877 C C . GLY A 1 365 ? 6.251 -14.781 11.764 1.00 91.38 365 GLY A C 1
ATOM 2878 O O . GLY A 1 365 ? 5.541 -15.554 11.112 1.00 91.38 365 GLY A O 1
ATOM 2879 N N . ASP A 1 366 ? 6.207 -14.736 13.100 1.00 92.88 366 ASP A N 1
ATOM 2880 C CA . ASP A 1 366 ? 5.361 -15.590 13.959 1.00 92.88 366 ASP A CA 1
ATOM 2881 C C . ASP A 1 366 ? 3.874 -15.186 13.924 1.00 92.88 366 ASP A C 1
ATOM 2883 O O . ASP A 1 366 ? 2.997 -16.008 14.172 1.00 92.88 366 ASP A O 1
ATOM 2887 N N . LEU A 1 367 ? 3.554 -13.930 13.589 1.00 94.75 367 LEU A N 1
ATOM 2888 C CA . LEU A 1 367 ? 2.202 -13.364 13.709 1.00 94.75 367 LEU A CA 1
ATOM 2889 C C . LEU A 1 367 ? 1.260 -13.712 12.544 1.00 94.75 367 LEU A C 1
ATOM 2891 O O . LEU A 1 367 ? 0.626 -12.850 11.936 1.00 94.75 367 LEU A O 1
ATOM 2895 N N . LYS A 1 368 ? 1.122 -15.008 12.266 1.00 94.50 368 LYS A N 1
ATOM 2896 C CA . LYS A 1 368 ? 0.091 -15.561 11.375 1.00 94.50 368 LYS A CA 1
ATOM 2897 C C . LYS A 1 368 ? -1.274 -15.623 12.087 1.00 94.50 368 LYS A C 1
ATOM 2899 O O . LYS A 1 368 ? -1.331 -15.449 13.307 1.00 94.50 368 LYS A O 1
ATOM 2904 N N . PRO A 1 369 ? -2.394 -15.835 11.362 1.00 96.06 369 PRO A N 1
ATOM 2905 C CA . PRO A 1 369 ? -3.736 -15.752 11.949 1.00 96.06 369 PRO A CA 1
ATOM 2906 C C . PRO A 1 369 ? -3.968 -16.640 13.179 1.00 96.06 369 PRO A C 1
ATOM 2908 O O . PRO A 1 369 ? -4.681 -16.237 14.090 1.00 96.06 369 PRO A O 1
ATOM 2911 N N . ASP A 1 370 ? -3.345 -17.815 13.245 1.00 95.19 370 ASP A N 1
ATOM 2912 C CA . ASP A 1 370 ? -3.393 -18.731 14.389 1.00 95.19 370 ASP A CA 1
ATOM 2913 C C . ASP A 1 370 ? -2.752 -18.119 15.636 1.00 95.19 370 ASP A C 1
ATOM 2915 O O . ASP A 1 370 ? -3.338 -18.128 16.721 1.00 95.19 370 ASP A O 1
ATOM 2919 N N . ARG A 1 371 ? -1.584 -17.497 15.468 1.00 96.88 371 ARG A N 1
ATOM 2920 C CA . ARG A 1 371 ? -0.898 -16.801 16.555 1.00 96.88 371 ARG A CA 1
ATOM 2921 C C . ARG A 1 371 ? -1.629 -15.530 16.976 1.00 96.88 371 ARG A C 1
ATOM 2923 O O . ARG A 1 371 ? -1.687 -15.221 18.164 1.00 96.88 371 ARG A O 1
ATOM 2930 N N . LEU A 1 372 ? -2.219 -14.808 16.026 1.00 97.50 372 LEU A N 1
ATOM 2931 C CA . LEU A 1 372 ? -3.038 -13.625 16.304 1.00 97.50 372 LEU A CA 1
ATOM 2932 C C . LEU A 1 372 ? -4.343 -13.977 17.031 1.00 97.50 372 LEU A C 1
ATOM 2934 O O . LEU A 1 372 ? -4.747 -13.232 17.920 1.00 97.50 372 LEU A O 1
ATOM 2938 N N . MET A 1 373 ? -4.956 -15.126 16.730 1.00 97.50 373 MET A N 1
ATOM 2939 C CA . MET A 1 373 ? -6.105 -15.641 17.483 1.00 97.50 373 MET A CA 1
ATOM 2940 C C . MET A 1 373 ? -5.726 -15.921 18.941 1.00 97.50 373 MET A C 1
ATOM 2942 O O . MET A 1 373 ? -6.478 -15.588 19.851 1.00 97.50 373 MET A O 1
ATOM 2946 N N . GLN A 1 374 ? -4.524 -16.448 19.186 1.00 97.94 374 GLN A N 1
ATOM 2947 C CA . GLN A 1 374 ? -4.034 -16.607 20.551 1.00 97.94 374 GLN A CA 1
ATOM 2948 C C . GLN A 1 374 ? -3.862 -15.256 21.266 1.00 97.94 374 GLN A C 1
ATOM 2950 O O . GLN A 1 374 ? -4.305 -15.115 22.402 1.00 97.94 374 GLN A O 1
ATOM 2955 N N . VAL A 1 375 ? -3.270 -14.248 20.606 1.00 98.25 375 VAL A N 1
ATOM 2956 C CA . VAL A 1 375 ? -3.162 -12.880 21.161 1.00 98.25 375 VAL A CA 1
ATOM 2957 C C . VAL A 1 375 ? -4.545 -12.325 21.507 1.00 98.25 375 VAL A C 1
ATOM 2959 O O . VAL A 1 375 ? -4.716 -11.726 22.568 1.00 98.25 375 VAL A O 1
ATOM 2962 N N . HIS A 1 376 ? -5.519 -12.521 20.618 1.00 98.31 376 HIS A N 1
ATOM 2963 C CA . HIS A 1 376 ? -6.906 -12.118 20.813 1.00 98.31 376 HIS A CA 1
ATOM 2964 C C . HIS A 1 376 ? -7.509 -12.763 22.070 1.00 98.31 376 HIS A C 1
ATOM 2966 O O . HIS A 1 376 ? -7.952 -12.050 22.973 1.00 98.31 376 HIS A O 1
ATOM 2972 N N . ASP A 1 377 ? -7.475 -14.092 22.159 1.00 98.38 377 ASP A N 1
ATOM 2973 C CA . ASP A 1 377 ? -8.111 -14.844 23.243 1.00 98.38 377 ASP A CA 1
ATOM 2974 C C . ASP A 1 377 ? -7.463 -14.550 24.602 1.00 98.38 377 ASP A C 1
ATOM 2976 O O . ASP A 1 377 ? -8.162 -14.318 25.595 1.00 98.38 377 ASP A O 1
ATOM 2980 N N . ASP A 1 378 ? -6.130 -14.489 24.645 1.00 98.62 378 ASP A N 1
ATOM 2981 C CA . ASP A 1 378 ? -5.389 -14.189 25.869 1.00 98.62 378 ASP A CA 1
ATOM 2982 C C . ASP A 1 378 ? -5.658 -12.752 26.347 1.00 98.62 378 ASP A C 1
ATOM 2984 O O . ASP A 1 378 ? -5.827 -12.521 27.550 1.00 98.62 378 ASP A O 1
ATOM 2988 N N . LEU A 1 379 ? -5.787 -11.784 25.430 1.00 98.44 379 LEU A N 1
ATOM 2989 C CA . LEU A 1 379 ? -6.092 -10.398 25.791 1.00 98.44 379 LEU A CA 1
ATOM 2990 C C . LEU A 1 379 ? -7.527 -10.248 26.317 1.00 98.44 379 LEU A C 1
ATOM 2992 O O . LEU A 1 379 ? -7.735 -9.581 27.333 1.00 98.44 379 LEU A O 1
ATOM 2996 N N . LEU A 1 380 ? -8.511 -10.891 25.677 1.00 98.44 380 LEU A N 1
ATOM 2997 C CA . LEU A 1 380 ? -9.898 -10.883 26.156 1.00 98.44 380 LEU A CA 1
ATOM 2998 C C . LEU A 1 380 ? -10.029 -11.551 27.528 1.00 98.44 380 LEU A C 1
ATOM 3000 O O . LEU A 1 380 ? -10.766 -11.065 28.388 1.00 98.44 380 LEU A O 1
ATOM 3004 N N . LYS A 1 381 ? -9.278 -12.632 27.762 1.00 98.56 381 LYS A N 1
ATOM 3005 C CA . LYS A 1 381 ? -9.219 -13.313 29.058 1.00 98.56 381 LYS A CA 1
ATOM 3006 C C . LYS A 1 381 ? -8.581 -12.443 30.143 1.00 98.56 381 LYS A C 1
ATOM 3008 O O . LYS A 1 381 ? -9.053 -12.453 31.279 1.00 98.56 381 LYS A O 1
ATOM 3013 N N . ALA A 1 382 ? -7.523 -11.702 29.815 1.00 98.44 382 ALA A N 1
ATOM 3014 C CA . ALA A 1 382 ? -6.840 -10.817 30.758 1.00 98.44 382 ALA A CA 1
ATOM 3015 C C . ALA A 1 382 ? -7.656 -9.553 31.094 1.00 98.44 382 ALA A C 1
ATOM 3017 O O . ALA A 1 382 ? -7.577 -9.046 32.215 1.00 98.44 382 ALA A O 1
ATOM 3018 N N . PHE A 1 383 ? -8.461 -9.056 30.149 1.00 98.25 383 PHE A N 1
ATOM 3019 C CA . PHE A 1 383 ? -9.222 -7.810 30.279 1.00 98.25 383 PHE A CA 1
ATOM 3020 C C . PHE A 1 383 ? -10.711 -7.994 29.918 1.00 98.25 383 PHE A C 1
ATOM 3022 O O . PHE A 1 383 ? -11.202 -7.366 28.972 1.00 98.25 383 PHE A O 1
ATOM 3029 N N . PRO A 1 384 ? -11.462 -8.816 30.678 1.00 97.88 384 PRO A N 1
ATOM 3030 C CA . PRO A 1 384 ? -12.831 -9.186 30.332 1.00 97.88 384 PRO A CA 1
ATOM 3031 C C . PRO A 1 384 ? -13.743 -7.957 30.223 1.00 97.88 384 PRO A C 1
ATOM 3033 O O . PRO A 1 384 ? -13.807 -7.128 31.133 1.00 97.88 384 PRO A O 1
ATOM 3036 N N . GLY A 1 385 ? -14.439 -7.837 29.088 1.00 96.69 385 GLY A N 1
ATOM 3037 C CA . GLY A 1 385 ? -15.390 -6.756 28.799 1.00 96.69 385 GLY A CA 1
ATOM 3038 C C . GLY A 1 385 ? -14.771 -5.387 28.486 1.00 96.69 385 GLY A C 1
ATOM 3039 O O . GLY A 1 385 ? -15.514 -4.455 28.192 1.00 96.69 385 GLY A O 1
ATOM 3040 N N . LYS A 1 386 ? -13.438 -5.243 28.529 1.00 98.06 386 LYS A N 1
ATOM 3041 C CA . LYS A 1 386 ? -12.754 -3.959 28.285 1.00 98.06 386 LYS A CA 1
ATOM 3042 C C . LYS A 1 386 ? -12.302 -3.760 26.841 1.00 98.06 386 LYS A C 1
ATOM 3044 O O . LYS A 1 386 ? -12.080 -2.621 26.437 1.00 98.06 386 LYS A O 1
ATOM 3049 N N . VAL A 1 387 ? -12.109 -4.845 26.099 1.00 98.50 387 VAL A N 1
ATOM 3050 C CA . VAL A 1 387 ? -11.478 -4.838 24.775 1.00 98.50 387 VAL A CA 1
ATOM 3051 C C . VAL A 1 387 ? -12.453 -5.363 23.732 1.00 98.50 387 VAL A C 1
ATOM 3053 O O . VAL A 1 387 ? -13.157 -6.336 23.982 1.00 98.50 387 VAL A O 1
ATOM 3056 N N . GLU A 1 388 ? -12.458 -4.728 22.565 1.00 98.44 388 GLU A N 1
ATOM 3057 C CA . GLU A 1 388 ? -13.210 -5.147 21.388 1.00 98.44 388 GLU A CA 1
ATOM 3058 C C . GLU A 1 388 ? -12.257 -5.171 20.187 1.00 98.44 388 GLU A C 1
ATOM 3060 O O . GLU A 1 388 ? -11.748 -4.130 19.765 1.00 98.44 388 GLU A O 1
ATOM 3065 N N . PHE A 1 389 ? -11.993 -6.351 19.630 1.00 98.62 389 PHE A N 1
ATOM 3066 C CA . PHE A 1 389 ? -11.300 -6.433 18.347 1.00 98.62 389 PHE A CA 1
ATOM 3067 C C . PHE A 1 389 ? -12.285 -6.110 17.232 1.00 98.62 389 PHE A C 1
ATOM 3069 O O . PHE A 1 389 ? -13.424 -6.567 17.256 1.00 98.62 389 PHE A O 1
ATOM 3076 N N . VAL A 1 390 ? -11.857 -5.312 16.260 1.00 98.56 390 VAL A N 1
ATOM 3077 C CA . VAL A 1 390 ? -12.690 -4.872 15.141 1.00 98.56 390 VAL A CA 1
ATOM 3078 C C . VAL A 1 390 ? -11.888 -4.862 13.846 1.00 98.56 390 VAL A C 1
ATOM 3080 O O . VAL A 1 390 ? -10.662 -4.743 13.839 1.00 98.56 390 VAL A O 1
ATOM 3083 N N . ARG A 1 391 ? -12.604 -4.971 12.727 1.00 97.88 391 ARG A N 1
ATOM 3084 C CA . ARG A 1 391 ? -12.051 -4.748 11.389 1.00 97.88 391 ARG A CA 1
ATOM 3085 C C . ARG A 1 391 ? -11.562 -3.305 11.240 1.00 97.88 391 ARG A C 1
ATOM 3087 O O . ARG A 1 391 ? -12.064 -2.407 11.915 1.00 97.88 391 ARG A O 1
ATOM 3094 N N . ALA A 1 392 ? -10.639 -3.056 10.315 1.00 98.31 392 ALA A N 1
ATOM 3095 C CA . ALA A 1 392 ? -10.088 -1.720 10.093 1.00 98.31 392 ALA A CA 1
ATOM 3096 C C . ALA A 1 392 ? -11.141 -0.691 9.637 1.00 98.31 392 ALA A C 1
ATOM 3098 O O . ALA A 1 392 ? -11.096 0.470 10.043 1.00 98.31 392 ALA A O 1
ATOM 3099 N N . ASP A 1 393 ? -12.120 -1.089 8.825 1.00 97.62 393 ASP A N 1
ATOM 3100 C CA . ASP A 1 393 ? -13.222 -0.210 8.428 1.00 97.62 393 ASP A CA 1
ATOM 3101 C C . ASP A 1 393 ? -14.136 0.141 9.612 1.00 97.62 393 ASP A C 1
ATOM 3103 O O . ASP A 1 393 ? -14.472 1.310 9.813 1.00 97.62 393 ASP A O 1
ATOM 3107 N N . HIS A 1 394 ? -14.478 -0.839 10.451 1.00 98.12 394 HIS A N 1
ATOM 3108 C CA . HIS A 1 394 ? -15.209 -0.619 11.700 1.00 98.12 394 HIS A CA 1
ATOM 3109 C C . HIS A 1 394 ? -14.425 0.271 12.664 1.00 98.12 394 HIS A C 1
ATOM 3111 O O . HIS A 1 394 ? -15.008 1.187 13.237 1.00 98.12 394 HIS A O 1
ATOM 3117 N N . TYR A 1 395 ? -13.114 0.058 12.795 1.00 98.62 395 TYR A N 1
ATOM 3118 C CA . TYR A 1 395 ? -12.215 0.867 13.618 1.00 98.62 395 TYR A CA 1
ATOM 3119 C C . TYR A 1 395 ? -12.307 2.354 13.268 1.00 98.62 395 TYR A C 1
ATOM 3121 O O . TYR A 1 395 ? -12.590 3.175 14.141 1.00 98.62 395 TYR A O 1
ATOM 3129 N N . PHE A 1 396 ? -12.145 2.709 11.989 1.00 98.38 396 PHE A N 1
ATOM 3130 C CA . PHE A 1 396 ? -12.228 4.107 11.564 1.00 98.38 396 PHE A CA 1
ATOM 3131 C C . PHE A 1 396 ? -13.640 4.682 11.700 1.00 98.38 396 PHE A C 1
ATOM 3133 O O . PHE A 1 396 ? -13.786 5.836 12.099 1.00 98.38 396 PHE A O 1
ATOM 3140 N N . ASN A 1 397 ? -14.687 3.892 11.445 1.00 97.81 397 ASN A N 1
ATOM 3141 C CA . ASN A 1 397 ? -16.066 4.352 11.623 1.00 97.81 397 ASN A CA 1
ATOM 3142 C C . ASN A 1 397 ? -16.420 4.605 13.097 1.00 97.81 397 ASN A C 1
ATOM 3144 O O . ASN A 1 397 ? -17.014 5.636 13.401 1.00 97.81 397 ASN A O 1
ATOM 3148 N N . LEU A 1 398 ? -16.016 3.721 14.015 1.00 98.25 398 LEU A N 1
ATOM 3149 C CA . LEU A 1 398 ? -16.182 3.907 15.462 1.00 98.25 398 LEU A CA 1
ATOM 3150 C C . LEU A 1 398 ? -15.356 5.090 15.972 1.00 98.25 398 LEU A C 1
ATOM 3152 O O . LEU A 1 398 ? -15.849 5.897 16.758 1.00 98.25 398 LEU A O 1
ATOM 3156 N N . HIS A 1 399 ? -14.117 5.229 15.496 1.00 97.69 399 HIS A N 1
ATOM 3157 C CA . HIS A 1 399 ? -13.266 6.369 15.824 1.00 97.69 399 HIS A CA 1
ATOM 3158 C C . HIS A 1 399 ? -13.890 7.691 15.358 1.00 97.69 399 HIS A C 1
ATOM 3160 O O . HIS A 1 399 ? -13.886 8.676 16.097 1.00 97.69 399 HIS A O 1
ATOM 3166 N N . ASN A 1 400 ? -14.451 7.724 14.149 1.00 97.38 400 ASN A N 1
ATOM 3167 C CA . ASN A 1 400 ? -15.099 8.914 13.613 1.00 97.38 400 ASN A CA 1
ATOM 3168 C C . ASN A 1 400 ? -16.387 9.244 14.375 1.00 97.38 400 ASN A C 1
ATOM 3170 O O . ASN A 1 400 ? -16.559 10.393 14.780 1.00 97.38 400 ASN A O 1
ATOM 3174 N N . GLU A 1 401 ? -17.228 8.251 14.664 1.00 96.88 401 GLU A N 1
ATOM 3175 C CA . GLU A 1 401 ? -18.429 8.409 15.493 1.00 96.88 401 GLU A CA 1
ATOM 3176 C C . GLU A 1 401 ? -18.091 8.965 16.886 1.00 96.88 401 GLU A C 1
ATOM 3178 O O . GLU A 1 401 ? -18.650 9.983 17.296 1.00 96.88 401 GLU A O 1
ATOM 3183 N N . ALA A 1 402 ? -17.100 8.386 17.574 1.00 97.00 402 ALA A N 1
ATOM 3184 C CA . ALA A 1 402 ? -16.657 8.818 18.903 1.00 97.00 402 ALA A CA 1
ATOM 3185 C C . ALA A 1 402 ? -16.117 10.256 18.943 1.00 97.00 402 ALA A C 1
ATOM 3187 O O . ALA A 1 402 ? -15.998 10.855 20.014 1.00 97.00 402 ALA A O 1
ATOM 3188 N N . LYS A 1 403 ? -15.741 10.807 17.787 1.00 95.62 403 LYS A N 1
ATOM 3189 C CA . LYS A 1 403 ? -15.184 12.156 17.644 1.00 95.62 403 LYS A CA 1
ATOM 3190 C C . LYS A 1 403 ? -16.132 13.117 16.922 1.00 95.62 403 LYS A C 1
ATOM 3192 O O . LYS A 1 403 ? -15.719 14.236 16.629 1.00 95.62 403 LYS A O 1
ATOM 3197 N N . GLY A 1 404 ? -17.372 12.704 16.639 1.00 94.38 404 GLY A N 1
ATOM 3198 C CA . GLY A 1 404 ? -18.369 13.533 15.954 1.00 94.38 404 GLY A CA 1
ATOM 3199 C C . GLY A 1 404 ? -18.008 13.864 14.501 1.00 94.38 404 GLY A C 1
ATOM 3200 O O . GLY A 1 404 ? -18.345 14.942 14.014 1.00 94.38 404 GLY A O 1
ATOM 3201 N N . ARG A 1 405 ? -17.283 12.973 13.819 1.00 94.25 405 ARG A N 1
ATOM 3202 C CA . ARG A 1 405 ? -16.871 13.115 12.412 1.00 94.25 405 ARG A CA 1
ATOM 3203 C C . ARG A 1 405 ? -17.779 12.306 11.487 1.00 94.25 405 ARG A C 1
ATOM 3205 O O . ARG A 1 405 ? -18.459 11.402 11.967 1.00 94.25 405 ARG A O 1
ATOM 3212 N N . PRO A 1 406 ? -17.778 12.576 10.168 1.00 93.44 406 PRO A N 1
ATOM 3213 C CA . PRO A 1 406 ? -18.508 11.749 9.214 1.00 93.44 406 PRO A CA 1
ATOM 3214 C C . PRO A 1 406 ? -18.109 10.268 9.311 1.00 93.44 406 PRO A C 1
ATOM 3216 O O . PRO A 1 406 ? -16.927 9.924 9.290 1.00 93.44 406 PRO A O 1
ATOM 3219 N N . TYR A 1 407 ? -19.110 9.396 9.401 1.00 93.62 407 TYR A N 1
ATOM 3220 C CA . TYR A 1 407 ? -18.967 7.941 9.390 1.00 93.62 407 TYR A CA 1
ATOM 3221 C C . TYR A 1 407 ? -20.117 7.317 8.587 1.00 93.62 407 TYR A C 1
ATOM 3223 O O . TYR A 1 407 ? -21.128 7.968 8.310 1.00 93.62 407 TYR A O 1
ATOM 3231 N N . ASN A 1 408 ? -19.961 6.058 8.186 1.00 92.25 408 ASN A N 1
ATOM 3232 C CA . ASN A 1 408 ? -20.945 5.324 7.408 1.00 92.25 408 ASN A CA 1
ATOM 3233 C C . ASN A 1 408 ? -22.109 4.856 8.296 1.00 92.25 408 ASN A C 1
ATOM 3235 O O . ASN A 1 408 ? -21.993 3.891 9.058 1.00 92.25 408 ASN A O 1
ATOM 3239 N N . LEU A 1 409 ? -23.258 5.520 8.159 1.00 90.25 409 LEU A N 1
ATOM 3240 C CA . LEU A 1 409 ? -24.485 5.168 8.874 1.00 90.25 409 LEU A CA 1
ATOM 3241 C C . LEU A 1 409 ? -24.988 3.766 8.511 1.00 90.25 409 LEU A C 1
ATOM 3243 O O . LEU A 1 409 ? -25.546 3.085 9.367 1.00 90.25 409 LEU A O 1
ATOM 3247 N N . CYS A 1 410 ? -24.736 3.279 7.293 1.00 88.62 410 CYS A N 1
ATOM 3248 C CA . CYS A 1 410 ? -25.143 1.933 6.894 1.00 88.62 410 CYS A CA 1
ATOM 3249 C C . CYS A 1 410 ? -24.429 0.842 7.704 1.00 88.62 410 CYS A C 1
ATOM 3251 O O . CYS A 1 410 ? -24.984 -0.243 7.855 1.00 88.62 410 CYS A O 1
ATOM 3253 N N . MET A 1 411 ? -23.269 1.128 8.310 1.00 91.12 411 MET A N 1
ATOM 3254 C CA . MET A 1 411 ? -22.606 0.194 9.228 1.00 91.12 411 MET A CA 1
ATOM 3255 C C . MET A 1 411 ? -23.188 0.230 10.641 1.00 91.12 411 MET A C 1
ATOM 3257 O O . MET A 1 411 ? -22.976 -0.713 11.397 1.00 91.12 411 MET A O 1
ATOM 3261 N N . SER A 1 412 ? -23.918 1.280 11.025 1.00 88.56 412 SER A N 1
ATOM 3262 C CA . SER A 1 412 ? -24.491 1.378 12.367 1.00 88.56 412 SER A CA 1
ATOM 3263 C C . SER A 1 412 ? -25.539 0.291 12.611 1.00 88.56 412 SER A C 1
ATOM 3265 O O . SER A 1 412 ? -26.432 0.061 11.784 1.00 88.56 412 SER A O 1
ATOM 3267 N N . SER A 1 413 ? -25.456 -0.347 13.780 1.00 82.00 413 SER A N 1
ATOM 3268 C CA . SER A 1 413 ? -26.443 -1.313 14.269 1.00 82.00 413 SER A CA 1
ATOM 3269 C C . SER A 1 413 ? -27.802 -0.672 14.574 1.00 82.00 413 SER A C 1
ATOM 3271 O O . SER A 1 413 ? -28.814 -1.367 14.583 1.00 82.00 413 SER A O 1
ATOM 3273 N N . THR A 1 414 ? -27.848 0.648 14.780 1.00 83.19 414 THR A N 1
ATOM 3274 C CA . THR A 1 414 ? -29.080 1.400 15.072 1.00 83.19 414 THR A CA 1
ATOM 3275 C C . THR A 1 414 ? -29.746 1.985 13.828 1.00 83.19 414 THR A C 1
ATOM 3277 O O . THR A 1 414 ? -30.884 2.450 13.901 1.00 83.19 414 THR A O 1
ATOM 3280 N N . THR A 1 415 ? -29.070 1.964 12.677 1.00 83.25 415 THR A N 1
ATOM 3281 C CA . THR A 1 415 ? -29.625 2.488 11.428 1.00 83.25 415 THR A CA 1
ATOM 3282 C C . THR A 1 415 ? -30.542 1.454 10.789 1.00 83.25 415 THR A C 1
ATOM 3284 O O . THR A 1 415 ? -30.091 0.417 10.296 1.00 83.25 415 THR A O 1
ATOM 3287 N N . VAL A 1 416 ? -31.835 1.779 10.773 1.00 75.56 416 VAL A N 1
ATOM 3288 C CA . VAL A 1 416 ? -32.891 1.016 10.104 1.00 75.56 416 VAL A CA 1
ATOM 3289 C C . VAL A 1 416 ? -33.387 1.829 8.920 1.00 75.56 416 VAL A C 1
ATOM 3291 O O . VAL A 1 416 ? -33.768 2.988 9.078 1.00 75.56 416 VAL A O 1
ATOM 3294 N N . ALA A 1 417 ? -33.401 1.219 7.743 1.00 73.94 417 ALA A N 1
ATOM 3295 C CA . ALA A 1 417 ? -34.008 1.826 6.575 1.00 73.94 417 ALA A CA 1
ATOM 3296 C C . ALA A 1 417 ? -35.491 1.445 6.472 1.00 73.94 417 ALA A C 1
ATOM 3298 O O . ALA A 1 417 ? -35.886 0.336 6.833 1.00 73.94 417 ALA A O 1
ATOM 3299 N N . LYS A 1 418 ? -36.312 2.380 5.994 1.00 73.56 418 LYS A N 1
ATOM 3300 C CA . LYS A 1 418 ? -37.743 2.193 5.734 1.00 73.56 418 LYS A CA 1
ATOM 3301 C C . LYS A 1 418 ? -38.050 2.727 4.337 1.00 73.56 418 LYS A C 1
ATOM 3303 O O . LYS A 1 418 ? -37.503 3.758 3.959 1.00 73.56 418 LYS A O 1
ATOM 3308 N N . SER A 1 419 ? -38.895 2.018 3.595 1.00 70.62 419 SER A N 1
ATOM 3309 C CA . SER A 1 419 ? -39.422 2.458 2.300 1.00 70.62 419 SER A CA 1
ATOM 3310 C C . SER A 1 419 ? -40.917 2.733 2.451 1.00 70.62 419 SER A C 1
ATOM 3312 O O . SER A 1 419 ? -41.626 1.920 3.044 1.00 70.62 419 SER A O 1
ATOM 3314 N N . ASP A 1 420 ? -41.382 3.871 1.933 1.00 70.38 420 ASP A N 1
ATOM 3315 C CA . ASP A 1 420 ? -42.792 4.298 1.989 1.00 70.38 420 ASP A CA 1
ATOM 3316 C C . ASP A 1 420 ? -43.630 3.745 0.816 1.00 70.38 420 ASP A C 1
ATOM 3318 O O . ASP A 1 420 ? -44.828 3.999 0.714 1.00 70.38 420 ASP A O 1
ATOM 3322 N N . SER A 1 421 ? -43.007 2.979 -0.083 1.00 61.22 421 SER A N 1
ATOM 3323 C CA . SER A 1 421 ? -43.654 2.306 -1.214 1.00 61.22 421 SER A CA 1
ATOM 3324 C C . SER A 1 421 ? -43.298 0.820 -1.193 1.00 61.22 421 SER A C 1
ATOM 3326 O O . SER A 1 421 ? -42.291 0.445 -0.597 1.00 61.22 421 SER A O 1
ATOM 3328 N N . GLU A 1 422 ? -44.060 -0.036 -1.884 1.00 58.53 422 GLU A N 1
ATOM 3329 C CA . GLU A 1 422 ? -43.733 -1.467 -2.089 1.00 58.53 422 GLU A CA 1
ATOM 3330 C C . GLU A 1 422 ? -42.383 -1.702 -2.831 1.00 58.53 422 GLU A C 1
ATOM 3332 O O . GLU A 1 422 ? -42.063 -2.817 -3.233 1.00 58.53 422 GLU A O 1
ATOM 3337 N N . GLY A 1 423 ? -41.563 -0.656 -3.002 1.00 55.38 423 GLY A N 1
ATOM 3338 C CA . GLY A 1 423 ? -40.206 -0.675 -3.526 1.00 55.38 423 GLY A CA 1
ATOM 3339 C C . GLY A 1 423 ? -39.185 -1.131 -2.483 1.00 55.38 423 GLY A C 1
ATOM 3340 O O . GLY A 1 423 ? -38.801 -0.379 -1.585 1.00 55.38 423 GLY A O 1
ATOM 3341 N N . SER A 1 424 ? -38.787 -2.387 -2.660 1.00 58.00 424 SER A N 1
ATOM 3342 C CA . SER A 1 424 ? -37.610 -3.106 -2.174 1.00 58.00 424 SER A CA 1
ATOM 3343 C C . SER A 1 424 ? -36.547 -2.292 -1.404 1.00 58.00 424 SER A C 1
ATOM 3345 O O . SER A 1 424 ? -35.806 -1.481 -1.961 1.00 58.00 424 SER A O 1
ATOM 3347 N N . LEU A 1 425 ? -36.387 -2.620 -0.116 1.00 62.06 425 LEU A N 1
ATOM 3348 C CA . LEU A 1 425 ? -35.217 -2.259 0.698 1.00 62.06 425 LEU A CA 1
ATOM 3349 C C . LEU A 1 425 ? -33.885 -2.786 0.109 1.00 62.06 425 LEU A C 1
ATOM 3351 O O . LEU A 1 425 ? -32.826 -2.424 0.613 1.00 62.06 425 LEU A O 1
ATOM 3355 N N . GLU A 1 426 ? -33.916 -3.622 -0.935 1.00 58.44 426 GLU A N 1
ATOM 3356 C CA . GLU A 1 426 ? -32.734 -4.220 -1.574 1.00 58.44 426 GLU A CA 1
ATOM 3357 C C . GLU A 1 426 ? -31.923 -3.196 -2.388 1.00 58.44 426 GLU A C 1
ATOM 3359 O O . GLU A 1 426 ? -30.768 -3.458 -2.695 1.00 58.44 426 GLU A O 1
ATOM 3364 N N . ALA A 1 427 ? -32.474 -2.012 -2.696 1.00 59.25 427 ALA A N 1
ATOM 3365 C CA . ALA A 1 427 ? -31.741 -0.932 -3.375 1.00 59.25 427 ALA A CA 1
ATOM 3366 C C . ALA A 1 427 ? -30.829 -0.107 -2.439 1.00 59.25 427 ALA A C 1
ATOM 3368 O O . ALA A 1 427 ? -30.093 0.769 -2.896 1.00 59.25 427 ALA A O 1
ATOM 3369 N N . LEU A 1 428 ? -30.893 -0.333 -1.123 1.00 64.25 428 LEU A N 1
ATOM 3370 C CA . LEU A 1 428 ? -30.040 0.356 -0.157 1.00 64.25 428 LEU A CA 1
ATOM 3371 C C . LEU A 1 428 ? -28.665 -0.295 -0.108 1.00 64.25 428 LEU A C 1
ATOM 3373 O O . LEU A 1 428 ? -28.515 -1.419 0.366 1.00 64.25 428 LEU A O 1
ATOM 3377 N N . THR A 1 429 ? -27.654 0.456 -0.528 1.00 68.81 429 THR A N 1
ATOM 3378 C CA . THR A 1 429 ? -26.258 0.033 -0.437 1.00 68.81 429 THR A CA 1
ATOM 3379 C C . THR A 1 429 ? -25.557 0.751 0.715 1.00 68.81 429 THR A C 1
ATOM 3381 O O . THR A 1 429 ? -25.939 1.839 1.154 1.00 68.81 429 THR A O 1
ATOM 3384 N N . ASP A 1 430 ? -24.493 0.147 1.227 1.00 73.25 430 ASP A N 1
ATOM 3385 C CA . ASP A 1 430 ? -23.586 0.760 2.200 1.00 73.25 430 ASP A CA 1
ATOM 3386 C C . ASP A 1 430 ? -22.559 1.709 1.545 1.00 73.25 430 ASP A C 1
ATOM 3388 O O . ASP A 1 430 ? -21.598 2.131 2.193 1.00 73.25 430 ASP A O 1
ATOM 3392 N N . GLY A 1 431 ? -22.757 2.057 0.267 1.00 77.19 431 GLY A N 1
ATOM 3393 C CA . GLY A 1 431 ? -21.787 2.785 -0.548 1.00 77.19 431 GLY A CA 1
ATOM 3394 C C . GLY A 1 431 ? -20.668 1.903 -1.114 1.00 77.19 431 GLY A C 1
ATOM 3395 O O . GLY A 1 431 ? -19.688 2.436 -1.652 1.00 77.19 431 GLY A O 1
ATOM 3396 N N . THR A 1 432 ? -20.777 0.576 -0.991 1.00 79.94 432 THR A N 1
ATOM 3397 C CA . THR A 1 432 ? -19.974 -0.368 -1.773 1.00 79.94 432 THR A CA 1
ATOM 3398 C C . THR A 1 432 ? -20.312 -0.195 -3.257 1.00 79.94 432 THR A C 1
ATOM 3400 O O . THR A 1 432 ? -21.495 -0.174 -3.601 1.00 79.94 432 THR A O 1
ATOM 3403 N N . PRO A 1 433 ? -19.319 -0.010 -4.144 1.00 79.62 433 PRO A N 1
ATOM 3404 C CA . PRO A 1 433 ? -19.567 0.194 -5.563 1.00 79.62 433 PRO A CA 1
ATOM 3405 C C . PRO A 1 433 ? -19.976 -1.123 -6.213 1.00 79.62 433 PRO A C 1
ATOM 3407 O O . PRO A 1 433 ? -19.535 -2.191 -5.798 1.00 79.62 433 PRO A O 1
ATOM 3410 N N . GLU A 1 434 ? -20.776 -1.040 -7.264 1.00 74.69 434 GLU A N 1
ATOM 3411 C CA . GLU A 1 434 ? -20.940 -2.144 -8.206 1.00 74.69 434 GLU A CA 1
ATOM 3412 C C . GLU A 1 434 ? -19.901 -1.961 -9.316 1.00 74.69 434 GLU A C 1
ATOM 3414 O O . GLU A 1 434 ? -19.616 -0.826 -9.714 1.00 74.69 434 GLU A O 1
ATOM 3419 N N . THR A 1 435 ? -19.277 -3.056 -9.752 1.00 72.19 435 THR A N 1
ATOM 3420 C CA . THR A 1 435 ? -18.153 -3.020 -10.705 1.00 72.19 435 THR A CA 1
ATOM 3421 C C . THR A 1 435 ? -18.479 -3.666 -12.029 1.00 72.19 435 THR A C 1
ATOM 3423 O O . THR A 1 435 ? -19.407 -4.504 -12.064 1.00 72.19 435 THR A O 1
#

Foldseek 3Di:
DVVQVVCVVVVRDDDPPDDPVVDDDDDLCVVLVVCVVPPLVPADQQEAEAFDPDDPVFDDAWPVVVCVVRRHYYGAFALLDVSSLVSVCVSLVSHAQLRHEYEAAHPDHVSVQLSSQQSLYFYQHTRPPHDQVPQLPDDLFAPAAAAAFFDDQALFAEEAEEEADQLHVNCLVPVVVVLCVVCLVPQQVAAHEYAHALCCSRRHRVSLNVPRVSHHNRYHYAHHADANHHHQQFAQDQDADPNDRSDDGGGRHPDLVSLLSSLQSRLVSCQSSVHAEGEHEAEDDPSNLQSNVVRNLSHLEYEYEHDDVRVHHDWDAPPLGYTHHYAPHAED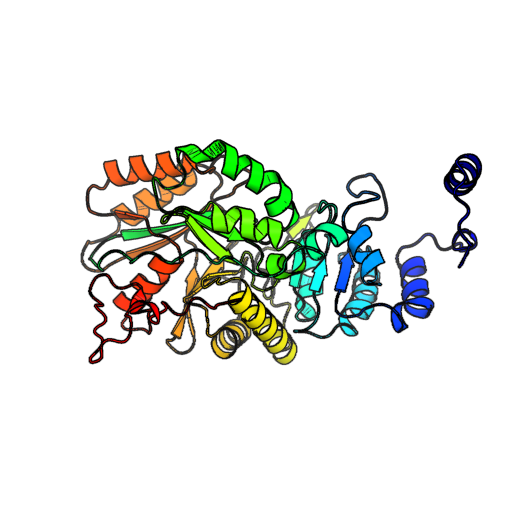QDLCRVLVSLLVVLVPRPSPAYHYHYHYYHCVHDPRSVSVVVSVVVSCVVPPPRYGYHYPLSRSQSVCVSVVGDHQLVSHPPDDDDDPDPDDPVPDGSSRHGD

Secondary structure (DSSP, 8-state):
-HHHHHHHHTT--------GGG----SHHHHHHHHHHHTGGGSEEEEEEE--SSSSS--SSTTHHHHHHHTEEEE---TTSHHHHHHHHHHHHTSPTTT-EEEE--SSHHHHHHHHHTTT-EEEE-TT---HHHHHTS-----PPPPPPPPPP-SSEEEEEEES-TT-HHHHHTHHHHHHHHTTTTTTSS-EEEEE-TTHHHH-HHHHHHHHHT--TTEEEEE-TTSSSB--SEE-S-EEETTEEEE-SEE----HHHHHHHHHHHHHHHHHH---EEEESSB--HHHHHHHHHH-TT-SEEEE--SS-SSPP--EEETTTEEEEEPSEEEE-SHHHHHHHHHHHHHH--SSS-EEEEEEE-SSSS-SHHHHHHHHHHHHHHSTTTEEE--HHHHHHHHHHHTT----GGG-TT-----SSS--GGG---SPPP-

pLDDT: mean 92.97, std 9.28, range [53.47, 98.81]

Radius of gyration: 23.22 Å; chains: 1; bounding box: 72×47×71 Å